Protein AF-A0A7Y1VBD0-F1 (afdb_monomer)

Foldseek 3Di:
DVVFFPDDDPCPVQLVPPHDPVSVVVVVVRSVPGTDDPDDPCCCVPVNDDPPDDDALAKKKKKFAPDDDQQWKWKPDDPQGHIDIGHDDPPDGIDMDGNDFFEPPDWIKMWHAHPVRDTAAGRIDMDMVPLDDDPDDDPDPPVPPPPDDPPPPPPPPPDPPPPPPDDDDDDDPPCPDPPPQPPLRVVVVVDDARKFFDDPVNLVVDPAPQRVVVVVQWNWDDDPLFIFTFHPPQPDPPADRGAFEAEQNHTDPTRSCRSPDRSQFWGMKGWFCPLPPPPSRRRNTYIYTYGHPVSVVCVVPNPSIDIGDRSDHDYDDDDDDQDDDPACPDPCCVVPGDFDDDPPFDADPVRDTDDDTDDRVDQKDKDWDWDADPVGDTDTDIDMDGDD

pLDDT: mean 81.53, std 14.69, range [35.84, 96.62]

Secondary structure (DSSP, 8-state):
-GGGBSS--TTGGGGGSS--HHHHHHHHHHHHHHB--SS-HHHHHHSPPP--S----SEEEEEEEEE-SSSEEEEPP-SSS--EEEE--TT--EEEEEEE--BTT-EEEEEEE-TTS-EE--EEEEEEES-SPPP---TT------S----------S------------------------HHHHHHHH-SSEEEE--HHHHHH-SSHHHHHHHTTEEEEEETTEEEEEESS-SSTTS--PPEEEETTEEPS-SGGGTT--GGGEEEEEEETT-TTSGGGGGG-EEEEEE-THHHHHHHH--SSEEEE-SS-BPP-PPP-----S-TTSHHHHHH-------S----TTS---------S-SEEEEEEEEE-TTS-EEEEEEEEE--

Radius of gyration: 35.07 Å; Cα contacts (8 Å, |Δi|>4): 527; chains: 1; bounding box: 109×59×84 Å

Sequence (388 aa):
LQPYLNSPVENASYYFQNINRKKKYELDLLLLTQGWSSYDWYDVFNNPPKLLYPFETGISINATVNRRTSGQYLIYPTRFSKSNLIALTDDEKTFERTDFYFLSDERIRIGEIQSNGKVLKPSLYLQFNPSKIPDFKMPGEDILDIKGERILEYSGNNAMIPSWNNIEELDEVVVTADRKATKLERLRKTNTGNVDVFDDKKRKSYSDLASYLSTKGFQVYPNAGTLVILNKNAVSANSARTPLVYLDGVLLSSFSLLFNFQMNIVDYIVVNRSGVGEGVRGAGGVIKIYTDPSVNLIKKYGKVYQEYEVPLTYSKTKKFYTPKYSSFQSDFYKEYGVIHWVPDLRTDSMGNFLFSIPDTDQDEVKLFIEGISAKGQYLSESKNITLK

Solvent-accessible surface area (backbone atoms only — not comparable to full-atom values): 24278 Å² total; per-residue (Å²): 112,71,94,50,34,79,60,92,67,96,62,66,64,66,59,74,50,87,77,45,74,66,42,53,53,53,46,51,52,46,48,73,74,41,28,67,63,102,63,56,68,66,41,56,75,76,56,56,82,77,84,84,73,79,88,80,80,45,34,26,38,44,36,36,55,78,54,83,89,62,46,27,35,39,37,54,59,57,99,72,36,75,64,44,81,45,78,49,59,93,87,55,51,64,52,77,48,68,60,40,70,45,41,79,89,52,62,54,37,35,23,27,38,38,97,86,71,50,59,35,58,51,46,67,49,79,45,56,42,67,43,62,84,78,85,85,75,73,91,75,77,74,66,77,70,76,84,61,87,77,74,78,82,75,82,80,78,70,82,72,74,77,90,67,87,78,83,74,88,79,68,86,80,73,81,74,64,80,70,72,69,48,75,64,57,55,51,46,76,78,41,80,46,54,67,46,74,47,50,77,68,57,32,68,72,33,93,33,55,51,61,47,42,36,78,72,56,34,49,50,50,82,51,98,75,22,41,47,56,32,35,75,77,49,88,44,100,85,50,60,31,47,45,43,43,26,53,72,83,42,76,55,94,62,41,44,74,55,55,80,39,67,40,75,29,43,40,36,39,37,44,19,72,73,12,75,91,56,61,84,71,10,48,13,4,37,37,40,41,33,69,39,67,60,58,50,52,41,71,75,67,45,73,37,43,36,76,44,85,62,81,47,59,44,83,68,90,73,81,76,75,67,77,90,71,96,50,70,85,38,70,65,33,71,76,70,54,69,73,76,75,80,82,90,80,66,60,50,101,85,67,50,74,86,87,87,71,78,89,63,91,59,59,64,48,79,46,77,47,73,51,69,45,98,87,71,47,80,45,78,49,78,47,81,45,75,58,130

Mean predicted aligned error: 18.08 Å

Structure (mmCIF, N/CA/C/O backbone):
data_AF-A0A7Y1VBD0-F1
#
_entry.id   AF-A0A7Y1VBD0-F1
#
loop_
_atom_site.group_PDB
_atom_site.id
_atom_site.type_symbol
_atom_site.label_atom_id
_atom_site.label_alt_id
_atom_site.label_comp_id
_atom_site.label_asym_id
_atom_site.label_entity_id
_atom_site.label_seq_id
_atom_site.pdbx_PDB_ins_code
_atom_site.Cartn_x
_atom_site.Cartn_y
_atom_site.Cartn_z
_atom_site.occupancy
_atom_site.B_iso_or_equiv
_atom_site.auth_seq_id
_atom_site.auth_comp_id
_atom_site.auth_asym_id
_atom_site.auth_atom_id
_atom_site.pdbx_PDB_model_num
ATOM 1 N N . LEU A 1 1 ? 51.637 8.206 -16.802 1.00 77.25 1 LEU A N 1
ATOM 2 C CA . LEU A 1 1 ? 52.085 8.232 -15.391 1.00 77.25 1 LEU A CA 1
ATOM 3 C C . LEU A 1 1 ? 52.126 9.660 -14.847 1.00 77.25 1 LEU A C 1
ATOM 5 O O . LEU A 1 1 ? 51.454 9.923 -13.869 1.00 77.25 1 LEU A O 1
ATOM 9 N N . GLN A 1 2 ? 52.815 10.587 -15.518 1.00 75.94 2 GLN A N 1
ATOM 10 C CA . GLN A 1 2 ? 53.009 11.975 -15.068 1.00 75.94 2 GLN A CA 1
ATOM 11 C C . GLN A 1 2 ? 51.742 12.779 -14.688 1.00 75.94 2 GLN A C 1
ATOM 13 O O . GLN A 1 2 ? 51.807 13.484 -13.691 1.00 75.94 2 GLN A O 1
ATOM 18 N N . PRO A 1 3 ? 50.580 12.645 -15.362 1.00 79.25 3 PRO A N 1
ATOM 19 C CA . PRO A 1 3 ? 49.353 13.334 -14.934 1.00 79.25 3 PRO A CA 1
ATOM 20 C C . PRO A 1 3 ? 48.817 12.876 -13.569 1.00 79.25 3 PRO A C 1
ATOM 22 O O . PRO A 1 3 ? 48.001 13.560 -12.968 1.00 79.25 3 PRO A O 1
ATOM 25 N N . TYR A 1 4 ? 49.254 11.707 -13.097 1.00 77.50 4 TYR A N 1
ATOM 26 C CA . TYR A 1 4 ? 48.783 11.077 -11.866 1.00 77.50 4 TYR A CA 1
ATOM 27 C C . TYR A 1 4 ? 49.779 11.208 -10.716 1.00 77.50 4 TYR A C 1
ATOM 29 O O . TYR A 1 4 ? 49.484 10.707 -9.640 1.00 77.50 4 TYR A O 1
ATOM 37 N N . LEU A 1 5 ? 50.927 11.867 -10.916 1.00 83.69 5 LEU A N 1
ATOM 38 C CA . LEU A 1 5 ? 51.968 12.031 -9.901 1.00 83.69 5 LEU A CA 1
ATOM 39 C C . LEU A 1 5 ? 52.216 13.504 -9.570 1.00 83.69 5 LEU A C 1
ATOM 41 O O . LEU A 1 5 ? 52.218 14.353 -10.461 1.00 83.69 5 LEU A O 1
ATOM 45 N N . ASN A 1 6 ? 52.467 13.791 -8.296 1.00 81.06 6 ASN A N 1
ATOM 46 C CA . ASN A 1 6 ? 52.775 15.128 -7.786 1.00 81.06 6 ASN A CA 1
ATOM 47 C C . ASN A 1 6 ? 54.251 15.530 -7.977 1.00 81.06 6 ASN A C 1
ATOM 49 O O . ASN A 1 6 ? 54.595 16.696 -7.804 1.00 81.06 6 ASN A O 1
ATOM 53 N N . SER A 1 7 ? 55.108 14.572 -8.345 1.00 80.38 7 SER A N 1
ATOM 54 C CA . SER A 1 7 ? 56.556 14.733 -8.493 1.00 80.38 7 SER A CA 1
ATOM 55 C C . SER A 1 7 ? 57.068 13.987 -9.735 1.00 80.38 7 SER A C 1
ATOM 57 O O . SER A 1 7 ? 56.463 12.995 -10.158 1.00 80.38 7 SER A O 1
ATOM 59 N N . PRO A 1 8 ? 58.171 14.442 -10.357 1.00 83.06 8 PRO A N 1
ATOM 60 C CA . PRO A 1 8 ? 58.777 13.749 -11.490 1.00 83.06 8 PRO A CA 1
ATOM 61 C C . PRO A 1 8 ? 59.369 12.395 -11.068 1.00 83.06 8 PRO A C 1
ATOM 63 O O . PRO A 1 8 ? 59.937 12.264 -9.988 1.00 83.06 8 PRO A O 1
ATOM 66 N N . VAL A 1 9 ? 59.276 11.394 -11.950 1.00 84.62 9 VAL A N 1
ATOM 67 C CA . VAL A 1 9 ? 59.814 10.042 -11.722 1.00 84.62 9 VAL A CA 1
ATOM 68 C C . VAL A 1 9 ? 60.943 9.761 -12.695 1.00 84.62 9 VAL A C 1
ATOM 70 O O . VAL A 1 9 ? 60.752 9.836 -13.907 1.00 84.62 9 VAL A O 1
ATOM 73 N N . GLU A 1 10 ? 62.099 9.381 -12.155 1.00 81.50 10 GLU A N 1
ATOM 74 C CA . GLU A 1 10 ? 63.343 9.213 -12.912 1.00 81.50 10 GLU A CA 1
ATOM 75 C C . GLU A 1 10 ? 63.260 8.125 -13.993 1.00 81.50 10 GLU A C 1
ATOM 77 O O . GLU A 1 10 ? 63.753 8.316 -15.101 1.00 81.50 10 GLU A O 1
ATOM 82 N N . ASN A 1 11 ? 62.606 6.991 -13.711 1.00 86.50 11 ASN A N 1
ATOM 83 C CA . ASN A 1 11 ? 62.487 5.883 -14.662 1.00 86.50 11 ASN A CA 1
ATOM 84 C C . ASN A 1 11 ? 61.045 5.384 -14.811 1.00 86.50 11 ASN A C 1
ATOM 86 O O . ASN A 1 11 ? 60.713 4.252 -14.464 1.00 86.50 11 ASN A O 1
ATOM 90 N N . ALA A 1 12 ? 60.167 6.222 -15.364 1.00 85.50 12 ALA A N 1
ATOM 91 C CA . ALA A 1 12 ? 58.768 5.848 -15.585 1.00 85.50 12 ALA A CA 1
ATOM 92 C C . ALA A 1 12 ? 58.610 4.603 -16.485 1.00 85.50 12 ALA A C 1
ATOM 94 O O . ALA A 1 12 ? 57.666 3.834 -16.310 1.00 85.50 12 ALA A O 1
ATOM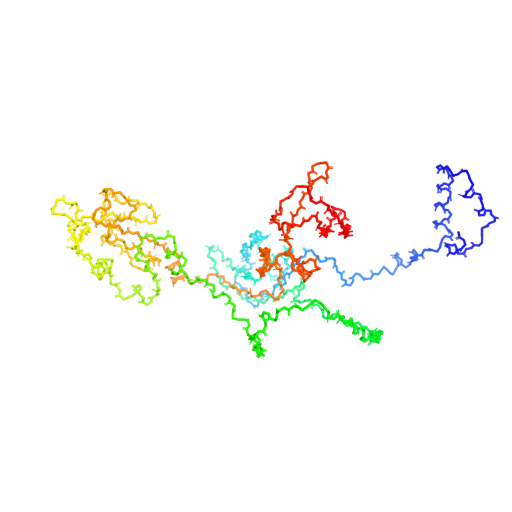 95 N N . SER A 1 13 ? 59.543 4.371 -17.417 1.00 88.88 13 SER A N 1
ATOM 96 C CA . SER A 1 13 ? 59.499 3.234 -18.348 1.00 88.88 13 SER A CA 1
ATOM 97 C C . SER A 1 13 ? 59.646 1.869 -17.663 1.00 88.88 13 SER A C 1
ATOM 99 O O . SER A 1 13 ? 59.066 0.884 -18.126 1.00 88.88 13 SER A O 1
ATOM 101 N N . TYR A 1 14 ? 60.335 1.817 -16.517 1.00 90.25 14 TYR A N 1
ATOM 102 C CA . TYR A 1 14 ? 60.516 0.609 -15.710 1.00 90.25 14 TYR A CA 1
ATOM 103 C C . TYR A 1 14 ? 59.188 -0.095 -15.393 1.00 90.25 14 TYR A C 1
ATOM 105 O O . TYR A 1 14 ? 59.102 -1.323 -15.507 1.00 90.25 14 TYR A O 1
ATOM 113 N N . TYR A 1 15 ? 58.151 0.678 -15.053 1.00 89.06 15 TYR A N 1
ATOM 114 C CA . TYR A 1 15 ? 56.848 0.167 -14.619 1.00 89.06 15 TYR A CA 1
ATOM 115 C C . TYR A 1 15 ? 56.007 -0.431 -15.757 1.00 89.06 15 TYR A C 1
ATOM 117 O O . TYR A 1 15 ? 55.095 -1.212 -15.493 1.00 89.06 15 TYR A O 1
ATOM 125 N N . PHE A 1 16 ? 56.324 -0.114 -17.018 1.00 90.62 16 PHE A N 1
ATOM 126 C CA . PHE A 1 16 ? 55.533 -0.529 -18.186 1.00 90.62 16 PHE A CA 1
ATOM 127 C C . PHE A 1 16 ? 56.214 -1.593 -19.058 1.00 90.62 16 PHE A C 1
ATOM 129 O O . PHE A 1 16 ? 55.600 -2.114 -19.985 1.00 90.62 16 PHE A O 1
ATOM 136 N N . GLN A 1 17 ? 57.459 -1.965 -18.758 1.00 89.62 17 GLN A N 1
ATOM 137 C CA . GLN A 1 17 ? 58.174 -3.033 -19.463 1.00 89.62 17 GLN A CA 1
ATOM 138 C C . GLN A 1 17 ? 58.040 -4.369 -18.723 1.00 89.62 17 GLN A C 1
ATOM 140 O O . GLN A 1 17 ? 58.220 -4.406 -17.508 1.00 89.62 17 GLN A O 1
ATOM 145 N N . ASN A 1 18 ? 57.814 -5.481 -19.433 1.00 89.50 18 ASN A N 1
ATOM 146 C CA . ASN A 1 18 ? 57.799 -6.844 -18.864 1.00 89.50 18 ASN A CA 1
ATOM 147 C C . ASN A 1 18 ? 56.966 -6.950 -17.568 1.00 89.50 18 ASN A C 1
ATOM 149 O O . ASN A 1 18 ? 57.486 -7.285 -16.499 1.00 89.50 18 ASN A O 1
ATOM 153 N N . ILE A 1 19 ? 55.682 -6.586 -17.659 1.00 90.50 19 ILE A N 1
ATOM 154 C CA . ILE A 1 19 ? 54.777 -6.435 -16.512 1.00 90.50 19 ILE A CA 1
ATOM 155 C C . ILE A 1 19 ? 54.645 -7.764 -15.756 1.00 90.50 19 ILE A C 1
ATOM 157 O O . ILE A 1 19 ? 54.148 -8.755 -16.286 1.00 90.50 19 ILE A O 1
ATOM 161 N N . ASN A 1 20 ? 55.037 -7.764 -14.483 1.00 92.69 20 ASN A N 1
ATOM 162 C CA . ASN A 1 20 ? 54.894 -8.895 -13.570 1.00 92.69 20 ASN A CA 1
ATOM 163 C C . ASN A 1 20 ? 54.253 -8.440 -12.247 1.00 92.69 20 ASN A C 1
ATOM 165 O O . ASN A 1 20 ? 54.028 -7.249 -12.023 1.00 92.69 20 ASN A O 1
ATOM 169 N N . ARG A 1 21 ? 53.944 -9.388 -11.353 1.00 93.06 21 ARG A N 1
ATOM 170 C CA . ARG A 1 21 ? 53.294 -9.086 -10.064 1.00 93.06 21 ARG A CA 1
ATOM 171 C C . ARG A 1 21 ? 54.095 -8.091 -9.215 1.00 93.06 21 ARG A C 1
ATOM 173 O O . ARG A 1 21 ? 53.495 -7.229 -8.585 1.00 93.06 21 ARG A O 1
ATOM 180 N N . LYS A 1 22 ? 55.428 -8.188 -9.232 1.00 92.50 22 LYS A N 1
ATOM 181 C CA . LYS A 1 22 ? 56.323 -7.288 -8.493 1.00 92.50 22 LYS A CA 1
ATOM 182 C C . LYS A 1 22 ? 56.239 -5.853 -9.026 1.00 92.50 22 LYS A C 1
ATOM 184 O O . LYS A 1 22 ? 56.044 -4.939 -8.240 1.00 92.50 22 LYS A O 1
ATOM 189 N N . LYS A 1 23 ? 56.275 -5.662 -10.347 1.00 91.69 23 LYS A N 1
ATOM 190 C CA . LYS A 1 23 ? 56.165 -4.335 -10.974 1.00 91.69 23 LYS A CA 1
ATOM 191 C C . LYS A 1 23 ? 54.803 -3.681 -10.768 1.00 91.69 23 LYS A C 1
ATOM 193 O O . LYS A 1 23 ? 54.743 -2.471 -10.598 1.00 91.69 23 LYS A O 1
ATOM 198 N N . LYS A 1 24 ? 53.721 -4.468 -10.756 1.00 91.06 24 LYS A N 1
ATOM 199 C CA . LYS A 1 24 ? 52.386 -3.964 -10.388 1.00 91.06 24 LYS A CA 1
ATOM 200 C C . LYS A 1 24 ? 52.377 -3.444 -8.950 1.00 91.06 24 LYS A C 1
ATOM 202 O O . LYS A 1 24 ? 51.974 -2.317 -8.726 1.00 91.06 24 LYS A O 1
ATOM 207 N N . TYR A 1 25 ? 52.918 -4.226 -8.016 1.00 92.69 25 TYR A N 1
ATOM 208 C CA . TYR A 1 25 ? 53.042 -3.815 -6.618 1.00 92.69 25 TYR A CA 1
ATOM 209 C C . TYR A 1 25 ? 53.898 -2.548 -6.441 1.00 92.69 25 TYR A C 1
ATOM 211 O O . TYR A 1 25 ? 53.524 -1.643 -5.706 1.00 92.69 25 TYR A O 1
ATOM 219 N N . GLU A 1 26 ? 55.030 -2.446 -7.140 1.00 92.56 26 GLU A N 1
ATOM 220 C CA . GLU A 1 26 ? 55.893 -1.256 -7.101 1.00 92.56 26 GLU A CA 1
ATOM 221 C C . GLU A 1 26 ? 55.221 -0.023 -7.725 1.00 92.56 26 GLU A C 1
ATOM 223 O O . GLU A 1 26 ? 55.392 1.085 -7.221 1.00 92.56 26 GLU A O 1
ATOM 228 N N . LEU A 1 27 ? 54.431 -0.202 -8.791 1.00 90.50 27 LEU A N 1
ATOM 229 C CA . LEU A 1 27 ? 53.623 0.868 -9.377 1.00 90.50 27 LEU A CA 1
ATOM 230 C C . LEU A 1 27 ? 52.527 1.338 -8.409 1.00 90.50 27 LEU A C 1
ATOM 232 O O . LEU A 1 27 ? 52.327 2.541 -8.269 1.00 90.50 27 LEU A O 1
ATOM 236 N N . ASP A 1 28 ? 51.859 0.413 -7.717 1.00 89.25 28 ASP A N 1
ATOM 237 C CA . ASP A 1 28 ? 50.857 0.749 -6.700 1.00 89.25 28 ASP A CA 1
ATOM 238 C C . ASP A 1 28 ? 51.496 1.553 -5.556 1.00 89.25 28 ASP A C 1
ATOM 240 O O . ASP A 1 28 ? 50.965 2.587 -5.155 1.00 89.25 28 ASP A O 1
ATOM 244 N N . LEU A 1 29 ? 52.678 1.143 -5.077 1.00 88.94 29 LEU A N 1
ATOM 245 C CA . LEU A 1 29 ? 53.430 1.890 -4.061 1.00 88.94 29 LEU A CA 1
ATOM 246 C C . LEU A 1 29 ? 53.822 3.296 -4.531 1.00 88.94 29 LEU A C 1
ATOM 248 O O . LEU A 1 29 ? 53.729 4.251 -3.756 1.00 88.94 29 LEU A O 1
ATOM 252 N N . LEU A 1 30 ? 54.243 3.445 -5.789 1.00 88.69 30 LEU A N 1
ATOM 253 C CA . LEU A 1 30 ? 54.548 4.750 -6.371 1.00 88.69 30 LEU A CA 1
ATOM 254 C C . LEU A 1 30 ? 53.308 5.654 -6.391 1.00 88.69 30 LEU A C 1
ATOM 256 O O . LEU A 1 30 ? 53.385 6.808 -5.980 1.00 88.69 30 LEU A O 1
ATOM 260 N N . LEU A 1 31 ? 52.162 5.132 -6.835 1.00 86.75 31 LEU A N 1
ATOM 261 C CA . LEU A 1 31 ? 50.909 5.889 -6.878 1.00 86.75 31 LEU A CA 1
ATOM 262 C C . LEU A 1 31 ? 50.383 6.226 -5.474 1.00 86.75 31 LEU A C 1
ATOM 264 O O . LEU A 1 31 ? 49.804 7.288 -5.288 1.00 86.75 31 LEU A O 1
ATOM 268 N N . LEU A 1 32 ? 50.620 5.380 -4.471 1.00 83.62 32 LEU A N 1
ATOM 269 C CA . LEU A 1 32 ? 50.235 5.663 -3.083 1.00 83.62 32 LEU A CA 1
ATOM 270 C C . LEU A 1 32 ? 51.104 6.736 -2.417 1.00 83.62 32 LEU A C 1
ATOM 272 O O . LEU A 1 32 ? 50.622 7.456 -1.548 1.00 83.62 32 LEU A O 1
ATOM 276 N N . THR A 1 33 ? 52.382 6.824 -2.789 1.00 83.81 33 THR A N 1
ATOM 277 C CA . THR A 1 33 ? 53.353 7.712 -2.124 1.00 83.81 33 THR A CA 1
ATOM 278 C C . THR A 1 33 ? 53.559 9.035 -2.853 1.00 83.81 33 THR A C 1
ATOM 280 O O . THR A 1 33 ? 53.780 10.058 -2.211 1.00 83.81 33 THR A O 1
ATOM 283 N N . GLN A 1 34 ? 53.487 9.027 -4.185 1.00 83.44 34 GLN A N 1
ATOM 284 C CA . GLN A 1 34 ? 53.735 10.189 -5.045 1.00 83.44 34 GLN A CA 1
ATOM 285 C C . GLN A 1 34 ? 52.542 10.518 -5.948 1.00 83.44 34 GLN A C 1
ATOM 287 O O . GLN A 1 34 ? 52.630 11.422 -6.777 1.00 83.44 34 GLN A O 1
ATOM 292 N N . GLY A 1 35 ? 51.436 9.779 -5.848 1.00 81.62 35 GLY A N 1
ATOM 293 C CA . GLY A 1 35 ? 50.251 10.042 -6.652 1.00 81.62 35 GLY A CA 1
ATOM 294 C C . GLY A 1 35 ? 49.471 11.268 -6.193 1.00 81.62 35 GLY A C 1
ATOM 295 O O . GLY A 1 35 ? 49.465 11.625 -5.016 1.00 81.62 35 GLY A O 1
ATOM 296 N N . TRP A 1 36 ? 48.764 11.894 -7.131 1.00 74.62 36 TRP A N 1
ATOM 297 C CA . TRP A 1 36 ? 47.679 12.808 -6.795 1.00 74.62 36 T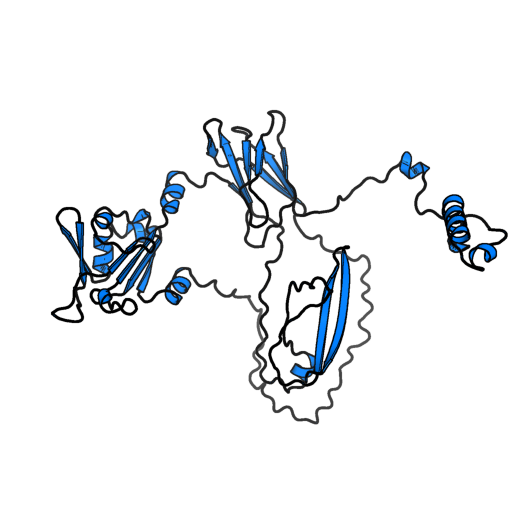RP A CA 1
ATOM 298 C C . TRP A 1 36 ? 46.551 12.000 -6.154 1.00 74.62 36 TRP A C 1
ATOM 300 O O . TRP A 1 36 ? 45.844 11.254 -6.830 1.00 74.62 36 TRP A O 1
ATOM 310 N N . SER A 1 37 ? 46.390 12.144 -4.844 1.00 70.81 37 SER A N 1
ATOM 311 C CA . SER A 1 37 ? 45.194 11.685 -4.148 1.00 70.81 37 SER A CA 1
ATOM 312 C C . SER A 1 37 ? 44.148 12.791 -4.208 1.00 70.81 37 SER A C 1
ATOM 314 O O . SER A 1 37 ? 44.449 13.951 -3.936 1.00 70.81 37 SER A O 1
ATOM 316 N N . SER A 1 38 ? 42.901 12.438 -4.513 1.00 70.94 38 SER A N 1
ATOM 317 C CA . SER A 1 38 ? 41.764 13.353 -4.341 1.00 70.94 38 SER A CA 1
ATOM 318 C C . SER A 1 38 ? 41.482 13.677 -2.864 1.00 70.94 38 SER A C 1
ATOM 320 O O . SER A 1 38 ? 40.617 14.502 -2.584 1.00 70.94 38 SER A O 1
ATOM 322 N N . TYR A 1 39 ? 42.188 13.025 -1.933 1.00 69.38 39 TYR A N 1
ATOM 323 C CA . TYR A 1 39 ? 42.015 13.132 -0.487 1.00 69.38 39 TYR A CA 1
ATOM 324 C C . TYR A 1 39 ? 43.343 13.459 0.200 1.00 69.38 39 TYR A C 1
ATOM 326 O O . TYR A 1 39 ? 44.329 12.739 0.012 1.00 69.38 39 TYR A O 1
ATOM 334 N N . ASP A 1 40 ? 43.351 14.495 1.033 1.00 76.25 40 ASP A N 1
ATOM 335 C CA . ASP A 1 40 ? 44.443 14.771 1.965 1.00 76.25 40 ASP A CA 1
ATOM 336 C C . ASP A 1 40 ? 44.203 13.989 3.265 1.00 76.25 40 ASP A C 1
ATOM 338 O O . ASP A 1 40 ? 43.151 14.116 3.892 1.00 76.25 40 ASP A O 1
ATOM 342 N N . TRP A 1 41 ? 45.168 13.166 3.681 1.00 75.62 41 TRP A N 1
ATOM 343 C CA . TRP A 1 41 ? 45.074 12.396 4.924 1.00 75.62 41 TRP A CA 1
ATOM 344 C C . TRP A 1 41 ? 44.915 13.288 6.156 1.00 75.62 41 TRP A C 1
ATOM 346 O O . TRP A 1 41 ? 44.196 12.915 7.082 1.00 75.62 41 TRP A O 1
ATOM 356 N N . TYR A 1 42 ? 45.546 14.464 6.172 1.00 81.12 42 TYR A N 1
ATOM 357 C CA . TYR A 1 42 ? 45.369 15.429 7.249 1.00 81.12 42 TYR A CA 1
ATOM 358 C C . TYR A 1 42 ? 43.909 15.876 7.338 1.00 81.12 42 TYR A C 1
ATOM 360 O O . TYR A 1 42 ? 43.347 15.877 8.431 1.00 81.12 42 TYR A O 1
ATOM 368 N N . ASP A 1 43 ? 43.269 16.176 6.206 1.00 81.81 43 ASP A N 1
ATOM 369 C CA . ASP A 1 43 ? 41.851 16.542 6.181 1.00 81.81 43 ASP A CA 1
ATOM 370 C C . ASP A 1 43 ? 40.945 15.352 6.500 1.00 81.81 43 ASP A C 1
ATOM 372 O O . ASP A 1 43 ? 39.968 15.511 7.218 1.00 81.81 43 ASP A O 1
ATOM 376 N N . VAL A 1 44 ? 41.280 14.134 6.071 1.00 80.56 44 VAL A N 1
ATOM 377 C CA . VAL A 1 44 ? 40.507 12.932 6.432 1.00 80.56 44 VAL A CA 1
ATOM 378 C C . VAL A 1 44 ? 40.472 12.717 7.950 1.00 80.56 44 VAL A C 1
ATOM 380 O O . VAL A 1 44 ? 39.421 12.365 8.486 1.00 80.56 44 VAL A O 1
ATOM 383 N N . PHE A 1 45 ? 41.591 12.932 8.651 1.00 84.81 45 PHE A N 1
ATOM 384 C CA . PHE A 1 45 ? 41.663 12.723 10.101 1.00 84.81 45 PHE A CA 1
ATOM 385 C C . PHE A 1 45 ? 41.219 13.938 10.924 1.00 84.81 45 PHE A C 1
ATOM 387 O O . PHE A 1 45 ? 40.625 13.754 11.985 1.00 84.81 45 PHE A O 1
ATOM 394 N N . ASN A 1 46 ? 41.483 15.160 10.453 1.00 88.00 46 ASN A N 1
ATOM 395 C CA . ASN A 1 46 ? 41.243 16.382 11.230 1.00 88.00 46 ASN A CA 1
ATOM 396 C C . ASN A 1 46 ? 40.005 17.167 10.775 1.00 88.00 46 ASN A C 1
ATOM 398 O O . ASN A 1 46 ? 39.398 17.853 11.592 1.00 88.00 46 ASN A O 1
ATOM 402 N N . ASN A 1 47 ? 39.597 17.037 9.510 1.00 85.81 47 ASN A N 1
ATOM 403 C CA . ASN A 1 47 ? 38.447 17.718 8.905 1.00 85.81 47 ASN A CA 1
ATOM 404 C C . ASN A 1 47 ? 37.563 16.749 8.088 1.00 85.81 47 ASN A C 1
ATOM 406 O O . ASN A 1 47 ? 37.279 17.024 6.916 1.00 85.81 47 ASN A O 1
ATOM 410 N N . PRO A 1 48 ? 37.125 15.606 8.656 1.00 81.62 48 PRO A N 1
ATOM 411 C CA . PRO A 1 48 ? 36.379 14.619 7.890 1.00 81.62 48 PRO A CA 1
ATOM 412 C C . PRO A 1 48 ? 35.122 15.254 7.271 1.00 81.62 48 PRO A C 1
ATOM 414 O O . PRO A 1 48 ? 34.414 16.016 7.947 1.00 81.62 48 PRO A O 1
ATOM 417 N N . PRO A 1 49 ? 34.817 14.956 5.993 1.00 78.81 49 PRO A N 1
ATOM 418 C CA . PRO A 1 49 ? 33.666 15.532 5.321 1.00 78.81 49 PRO A CA 1
ATOM 419 C C . PRO A 1 49 ? 32.388 15.157 6.072 1.00 78.81 49 PRO A C 1
ATOM 421 O O . PRO A 1 49 ? 32.160 14.001 6.433 1.00 78.81 49 PRO A O 1
ATOM 424 N N . LYS A 1 50 ? 31.531 16.151 6.311 1.00 83.44 50 LYS A N 1
ATOM 425 C CA . LYS A 1 50 ? 30.248 15.931 6.978 1.00 83.44 50 LYS A CA 1
ATOM 426 C C . LYS A 1 50 ? 29.313 15.191 6.026 1.00 83.44 50 LYS A C 1
ATOM 428 O O . LYS A 1 50 ? 29.039 15.675 4.930 1.00 83.44 50 LYS A O 1
ATOM 433 N N . LEU A 1 51 ? 28.801 14.039 6.456 1.00 82.81 51 LEU A N 1
ATOM 434 C CA . LEU A 1 51 ? 27.771 13.308 5.723 1.00 82.81 51 LEU A CA 1
ATOM 435 C C . LEU A 1 51 ? 26.465 14.113 5.763 1.00 82.81 51 LEU A C 1
ATOM 437 O O . LEU A 1 51 ? 25.756 14.101 6.765 1.00 82.81 51 LEU A O 1
ATOM 441 N N . LEU A 1 52 ? 26.175 14.844 4.686 1.00 83.00 52 LEU A N 1
ATOM 442 C CA . LEU A 1 52 ? 24.959 15.657 4.575 1.00 83.00 52 LEU A CA 1
ATOM 443 C C . LEU A 1 52 ? 23.734 14.822 4.185 1.00 83.00 52 LEU A C 1
ATOM 445 O O . LEU A 1 52 ? 22.629 15.114 4.633 1.00 83.00 52 LEU A O 1
ATOM 449 N N . TYR A 1 53 ? 23.941 13.785 3.371 1.00 81.12 53 TYR A N 1
ATOM 450 C CA . TYR A 1 53 ? 22.877 12.950 2.820 1.00 81.12 53 TYR A CA 1
ATOM 451 C C . TYR A 1 53 ? 23.233 11.474 3.017 1.00 81.12 53 TYR A C 1
ATOM 453 O O . TYR A 1 53 ? 24.141 10.976 2.345 1.00 81.12 53 TYR A O 1
ATOM 461 N N . PRO A 1 54 ? 22.585 10.775 3.963 1.00 79.31 54 PRO A N 1
ATOM 462 C CA . PRO A 1 54 ? 22.772 9.341 4.115 1.00 79.31 54 PRO A CA 1
ATOM 463 C C . PRO A 1 54 ? 22.163 8.592 2.925 1.00 79.31 54 PRO A C 1
ATOM 465 O O . PRO A 1 54 ? 21.287 9.101 2.228 1.00 79.31 54 PRO A O 1
ATOM 468 N N . PHE A 1 55 ? 22.623 7.362 2.705 1.00 81.31 55 PHE A N 1
ATOM 469 C CA . PHE A 1 55 ? 22.043 6.492 1.688 1.00 81.31 55 PHE A CA 1
ATOM 470 C C . PHE A 1 55 ? 20.586 6.154 2.037 1.00 81.31 55 PHE A C 1
ATOM 472 O O . PHE A 1 55 ? 20.300 5.686 3.140 1.00 81.31 55 PHE A O 1
ATOM 479 N N . GLU A 1 56 ? 19.673 6.382 1.095 1.00 82.25 56 GLU A N 1
ATOM 480 C CA . GLU A 1 56 ? 18.245 6.115 1.264 1.00 82.25 56 GLU A CA 1
ATOM 481 C C . GLU A 1 56 ? 17.944 4.637 0.978 1.00 82.25 56 GLU A C 1
ATOM 483 O O . GLU A 1 56 ? 18.054 4.167 -0.153 1.00 82.25 56 GLU A O 1
ATOM 488 N N . THR A 1 57 ? 17.537 3.887 2.003 1.00 82.12 57 THR A N 1
ATOM 489 C CA . THR A 1 57 ? 17.120 2.477 1.875 1.00 82.12 57 THR A CA 1
ATOM 490 C C . THR A 1 57 ? 15.604 2.308 1.745 1.00 82.12 57 THR A C 1
ATOM 492 O O . THR A 1 57 ? 15.109 1.190 1.680 1.00 82.12 57 THR A O 1
ATOM 495 N N . GLY A 1 58 ? 14.845 3.404 1.692 1.00 89.56 58 GLY A N 1
ATOM 496 C CA . GLY A 1 58 ? 13.387 3.414 1.606 1.00 89.56 58 GLY A CA 1
ATOM 497 C C . GLY A 1 58 ? 12.814 4.712 2.165 1.00 89.56 58 GLY A C 1
ATOM 498 O O . GLY A 1 58 ? 13.540 5.679 2.381 1.00 89.56 58 GLY A O 1
ATOM 499 N N . ILE A 1 59 ? 11.510 4.726 2.438 1.00 93.06 59 ILE A N 1
ATOM 500 C CA . ILE A 1 59 ? 10.865 5.862 3.102 1.00 93.06 59 ILE A CA 1
ATOM 501 C C . ILE A 1 59 ? 11.008 5.682 4.614 1.00 93.06 59 ILE A C 1
ATOM 503 O O . ILE A 1 59 ? 10.571 4.667 5.162 1.00 93.06 59 ILE A O 1
ATOM 507 N N . SER A 1 60 ? 11.596 6.664 5.294 1.00 93.88 60 SER A N 1
ATOM 508 C CA . SER A 1 60 ? 11.607 6.761 6.750 1.00 93.88 60 SER A CA 1
ATOM 509 C C . SER A 1 60 ? 10.440 7.596 7.266 1.00 93.88 60 SER A C 1
ATOM 511 O O . SER A 1 60 ? 9.859 8.430 6.565 1.00 93.88 60 SER A O 1
ATOM 513 N N . ILE A 1 61 ? 10.061 7.315 8.507 1.00 94.81 61 ILE A N 1
ATOM 514 C CA . ILE A 1 61 ? 8.948 7.939 9.203 1.00 94.81 61 ILE A CA 1
ATOM 515 C C . ILE A 1 61 ? 9.451 8.432 10.542 1.00 94.81 61 ILE A C 1
ATOM 517 O O . ILE A 1 61 ? 9.819 7.630 11.400 1.00 94.81 61 ILE A O 1
ATOM 521 N N . ASN A 1 62 ? 9.371 9.742 10.726 1.00 95.56 62 ASN A N 1
ATOM 522 C CA . ASN A 1 62 ? 9.616 10.416 11.987 1.00 95.56 62 ASN A CA 1
ATOM 523 C C . ASN A 1 62 ? 8.279 10.808 12.601 1.00 95.56 62 ASN A C 1
ATOM 525 O O . ASN A 1 62 ? 7.559 11.654 12.069 1.00 95.56 62 ASN A O 1
ATOM 529 N N . ALA A 1 63 ? 7.925 10.164 13.708 1.00 96.38 63 ALA A N 1
ATOM 530 C CA . ALA A 1 63 ? 6.689 10.429 14.423 1.00 96.38 63 ALA A CA 1
ATOM 531 C C . ALA A 1 63 ? 6.965 11.247 15.684 1.00 96.38 63 ALA A C 1
ATOM 533 O O . ALA A 1 63 ? 7.774 10.848 16.519 1.00 96.38 63 ALA A O 1
ATOM 534 N N . THR A 1 64 ? 6.235 12.346 15.850 1.00 96.62 64 THR A N 1
ATOM 535 C CA . THR A 1 64 ? 6.243 13.188 17.048 1.00 96.62 64 THR A CA 1
ATOM 536 C C . THR A 1 64 ? 4.972 12.958 17.852 1.00 96.62 64 THR A C 1
ATOM 538 O O . THR A 1 64 ? 3.858 13.058 17.330 1.00 96.62 64 THR A O 1
ATOM 541 N N . VAL A 1 65 ? 5.133 12.660 19.138 1.00 95.44 65 VAL A N 1
ATOM 542 C CA . VAL A 1 65 ? 4.041 12.441 20.084 1.00 95.44 65 VAL A CA 1
ATOM 543 C C . VAL A 1 65 ? 3.515 13.786 20.575 1.00 95.44 65 VAL A C 1
ATOM 545 O O . VAL A 1 65 ? 4.148 14.449 21.392 1.00 95.44 65 VAL A O 1
ATOM 548 N N . ASN A 1 66 ? 2.321 14.172 20.122 1.00 91.69 66 ASN A N 1
ATOM 549 C CA . ASN A 1 66 ? 1.665 15.400 20.585 1.00 91.69 66 A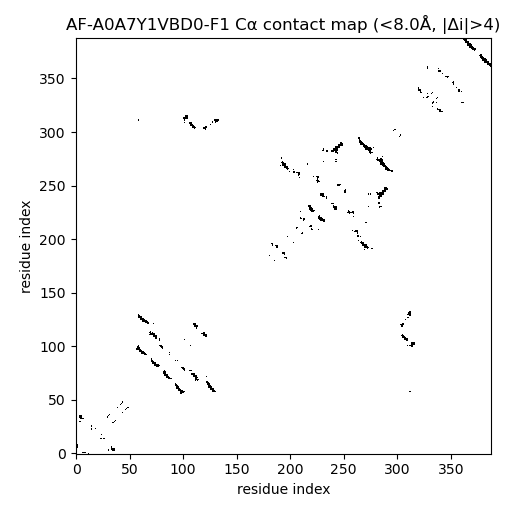SN A CA 1
ATOM 550 C C . ASN A 1 66 ? 1.018 15.204 21.962 1.00 91.69 66 ASN A C 1
ATOM 552 O O . ASN A 1 66 ? 1.037 16.099 22.802 1.00 91.69 66 ASN A O 1
ATOM 556 N N . ARG A 1 67 ? 0.431 14.024 22.198 1.00 89.38 67 ARG A N 1
ATOM 557 C CA . ARG A 1 67 ? -0.151 13.642 23.489 1.00 89.38 67 ARG A CA 1
ATOM 558 C C . ARG A 1 67 ? 0.092 12.160 23.736 1.00 89.38 67 ARG A C 1
ATOM 560 O O . ARG A 1 67 ? -0.306 11.339 22.913 1.00 89.38 67 ARG A O 1
ATOM 567 N N . ARG A 1 68 ? 0.721 11.850 24.871 1.00 87.12 68 ARG A N 1
ATOM 568 C CA . ARG A 1 68 ? 1.044 10.489 25.312 1.00 87.12 68 ARG A CA 1
ATOM 569 C C . ARG A 1 68 ? -0.050 9.955 26.235 1.00 87.12 68 ARG A C 1
ATOM 571 O O . ARG A 1 68 ? -0.483 10.669 27.137 1.00 87.12 68 ARG A O 1
ATOM 578 N N . THR A 1 69 ? -0.447 8.702 26.033 1.00 84.75 69 THR A N 1
ATOM 579 C CA . THR A 1 69 ? -1.337 7.968 26.944 1.00 84.75 69 THR A CA 1
ATOM 580 C C . THR A 1 69 ? -0.592 6.842 27.658 1.00 84.75 69 THR A C 1
ATOM 582 O O . THR A 1 69 ? -0.679 6.731 28.875 1.00 84.75 69 THR A O 1
ATOM 585 N N . SER A 1 70 ? 0.143 6.014 26.915 1.00 88.00 70 SER A N 1
ATOM 586 C CA . SER A 1 70 ? 0.937 4.891 27.431 1.00 88.00 70 SER A CA 1
ATOM 587 C C . SER A 1 70 ? 2.383 4.894 26.944 1.00 88.00 70 SER A C 1
ATOM 589 O O . SER A 1 70 ? 3.229 4.280 27.583 1.00 88.00 70 SER A O 1
ATOM 591 N N . GLY A 1 71 ? 2.669 5.542 25.807 1.00 87.88 71 GLY A N 1
ATOM 592 C CA . GLY A 1 71 ? 4.000 5.515 25.193 1.00 87.88 71 GLY A CA 1
ATOM 593 C C . GLY A 1 71 ? 4.322 4.225 24.430 1.00 87.88 71 GLY A C 1
ATOM 594 O O . GLY A 1 71 ? 5.435 4.093 23.928 1.00 87.88 71 GLY A O 1
ATOM 595 N N . GLN A 1 72 ? 3.369 3.293 24.303 1.00 92.94 72 GLN A N 1
ATOM 596 C CA . GLN A 1 72 ? 3.520 2.079 23.496 1.00 92.94 72 GLN A CA 1
ATOM 597 C C . GLN A 1 72 ? 2.725 2.195 22.198 1.00 92.94 72 GLN A C 1
ATOM 599 O O . GLN A 1 72 ? 1.501 2.283 22.224 1.00 92.94 72 GLN A O 1
ATOM 604 N N . TYR A 1 73 ? 3.397 2.145 21.055 1.00 93.94 73 TYR A N 1
ATOM 605 C CA . TYR A 1 73 ? 2.801 2.287 19.733 1.00 93.94 73 TYR A CA 1
ATOM 606 C C . TYR A 1 73 ? 2.944 1.006 18.918 1.00 93.94 73 TYR A C 1
ATOM 608 O O . TYR A 1 73 ? 4.004 0.385 18.880 1.00 93.94 73 TYR A O 1
ATOM 616 N N . LEU A 1 74 ? 1.872 0.632 18.226 1.00 93.38 74 LEU A N 1
ATOM 617 C CA . LEU A 1 74 ? 1.844 -0.453 17.257 1.00 93.38 74 LEU A CA 1
ATOM 618 C C . LEU A 1 74 ? 1.699 0.129 15.857 1.00 93.38 74 LEU A C 1
ATOM 620 O O . LEU A 1 74 ? 0.644 0.658 15.501 1.00 93.38 74 LEU A O 1
ATOM 624 N N . ILE A 1 75 ? 2.742 -0.024 15.053 1.00 93.12 75 ILE A N 1
ATOM 625 C CA . ILE A 1 75 ? 2.685 0.183 13.613 1.00 93.12 75 ILE A CA 1
ATOM 626 C C . ILE A 1 75 ? 2.154 -1.104 12.989 1.00 93.12 75 ILE A C 1
ATOM 628 O O . ILE A 1 75 ? 2.749 -2.177 13.125 1.00 93.12 75 ILE A O 1
ATOM 632 N N . TYR A 1 76 ? 1.015 -1.000 12.314 1.00 91.38 76 TYR A N 1
ATOM 633 C CA . TYR A 1 76 ? 0.413 -2.125 11.608 1.00 91.38 76 TYR A CA 1
ATOM 634 C C . TYR A 1 76 ? 1.224 -2.471 10.352 1.00 91.38 76 TYR A C 1
ATOM 636 O O . TYR A 1 76 ? 1.866 -1.590 9.776 1.00 91.38 76 TYR A O 1
ATOM 644 N N . PRO A 1 77 ? 1.191 -3.738 9.906 1.00 91.56 77 PRO A N 1
ATOM 645 C CA . PRO A 1 77 ? 1.951 -4.156 8.738 1.00 91.56 77 PRO A CA 1
ATOM 646 C C . PRO A 1 77 ? 1.483 -3.426 7.473 1.00 91.56 77 PRO A C 1
ATOM 648 O O . PRO A 1 77 ? 0.291 -3.151 7.296 1.00 91.56 77 PRO A O 1
ATOM 651 N N . THR A 1 78 ? 2.435 -3.169 6.582 1.00 90.94 78 THR A N 1
ATOM 652 C CA . THR A 1 78 ? 2.185 -2.780 5.189 1.00 90.94 78 THR A CA 1
ATOM 653 C C . THR A 1 78 ? 2.402 -4.001 4.296 1.00 90.94 78 THR A C 1
ATOM 655 O O . THR A 1 78 ? 2.683 -5.096 4.789 1.00 90.94 78 THR A O 1
ATOM 658 N N . ARG A 1 79 ? 2.288 -3.862 2.974 1.00 88.75 79 ARG A N 1
ATOM 659 C CA . ARG A 1 79 ? 2.563 -4.985 2.070 1.00 88.75 79 ARG A CA 1
ATOM 660 C C . ARG A 1 79 ? 4.001 -5.495 2.138 1.00 88.75 79 ARG A C 1
ATOM 662 O O . ARG A 1 79 ? 4.205 -6.695 1.973 1.00 88.75 79 ARG A O 1
ATOM 669 N N . PHE A 1 80 ? 4.967 -4.611 2.381 1.00 88.88 80 PHE A N 1
ATOM 670 C CA . PHE A 1 80 ? 6.394 -4.952 2.379 1.00 88.88 80 PHE A CA 1
ATOM 671 C C . PHE A 1 80 ? 7.085 -4.745 3.731 1.00 88.88 80 PHE A C 1
ATOM 673 O O . PHE A 1 80 ? 8.277 -5.007 3.848 1.00 88.88 80 PHE A O 1
ATOM 680 N N . SER A 1 81 ? 6.354 -4.335 4.771 1.00 87.31 81 SER A N 1
ATOM 681 C CA . SER A 1 81 ? 6.889 -4.218 6.130 1.00 87.31 81 SER A CA 1
ATOM 682 C C . SER A 1 81 ? 6.009 -4.929 7.157 1.00 87.31 81 SER A C 1
ATOM 684 O O . SER A 1 81 ? 4.778 -4.861 7.128 1.00 87.31 81 SER A O 1
ATOM 686 N N . LYS A 1 82 ? 6.657 -5.638 8.086 1.00 86.62 82 LYS A N 1
ATOM 687 C CA . LYS A 1 82 ? 5.984 -6.334 9.190 1.00 86.62 82 LYS A CA 1
ATOM 688 C C . LYS A 1 82 ? 5.531 -5.339 10.262 1.00 86.62 82 LYS A C 1
ATOM 690 O O . LYS A 1 82 ? 6.029 -4.217 10.337 1.00 86.62 82 LYS A O 1
ATOM 695 N N . SER A 1 83 ? 4.612 -5.779 11.122 1.00 87.00 83 SER A N 1
ATOM 696 C CA . SER A 1 83 ? 4.191 -5.000 12.288 1.00 87.00 83 SER A CA 1
ATOM 697 C C . SER A 1 83 ? 5.380 -4.646 13.176 1.00 87.00 83 SER A C 1
ATOM 699 O O . SER A 1 83 ? 6.254 -5.485 13.399 1.00 87.00 83 SER A O 1
ATOM 701 N N . ASN A 1 84 ? 5.372 -3.438 13.726 1.00 86.31 84 ASN A N 1
ATOM 702 C CA . ASN A 1 84 ? 6.431 -2.939 14.593 1.00 86.31 84 ASN A CA 1
ATOM 703 C C . ASN A 1 84 ? 5.830 -2.425 15.901 1.00 86.31 84 ASN A C 1
ATOM 705 O O . ASN A 1 84 ? 4.875 -1.651 15.871 1.00 86.31 84 ASN A O 1
ATOM 709 N N . LEU A 1 85 ? 6.389 -2.846 17.033 1.00 90.94 85 LEU A N 1
ATOM 710 C CA . LEU A 1 85 ? 6.016 -2.332 18.347 1.00 90.94 85 LEU A CA 1
ATOM 711 C C . LEU A 1 85 ? 7.115 -1.395 18.842 1.00 90.94 85 LEU A C 1
ATOM 713 O O . LEU A 1 85 ? 8.302 -1.702 18.737 1.00 90.94 85 LEU A O 1
ATOM 717 N N . ILE A 1 86 ? 6.711 -0.238 19.349 1.00 92.38 86 ILE A N 1
ATOM 718 C CA . ILE A 1 86 ? 7.602 0.828 19.795 1.00 92.38 86 ILE A CA 1
ATOM 719 C C . ILE A 1 86 ? 7.190 1.192 21.208 1.00 92.38 86 ILE A C 1
ATOM 721 O O . ILE A 1 86 ? 6.046 1.568 21.427 1.00 92.38 86 ILE A O 1
ATOM 725 N N . ALA A 1 87 ? 8.106 1.085 22.158 1.00 91.88 87 ALA A N 1
ATOM 726 C CA . ALA A 1 87 ? 7.909 1.588 23.507 1.00 91.88 87 ALA A CA 1
ATOM 727 C C . ALA A 1 87 ? 8.860 2.764 23.701 1.00 91.88 87 ALA A C 1
ATOM 729 O O . ALA A 1 87 ? 10.062 2.610 23.507 1.00 91.88 87 ALA A O 1
ATOM 730 N N . LEU A 1 88 ? 8.307 3.923 24.037 1.00 92.00 88 LEU A N 1
ATOM 731 C CA . LEU A 1 88 ? 9.075 5.115 24.353 1.00 92.00 88 LEU A CA 1
ATOM 732 C C . LEU A 1 88 ? 9.219 5.263 25.865 1.00 92.00 88 LEU A C 1
ATOM 734 O O . LEU A 1 88 ? 8.230 5.174 26.597 1.00 92.00 88 LEU A O 1
ATOM 738 N N . THR A 1 89 ? 10.418 5.601 26.318 1.00 88.81 89 THR A N 1
ATOM 739 C CA . THR A 1 89 ? 10.666 6.103 27.677 1.00 88.81 89 THR A CA 1
ATOM 740 C C . THR A 1 89 ? 9.979 7.453 27.893 1.00 88.81 89 THR A C 1
ATOM 742 O O . THR A 1 89 ? 9.556 8.091 26.927 1.00 88.81 89 THR A O 1
ATOM 745 N N . ASP A 1 90 ? 9.800 7.890 29.141 1.00 83.06 90 ASP A N 1
ATOM 746 C CA . ASP A 1 90 ? 9.027 9.105 29.453 1.00 83.06 90 ASP A CA 1
ATOM 747 C C . ASP A 1 90 ? 9.634 10.392 28.871 1.00 83.06 90 ASP A C 1
ATOM 749 O O . ASP A 1 90 ? 8.893 11.314 28.517 1.00 83.06 90 ASP A O 1
ATOM 753 N N . ASP A 1 91 ? 10.953 10.415 28.677 1.00 88.25 91 ASP A N 1
ATOM 754 C CA . ASP A 1 91 ? 11.682 11.557 28.119 1.00 88.25 91 ASP A CA 1
ATOM 755 C C . ASP A 1 91 ? 11.620 11.617 26.582 1.00 88.25 91 ASP A C 1
ATOM 757 O O . ASP A 1 91 ? 11.765 12.684 25.978 1.00 88.25 91 ASP A O 1
ATOM 761 N N . GLU A 1 92 ? 11.357 10.488 25.920 1.00 92.06 92 GLU A N 1
ATOM 762 C CA . GLU A 1 92 ? 11.299 10.411 24.461 1.00 92.06 92 GLU A CA 1
ATOM 763 C C . GLU A 1 92 ? 9.969 10.957 23.926 1.00 92.06 92 GLU A C 1
ATOM 765 O O . GLU A 1 92 ? 8.878 10.507 24.276 1.00 92.06 92 GLU A O 1
ATOM 770 N N . LYS A 1 93 ? 10.026 11.922 23.008 1.00 92.81 93 LYS A N 1
ATOM 771 C CA . LYS A 1 93 ? 8.824 12.477 22.351 1.00 92.81 93 LYS A CA 1
ATOM 772 C C . LYS A 1 93 ? 8.715 12.113 20.882 1.00 92.81 93 LYS A C 1
ATOM 774 O O . LYS A 1 93 ? 7.700 12.417 20.257 1.00 92.81 93 LYS A O 1
ATOM 779 N N . THR A 1 94 ? 9.736 11.473 20.332 1.00 95.12 94 THR A N 1
ATOM 780 C CA . THR A 1 94 ? 9.823 11.135 18.918 1.00 95.12 94 THR A CA 1
ATOM 781 C C . THR A 1 94 ? 10.311 9.705 18.738 1.00 95.12 94 THR A C 1
ATOM 783 O O . THR A 1 94 ? 11.031 9.177 19.581 1.00 95.12 94 THR A O 1
ATOM 786 N N . PHE A 1 95 ? 9.923 9.074 17.634 1.00 94.81 95 PHE A N 1
ATOM 787 C CA . PHE A 1 95 ? 10.552 7.843 17.160 1.00 94.81 95 PHE A CA 1
ATOM 788 C C . PHE A 1 95 ? 10.721 7.873 15.648 1.00 94.81 95 PHE A C 1
ATOM 790 O O . PHE A 1 95 ? 9.872 8.408 14.933 1.00 94.81 95 PHE A O 1
ATOM 797 N N . GLU A 1 96 ? 11.788 7.231 15.182 1.00 93.94 96 GLU A N 1
ATOM 798 C CA . GLU A 1 96 ? 12.052 7.005 13.766 1.00 93.94 96 GLU A CA 1
ATOM 799 C C . GLU A 1 96 ? 11.884 5.527 13.411 1.00 93.94 96 GLU A C 1
ATOM 801 O O . GLU A 1 96 ? 12.273 4.633 14.174 1.00 93.94 96 GLU A O 1
ATOM 806 N N . ARG A 1 97 ? 11.321 5.254 12.235 1.00 92.62 97 ARG A N 1
ATOM 807 C CA . ARG A 1 97 ? 11.373 3.935 11.600 1.00 92.62 97 ARG A CA 1
ATOM 808 C C . ARG A 1 97 ? 11.691 4.070 10.117 1.00 92.62 97 ARG A C 1
ATOM 810 O O . ARG A 1 97 ? 11.106 4.908 9.440 1.00 92.62 97 ARG A O 1
ATOM 817 N N . THR A 1 98 ? 12.588 3.223 9.630 1.00 91.50 98 THR A N 1
ATOM 818 C CA . THR A 1 98 ? 13.098 3.207 8.253 1.00 91.50 98 THR A CA 1
ATOM 819 C C . THR A 1 98 ? 12.524 2.035 7.454 1.00 91.50 98 THR A C 1
ATOM 821 O O . THR A 1 98 ? 11.752 1.229 7.979 1.00 91.50 98 THR A O 1
ATOM 824 N N . ASP A 1 99 ? 12.919 1.943 6.180 1.00 90.12 99 ASP A N 1
ATOM 825 C CA . ASP A 1 99 ? 12.707 0.774 5.314 1.00 90.12 99 ASP A CA 1
ATOM 826 C C . ASP A 1 99 ? 11.236 0.473 4.985 1.00 90.12 99 ASP A C 1
ATOM 828 O O . ASP A 1 99 ? 10.816 -0.685 4.882 1.00 90.12 99 ASP A O 1
ATOM 832 N N . PHE A 1 100 ? 10.428 1.521 4.793 1.00 93.31 100 PHE A N 1
ATOM 833 C CA . PHE A 1 100 ? 9.082 1.367 4.249 1.00 93.31 100 PHE A CA 1
ATOM 834 C C . PHE A 1 100 ? 9.056 1.509 2.725 1.00 93.31 100 PHE A C 1
ATOM 836 O O . PHE A 1 100 ? 9.588 2.462 2.155 1.00 93.31 100 PHE A O 1
ATOM 843 N N . TYR A 1 101 ? 8.336 0.590 2.078 1.00 93.75 101 TYR A N 1
ATOM 844 C CA . TYR A 1 101 ? 8.172 0.521 0.623 1.00 93.75 101 TYR A CA 1
ATOM 845 C C . TYR A 1 101 ? 6.693 0.619 0.239 1.00 93.75 101 TYR A C 1
ATOM 847 O O . TYR A 1 101 ? 6.095 -0.329 -0.265 1.00 93.75 101 TYR A O 1
ATOM 855 N N . PHE A 1 102 ? 6.068 1.755 0.543 1.00 93.69 102 PHE A N 1
ATOM 856 C CA . PHE A 1 102 ? 4.635 1.952 0.317 1.00 93.69 102 PHE A CA 1
ATOM 857 C C . PHE A 1 102 ? 4.277 1.932 -1.168 1.00 93.69 102 PHE A C 1
ATOM 859 O O . PHE A 1 102 ? 4.896 2.639 -1.957 1.00 93.69 102 PHE A O 1
ATOM 866 N N . LEU A 1 103 ? 3.235 1.199 -1.551 1.00 91.94 103 LEU A N 1
ATOM 867 C CA . LEU A 1 103 ? 2.632 1.318 -2.880 1.00 91.94 103 LEU A CA 1
ATOM 868 C C . LEU A 1 103 ? 1.599 2.455 -2.930 1.00 91.94 103 LEU A C 1
ATOM 870 O O . LEU A 1 103 ? 1.010 2.812 -1.918 1.00 91.94 103 LEU A O 1
ATOM 874 N N . SER A 1 104 ? 1.325 2.968 -4.133 1.00 85.00 104 SER A N 1
ATOM 875 C CA . SER A 1 104 ? 0.415 4.108 -4.413 1.00 85.00 104 SER A CA 1
ATOM 876 C C . SER A 1 104 ? -0.965 4.171 -3.732 1.00 85.00 104 SER A C 1
ATOM 878 O O . SER A 1 104 ? -1.566 5.239 -3.715 1.00 85.00 104 SER A O 1
ATOM 880 N N . ASP A 1 105 ? -1.513 3.080 -3.194 1.00 85.44 105 ASP A N 1
ATOM 881 C CA . ASP A 1 105 ? -2.796 3.084 -2.468 1.00 85.44 105 ASP A CA 1
ATOM 882 C C . ASP A 1 105 ? -2.673 2.693 -0.992 1.00 85.44 105 ASP A C 1
ATOM 884 O O . ASP A 1 105 ? -3.680 2.414 -0.334 1.00 85.44 105 ASP A O 1
ATOM 888 N N . GLU A 1 106 ? -1.451 2.637 -0.471 1.00 90.69 106 GLU A N 1
ATOM 889 C CA . GLU A 1 106 ? -1.194 2.280 0.912 1.00 90.69 106 GLU A CA 1
ATOM 890 C C . GLU A 1 106 ? -1.223 3.499 1.832 1.00 90.69 106 GLU A C 1
ATOM 892 O O . GLU A 1 106 ? -0.897 4.626 1.470 1.00 90.69 106 GLU A O 1
ATOM 897 N N . ARG A 1 107 ? -1.635 3.239 3.070 1.00 93.19 107 ARG A N 1
ATOM 898 C CA . ARG A 1 107 ? -1.608 4.188 4.178 1.00 93.19 107 ARG A CA 1
ATOM 899 C C . ARG A 1 107 ? -0.927 3.511 5.347 1.00 93.19 107 ARG A C 1
ATOM 901 O O . ARG A 1 107 ? -1.144 2.317 5.571 1.00 93.19 107 ARG A O 1
ATOM 908 N N . ILE A 1 108 ? -0.172 4.271 6.127 1.00 93.69 108 ILE A N 1
ATOM 909 C CA . ILE A 1 108 ? 0.338 3.760 7.396 1.00 93.69 108 ILE A CA 1
ATOM 910 C C . ILE A 1 108 ? -0.754 3.850 8.458 1.00 93.69 108 ILE A C 1
ATOM 912 O O . ILE A 1 108 ? -1.509 4.823 8.521 1.00 93.69 108 ILE A O 1
ATOM 916 N N . ARG A 1 109 ? -0.850 2.812 9.291 1.00 94.69 109 ARG A N 1
ATOM 917 C CA . ARG A 1 109 ? -1.767 2.774 10.430 1.00 94.69 109 ARG A CA 1
ATOM 918 C C . ARG A 1 109 ? -0.973 2.600 11.710 1.00 94.69 109 ARG A C 1
ATOM 920 O O . ARG A 1 109 ? -0.125 1.710 11.780 1.00 94.69 109 ARG A O 1
ATOM 927 N N . ILE A 1 110 ? -1.272 3.418 12.714 1.00 94.88 110 ILE A N 1
ATOM 928 C CA . ILE A 1 110 ? -0.612 3.366 14.021 1.00 94.88 110 ILE A CA 1
ATOM 929 C C . ILE A 1 110 ? -1.665 3.383 15.129 1.00 94.88 110 ILE A C 1
ATOM 931 O O . ILE A 1 110 ? -2.596 4.187 15.091 1.00 94.88 110 ILE A O 1
ATOM 935 N N . GLY A 1 111 ? -1.532 2.482 16.100 1.00 92.88 111 GLY A N 1
ATOM 936 C CA . GLY A 1 111 ? -2.311 2.447 17.341 1.00 92.88 111 GLY A CA 1
ATOM 937 C C . GLY A 1 111 ? -1.430 2.737 18.557 1.00 92.88 111 GLY A C 1
ATOM 938 O O . GLY A 1 111 ? -0.235 2.467 18.507 1.00 92.88 111 GLY A O 1
ATOM 939 N N . GLU A 1 112 ? -1.998 3.248 19.649 1.00 93.88 112 GLU A N 1
ATOM 940 C CA . GLU A 1 112 ? -1.341 3.303 20.966 1.00 93.88 112 GLU A CA 1
ATOM 941 C C . GLU A 1 112 ? -1.947 2.226 21.879 1.00 93.88 112 GLU A C 1
ATOM 943 O O . GLU A 1 112 ? -3.168 2.138 22.012 1.00 93.88 112 GLU A O 1
ATOM 948 N N . ILE A 1 113 ? -1.108 1.376 22.472 1.00 90.31 113 ILE A N 1
ATOM 949 C CA . ILE A 1 113 ? -1.505 0.257 23.334 1.00 90.31 113 ILE A CA 1
ATOM 950 C C . ILE A 1 113 ? -1.488 0.724 24.787 1.00 90.31 113 ILE A C 1
ATOM 952 O O . ILE A 1 113 ? -0.439 1.063 25.321 1.00 90.31 113 ILE A O 1
ATOM 956 N N . GLN A 1 114 ? -2.634 0.714 25.456 1.00 87.06 114 GLN A N 1
ATOM 957 C CA . GLN A 1 114 ? -2.735 1.002 26.885 1.00 87.06 114 GLN A CA 1
ATOM 958 C C . GLN A 1 114 ? -2.218 -0.155 27.746 1.00 87.06 114 GLN A C 1
ATOM 960 O O . GLN A 1 114 ? -2.218 -1.309 27.326 1.00 87.06 114 GLN A O 1
ATOM 965 N N . SER A 1 115 ? -1.913 0.128 29.015 1.00 84.31 115 SER A N 1
ATOM 966 C CA . SER A 1 115 ? -1.466 -0.872 29.999 1.00 84.31 115 SER A CA 1
ATOM 967 C C . SER A 1 115 ? -2.460 -2.024 30.224 1.00 84.31 115 SER A C 1
ATOM 969 O O . SER A 1 115 ? -2.075 -3.088 30.688 1.00 84.31 115 SER A O 1
ATOM 971 N N . ASN A 1 116 ? -3.741 -1.834 29.886 1.00 82.38 116 ASN A N 1
ATOM 972 C CA . ASN A 1 116 ? -4.784 -2.867 29.942 1.00 82.38 116 ASN A CA 1
ATOM 973 C C . ASN A 1 116 ? -4.889 -3.710 28.648 1.00 82.38 116 ASN A C 1
ATOM 975 O O . ASN A 1 116 ? -5.835 -4.484 28.500 1.00 82.38 116 ASN A O 1
ATOM 979 N N . GLY A 1 117 ? -3.982 -3.510 27.686 1.00 78.00 117 GLY A N 1
ATOM 980 C CA . GLY A 1 117 ? -3.954 -4.188 26.389 1.00 78.00 117 GLY A CA 1
ATOM 981 C C . GLY A 1 117 ? -4.915 -3.628 25.332 1.00 78.00 117 GLY A C 1
ATOM 982 O O . GLY A 1 117 ? -4.912 -4.105 24.197 1.00 78.00 117 GLY A O 1
ATOM 983 N N . LYS A 1 118 ? -5.741 -2.622 25.650 1.00 84.56 118 LYS A N 1
ATOM 984 C CA . LYS A 1 118 ? -6.615 -1.974 24.660 1.00 84.56 118 LYS A CA 1
ATOM 985 C C . LYS A 1 118 ? -5.811 -1.048 23.760 1.00 84.56 118 LYS A C 1
ATOM 987 O O . LYS A 1 118 ? -4.926 -0.336 24.222 1.00 84.56 118 LYS A O 1
ATOM 992 N N . VAL A 1 119 ? -6.184 -1.006 22.486 1.00 86.38 119 VAL A N 1
ATOM 993 C CA . VAL A 1 119 ? -5.596 -0.085 21.510 1.00 86.38 119 VAL A CA 1
ATOM 994 C C . VAL A 1 119 ? -6.506 1.130 21.351 1.00 86.38 119 VAL A C 1
ATOM 996 O O . VAL A 1 119 ? -7.731 0.992 21.317 1.00 86.38 119 VAL A O 1
ATOM 999 N N . LEU A 1 120 ? -5.917 2.317 21.253 1.00 89.25 120 LEU A N 1
ATOM 1000 C CA . LEU A 1 120 ? -6.607 3.571 20.969 1.00 89.25 120 LEU A CA 1
ATOM 1001 C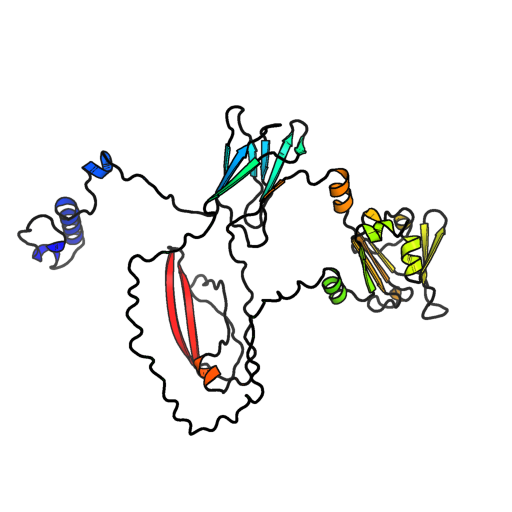 C . LEU A 1 120 ? -5.896 4.367 19.880 1.00 89.25 120 LEU A C 1
ATOM 1003 O O . LEU A 1 120 ? -4.734 4.126 19.551 1.00 89.25 120 LEU A O 1
ATOM 1007 N N . LYS A 1 121 ? -6.617 5.343 19.322 1.00 91.19 121 LYS A N 1
ATOM 1008 C CA . LYS A 1 121 ? -6.063 6.244 18.314 1.00 91.19 121 LYS A CA 1
ATOM 1009 C C . LYS A 1 121 ? -4.969 7.115 18.938 1.00 91.19 121 LYS A C 1
ATOM 1011 O O . LYS A 1 121 ? -5.284 7.885 19.849 1.00 91.19 121 LYS A O 1
ATOM 1016 N N . PRO A 1 122 ? -3.726 7.029 18.449 1.00 92.94 122 PRO A N 1
ATOM 1017 C CA . PRO A 1 122 ? -2.633 7.805 18.994 1.00 92.94 122 PRO A CA 1
ATOM 1018 C C . PRO A 1 122 ? -2.731 9.260 18.518 1.00 92.94 122 PRO A C 1
ATOM 1020 O O . PRO A 1 122 ? -3.308 9.554 17.469 1.00 92.94 122 PRO A O 1
ATOM 1023 N N . SER A 1 123 ? -2.129 10.176 19.271 1.00 93.25 123 SER A N 1
ATOM 1024 C CA . SER A 1 123 ? -2.018 11.586 18.891 1.00 93.25 123 SER A CA 1
ATOM 1025 C C . SER A 1 123 ? -0.608 11.876 18.376 1.00 93.25 123 SER A C 1
ATOM 1027 O O . SER A 1 123 ? 0.204 12.459 19.097 1.00 93.25 123 SER A O 1
ATOM 1029 N N . LEU A 1 124 ? -0.318 11.448 17.141 1.00 95.12 124 LEU A N 1
ATOM 1030 C CA . LEU A 1 124 ? 0.996 11.615 16.500 1.00 95.12 124 LEU A CA 1
ATOM 1031 C C . LEU A 1 124 ? 0.932 12.542 15.289 1.00 95.12 124 LEU A C 1
ATOM 1033 O O . LEU A 1 124 ? -0.041 12.512 14.531 1.00 95.12 124 LEU A O 1
ATOM 1037 N N . TYR A 1 125 ? 2.020 13.275 15.079 1.00 95.75 125 TYR A N 1
ATOM 1038 C CA . TYR A 1 125 ? 2.343 13.962 13.834 1.00 95.75 125 TYR A CA 1
ATOM 1039 C C . TYR A 1 125 ? 3.463 13.202 13.113 1.00 95.75 125 TYR A C 1
ATOM 1041 O O . TYR A 1 125 ? 4.494 12.938 13.724 1.00 95.75 125 TYR A O 1
ATOM 1049 N N . LEU A 1 126 ? 3.259 12.822 11.847 1.00 96.12 126 LEU A N 1
ATOM 1050 C CA . LEU A 1 126 ? 4.244 12.069 11.062 1.00 96.12 126 LEU A CA 1
ATOM 1051 C C . LEU A 1 126 ? 4.891 12.956 10.002 1.00 96.12 126 LEU A C 1
ATOM 1053 O O . LEU A 1 126 ? 4.204 13.664 9.269 1.00 96.12 126 LEU A O 1
ATOM 1057 N N . GLN A 1 127 ? 6.207 12.835 9.884 1.00 96.00 127 GLN A N 1
ATOM 1058 C CA . GLN A 1 127 ? 7.004 13.334 8.774 1.00 96.00 127 GLN A CA 1
ATOM 1059 C C . GLN A 1 127 ? 7.602 12.147 8.019 1.00 96.00 127 GLN A C 1
ATOM 1061 O O . GLN A 1 127 ? 8.022 11.168 8.634 1.00 96.00 127 GLN A O 1
ATOM 1066 N N . PHE A 1 128 ? 7.643 12.248 6.694 1.00 94.75 128 PHE A N 1
ATOM 1067 C CA . PHE A 1 128 ? 8.195 11.219 5.817 1.00 94.75 128 PHE A CA 1
ATOM 1068 C C . PHE A 1 128 ? 9.462 11.735 5.146 1.00 94.75 128 PHE A C 1
ATOM 1070 O O . PHE A 1 128 ? 9.499 12.896 4.726 1.00 94.75 128 PHE A O 1
ATOM 1077 N N . ASN A 1 129 ? 10.471 10.878 5.016 1.00 91.88 129 ASN A N 1
ATOM 1078 C CA . ASN A 1 129 ? 11.700 11.207 4.309 1.00 91.88 129 ASN A CA 1
ATOM 1079 C C . ASN A 1 129 ? 12.174 10.029 3.433 1.00 91.88 129 ASN A C 1
ATOM 1081 O O . ASN A 1 129 ? 12.407 8.955 3.977 1.00 91.88 129 ASN A O 1
ATOM 1085 N N . PRO A 1 130 ? 12.327 10.196 2.109 1.00 91.44 130 PRO A N 1
ATOM 1086 C CA . PRO A 1 130 ? 11.899 11.355 1.326 1.00 91.44 130 PRO A CA 1
ATOM 1087 C C . PRO A 1 130 ? 10.367 11.494 1.286 1.00 91.44 130 PRO A C 1
ATOM 1089 O O . PRO A 1 130 ? 9.626 10.512 1.298 1.00 91.44 130 PRO A O 1
ATOM 1092 N N . SER A 1 131 ? 9.876 12.737 1.231 1.00 91.31 131 SER A N 1
ATOM 1093 C CA . SER A 1 131 ? 8.439 13.039 1.078 1.00 91.31 131 SER A CA 1
ATOM 1094 C C . SER A 1 131 ? 8.037 13.396 -0.351 1.00 91.31 131 SER A C 1
ATOM 1096 O O . SER A 1 131 ? 6.855 13.356 -0.681 1.00 91.31 131 SER A O 1
ATOM 1098 N N . LYS A 1 132 ? 9.005 13.742 -1.201 1.00 91.12 132 LYS A N 1
ATOM 1099 C CA . LYS A 1 132 ? 8.821 14.032 -2.622 1.00 91.12 132 LYS A CA 1
ATOM 1100 C C . LYS A 1 132 ? 10.128 13.803 -3.369 1.00 91.12 132 LYS A C 1
ATOM 1102 O O . LYS A 1 132 ? 11.198 13.899 -2.772 1.00 91.12 132 LYS A O 1
ATOM 1107 N N . ILE A 1 133 ? 10.031 13.565 -4.671 1.00 87.31 133 ILE A N 1
ATOM 1108 C CA . ILE A 1 133 ? 11.191 13.619 -5.562 1.00 87.31 133 ILE A CA 1
ATOM 1109 C C . ILE A 1 133 ? 11.508 15.107 -5.782 1.00 87.31 133 ILE A C 1
ATOM 1111 O O . ILE A 1 133 ? 10.591 15.860 -6.120 1.00 87.31 133 ILE A O 1
ATOM 1115 N N . PRO A 1 134 ? 12.740 15.575 -5.516 1.00 83.44 134 PRO A N 1
ATOM 1116 C CA . PRO A 1 134 ? 13.103 16.963 -5.763 1.00 83.44 134 PRO A CA 1
ATOM 1117 C C . PRO A 1 134 ? 13.065 17.264 -7.262 1.00 83.44 134 PRO A C 1
ATOM 1119 O O . PRO A 1 134 ? 13.491 16.446 -8.076 1.00 83.44 134 PRO A O 1
ATOM 1122 N N . ASP A 1 135 ? 12.593 18.457 -7.619 1.00 82.12 135 ASP A N 1
ATOM 1123 C CA . ASP A 1 135 ? 12.649 18.921 -9.001 1.00 82.12 135 ASP A CA 1
ATOM 1124 C C . ASP A 1 135 ? 14.116 19.080 -9.404 1.00 82.12 135 ASP A C 1
ATOM 1126 O O . ASP A 1 135 ? 14.860 19.866 -8.804 1.00 82.12 135 ASP A O 1
ATOM 1130 N N . PHE A 1 136 ? 14.543 18.329 -10.416 1.00 78.94 136 PHE A N 1
ATOM 1131 C CA . PHE A 1 136 ? 15.875 18.486 -10.972 1.00 78.94 136 PHE A CA 1
ATOM 1132 C C . PHE A 1 136 ? 15.912 19.777 -11.791 1.00 78.94 136 PHE A C 1
ATOM 1134 O O . PHE A 1 136 ? 15.391 19.841 -12.900 1.00 78.94 136 PHE A O 1
ATOM 1141 N N . LYS A 1 137 ? 16.502 20.831 -11.223 1.00 74.88 137 LYS A N 1
ATOM 1142 C CA . LYS A 1 137 ? 16.792 22.070 -11.948 1.00 74.88 137 LYS A CA 1
ATOM 1143 C C . LYS A 1 137 ? 18.204 21.977 -12.493 1.00 74.88 137 LYS A C 1
ATOM 1145 O O . LYS A 1 137 ? 19.156 22.062 -11.721 1.00 74.88 137 LYS A O 1
ATOM 1150 N N . MET A 1 138 ? 18.335 21.802 -13.801 1.00 68.56 138 MET A N 1
ATOM 1151 C CA . MET A 1 138 ? 19.630 21.822 -14.469 1.00 68.56 138 MET A CA 1
ATOM 1152 C C . MET A 1 138 ? 20.097 23.288 -14.573 1.00 68.56 138 MET A C 1
ATOM 1154 O O . MET A 1 138 ? 19.416 24.099 -15.204 1.00 68.56 138 MET A O 1
ATOM 1158 N N . PRO A 1 139 ? 21.198 23.694 -13.912 1.00 60.19 139 PRO A N 1
ATOM 1159 C CA . PRO A 1 139 ? 21.699 25.053 -14.046 1.00 60.19 139 PRO A CA 1
ATOM 1160 C C . PRO A 1 139 ? 22.357 25.199 -15.425 1.00 60.19 139 PRO A C 1
ATOM 1162 O O . PRO A 1 139 ? 23.452 24.684 -15.635 1.00 60.19 139 PRO A O 1
ATOM 1165 N N . GLY A 1 140 ? 21.684 25.887 -16.354 1.00 62.69 140 GLY A N 1
ATOM 1166 C CA . GLY A 1 140 ? 22.235 26.239 -17.671 1.00 62.69 140 GLY A CA 1
ATOM 1167 C C . GLY A 1 140 ? 21.685 25.451 -18.862 1.00 62.69 140 GLY A C 1
ATOM 1168 O O . GLY A 1 140 ? 22.459 25.042 -19.721 1.00 62.69 140 GLY A O 1
ATOM 1169 N N . GLU A 1 141 ? 20.368 25.258 -18.949 1.00 55.56 141 GLU A N 1
ATOM 1170 C CA . GLU A 1 141 ? 19.723 24.851 -20.203 1.00 55.56 141 GLU A CA 1
ATOM 1171 C C . GLU A 1 141 ? 19.672 26.027 -21.200 1.00 55.56 141 GLU A C 1
ATOM 1173 O O . GLU A 1 141 ? 18.620 26.587 -21.483 1.00 55.56 141 GLU A O 1
ATOM 1178 N N . ASP A 1 142 ? 20.824 26.358 -21.785 1.00 55.22 142 ASP A N 1
ATOM 1179 C CA . ASP A 1 142 ? 20.855 26.477 -23.242 1.00 55.22 142 ASP A CA 1
ATOM 1180 C C . ASP A 1 142 ? 20.820 25.029 -23.742 1.00 55.22 142 ASP A C 1
ATOM 1182 O O . ASP A 1 142 ? 21.857 24.403 -23.985 1.00 55.22 142 ASP A O 1
ATOM 1186 N N . ILE A 1 143 ? 19.623 24.431 -23.798 1.00 55.84 143 ILE A N 1
ATOM 1187 C CA . ILE A 1 143 ? 19.438 23.219 -24.597 1.00 55.84 143 ILE A CA 1
ATOM 1188 C C . ILE A 1 143 ? 19.965 23.622 -25.970 1.00 55.84 143 ILE A C 1
ATOM 1190 O O . ILE A 1 143 ? 19.459 24.585 -26.541 1.00 55.84 143 ILE A O 1
ATOM 1194 N N . LEU A 1 144 ? 21.028 22.968 -26.453 1.00 56.06 144 LEU A N 1
ATOM 1195 C CA . LEU A 1 144 ? 21.501 23.160 -27.821 1.00 56.06 144 LEU A CA 1
ATOM 1196 C C . LEU A 1 144 ? 20.263 23.141 -28.712 1.00 56.06 144 LEU A C 1
ATOM 1198 O O . LEU A 1 144 ? 19.597 22.103 -28.755 1.00 56.06 144 LEU A O 1
ATOM 1202 N N . ASP A 1 145 ? 19.948 24.281 -29.341 1.00 53.16 145 ASP A N 1
ATOM 1203 C CA . ASP A 1 145 ? 18.801 24.405 -30.235 1.00 53.16 145 ASP A CA 1
ATOM 1204 C C . ASP A 1 145 ? 18.751 23.147 -31.091 1.00 53.16 145 ASP A C 1
ATOM 1206 O O . ASP A 1 145 ? 19.770 22.744 -31.674 1.00 53.16 145 ASP A O 1
ATOM 1210 N N . ILE A 1 146 ? 17.587 22.492 -31.114 1.00 53.69 146 ILE A N 1
ATOM 1211 C CA . ILE A 1 146 ? 17.347 21.359 -32.002 1.00 53.69 146 ILE A CA 1
ATOM 1212 C C . ILE A 1 146 ? 17.795 21.839 -33.380 1.00 53.69 146 ILE A C 1
ATOM 1214 O O . ILE A 1 146 ? 17.205 22.767 -33.932 1.00 53.69 146 ILE A O 1
ATOM 1218 N N . LYS A 1 147 ? 18.900 21.287 -33.898 1.00 51.97 147 LYS A N 1
ATOM 1219 C CA . LYS A 1 147 ? 19.463 21.695 -35.188 1.00 51.97 147 LYS A CA 1
ATOM 1220 C C . LYS A 1 147 ? 18.462 21.346 -36.284 1.00 51.97 147 LYS A C 1
ATOM 1222 O O . LYS A 1 147 ? 18.555 20.270 -36.863 1.00 51.97 147 LYS A O 1
ATOM 1227 N N . GLY A 1 148 ? 17.558 22.283 -36.556 1.00 55.28 148 GLY A N 1
ATOM 1228 C CA . GLY A 1 148 ? 16.530 22.226 -37.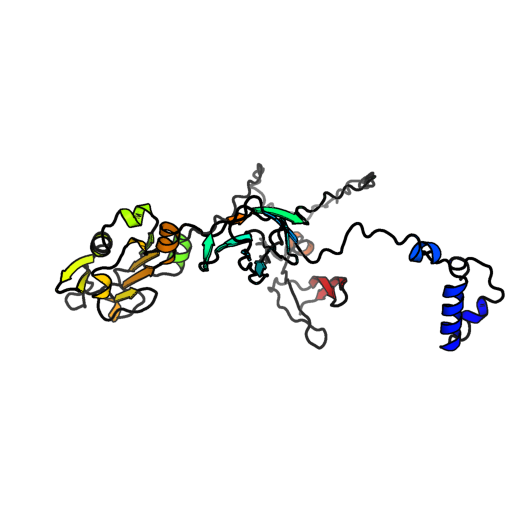582 1.00 55.28 148 GLY A CA 1
ATOM 1229 C C . GLY A 1 148 ? 15.486 21.140 -37.340 1.00 55.28 148 GLY A C 1
ATOM 1230 O O . GLY A 1 148 ? 15.800 19.980 -37.080 1.00 55.28 148 GLY A O 1
ATOM 1231 N N . GLU A 1 149 ? 14.220 21.489 -37.535 1.00 51.59 149 GLU A N 1
ATOM 1232 C CA . GLU A 1 149 ? 13.236 20.502 -37.959 1.00 51.59 149 GLU A CA 1
ATOM 1233 C C . GLU A 1 149 ? 13.765 19.839 -39.237 1.00 51.59 149 GLU A C 1
ATOM 1235 O O . GLU A 1 149 ? 13.716 20.401 -40.332 1.00 51.59 149 GLU A O 1
ATOM 1240 N N . ARG A 1 150 ? 14.309 18.625 -39.123 1.00 45.31 150 ARG A N 1
ATOM 1241 C CA . ARG A 1 150 ? 14.360 17.729 -40.272 1.00 45.31 150 ARG A CA 1
ATOM 1242 C C . ARG A 1 150 ? 12.929 17.281 -40.513 1.00 45.31 150 ARG A C 1
ATOM 1244 O O . ARG A 1 150 ? 12.498 16.257 -39.992 1.00 45.31 150 ARG A O 1
ATOM 1251 N N . ILE A 1 151 ? 12.202 18.069 -41.299 1.00 48.53 151 ILE A N 1
ATOM 1252 C CA . ILE A 1 151 ? 11.025 17.580 -42.002 1.00 48.53 151 ILE A CA 1
ATOM 1253 C C . ILE A 1 151 ? 11.537 16.419 -42.857 1.00 48.53 151 ILE A C 1
ATOM 1255 O O . ILE A 1 151 ? 12.289 16.614 -43.812 1.00 48.53 151 ILE A O 1
ATOM 1259 N N . LEU A 1 152 ? 11.220 15.192 -42.451 1.00 42.72 152 LEU A N 1
ATOM 1260 C CA . LEU A 1 152 ? 11.370 14.040 -43.323 1.00 42.72 152 LEU A CA 1
ATOM 1261 C C . LEU A 1 152 ? 10.368 14.259 -44.458 1.00 42.72 152 LEU A C 1
ATOM 1263 O O . LEU A 1 152 ? 9.167 14.093 -44.261 1.00 42.72 152 LEU A O 1
ATOM 1267 N N . GLU A 1 153 ? 10.849 14.698 -45.623 1.00 42.34 153 GLU A N 1
ATOM 1268 C CA . GLU A 1 153 ? 10.048 14.711 -46.844 1.00 42.34 153 GLU A CA 1
ATOM 1269 C C . GLU A 1 153 ? 9.688 13.265 -47.186 1.00 42.34 153 GLU A C 1
ATOM 1271 O O . GLU A 1 153 ? 10.437 12.529 -47.829 1.00 42.34 153 GLU A O 1
ATOM 1276 N N . TYR A 1 154 ? 8.527 12.837 -46.702 1.00 43.28 154 TYR A N 1
ATOM 1277 C CA . TYR A 1 154 ? 7.920 11.588 -47.110 1.00 43.28 154 TYR A CA 1
ATOM 1278 C C . TYR A 1 154 ? 7.456 11.765 -48.561 1.00 43.28 154 TYR A C 1
ATOM 1280 O O . TYR A 1 154 ? 6.431 12.391 -48.832 1.00 43.28 154 TYR A O 1
ATOM 1288 N N . SER A 1 155 ? 8.247 11.262 -49.514 1.00 44.38 155 SER A N 1
ATOM 1289 C CA . SER A 1 155 ? 7.883 11.218 -50.932 1.00 44.38 155 SER A CA 1
ATOM 1290 C C . SER A 1 155 ? 6.754 10.201 -51.118 1.00 44.38 155 SER A C 1
ATOM 1292 O O . SER A 1 155 ? 6.968 9.009 -51.343 1.00 44.38 155 SER A O 1
ATOM 1294 N N . GLY A 1 156 ? 5.523 10.673 -50.929 1.00 46.09 156 GLY A N 1
ATOM 1295 C CA . GLY A 1 156 ? 4.308 9.889 -51.076 1.00 46.09 156 GLY A CA 1
ATOM 1296 C C . GLY A 1 156 ? 4.062 9.520 -52.533 1.00 46.09 156 GLY A C 1
ATOM 1297 O O . GLY A 1 156 ? 3.444 10.284 -53.262 1.00 46.09 156 GLY A O 1
ATOM 1298 N N . ASN A 1 157 ? 4.503 8.328 -52.935 1.00 43.28 157 ASN A N 1
ATOM 1299 C CA . ASN A 1 157 ? 4.001 7.659 -54.141 1.00 43.28 157 ASN A CA 1
ATOM 1300 C C . ASN A 1 157 ? 3.457 6.246 -53.894 1.00 43.28 157 ASN A C 1
ATOM 1302 O O . ASN A 1 157 ? 2.997 5.601 -54.830 1.00 43.28 157 ASN A O 1
ATOM 1306 N N . ASN A 1 158 ? 3.389 5.802 -52.638 1.00 41.59 158 ASN A N 1
ATOM 1307 C CA . ASN A 1 158 ? 2.458 4.748 -52.254 1.00 41.59 158 ASN A CA 1
ATOM 1308 C C . ASN A 1 158 ? 1.280 5.415 -51.560 1.00 41.59 158 ASN A C 1
ATOM 1310 O O . ASN A 1 158 ? 1.370 5.826 -50.406 1.00 41.59 158 ASN A O 1
ATOM 1314 N N . ALA A 1 159 ? 0.188 5.566 -52.308 1.00 39.25 159 ALA A N 1
ATOM 1315 C CA . ALA A 1 159 ? -1.090 6.012 -51.791 1.00 39.25 159 ALA A CA 1
ATOM 1316 C C . ALA A 1 159 ? -1.518 5.088 -50.643 1.00 39.25 159 ALA A C 1
ATOM 1318 O O . ALA A 1 159 ? -2.104 4.024 -50.848 1.00 39.25 159 ALA A O 1
ATOM 1319 N N . MET A 1 160 ? -1.225 5.517 -49.418 1.00 37.25 160 MET A N 1
ATOM 1320 C CA . MET A 1 160 ? -1.978 5.127 -48.245 1.00 37.25 160 MET A CA 1
ATOM 1321 C C . MET A 1 160 ? -3.413 5.560 -48.543 1.00 37.25 160 MET A C 1
ATOM 1323 O O . MET A 1 160 ? -3.726 6.750 -48.549 1.00 37.25 160 MET A O 1
ATOM 1327 N N . ILE A 1 161 ? -4.279 4.603 -48.877 1.00 43.34 161 ILE A N 1
ATOM 1328 C CA . ILE A 1 161 ? -5.720 4.837 -48.865 1.00 43.34 161 ILE A CA 1
ATOM 1329 C C . ILE A 1 161 ? -6.017 5.401 -47.469 1.00 43.34 161 ILE A C 1
ATOM 1331 O O . ILE A 1 161 ? -5.701 4.733 -46.477 1.00 43.34 161 ILE A O 1
ATOM 1335 N N . PRO A 1 162 ? -6.546 6.629 -47.355 1.00 41.09 162 PRO A N 1
ATOM 1336 C CA . PRO A 1 162 ? -6.720 7.259 -46.065 1.00 41.09 162 PRO A CA 1
ATOM 1337 C C . PRO A 1 162 ? -7.810 6.493 -45.320 1.00 41.09 162 PRO A C 1
ATOM 1339 O O . PRO A 1 162 ? -9.000 6.677 -45.543 1.00 41.09 162 PRO A O 1
ATOM 1342 N N . SER A 1 163 ? -7.407 5.642 -44.379 1.00 45.53 163 SER A N 1
ATOM 1343 C CA . SER A 1 163 ? -8.306 5.092 -43.356 1.00 45.53 163 SER A CA 1
ATOM 1344 C C . SER A 1 163 ? -8.733 6.160 -42.323 1.00 45.53 163 SER A C 1
ATOM 1346 O O . SER A 1 163 ? -9.263 5.821 -41.268 1.00 45.53 163 SER A O 1
ATOM 1348 N N . TRP A 1 164 ? -8.476 7.443 -42.593 1.00 48.91 164 TRP A N 1
ATOM 1349 C CA . TRP A 1 164 ? -8.494 8.550 -41.634 1.00 48.91 164 TRP A CA 1
ATOM 1350 C C . TRP A 1 164 ? -9.538 9.608 -42.023 1.00 48.91 164 TRP A C 1
ATOM 1352 O O . TRP A 1 164 ? -9.260 10.800 -42.006 1.00 48.91 164 TRP A O 1
ATOM 1362 N N . ASN A 1 165 ? -10.750 9.183 -42.392 1.00 42.31 165 ASN A N 1
ATOM 1363 C CA . ASN A 1 165 ? -11.840 10.112 -42.727 1.00 42.31 165 ASN A CA 1
ATOM 1364 C C . ASN A 1 165 ? -12.608 10.661 -41.511 1.00 42.31 165 ASN A C 1
ATOM 1366 O O . ASN A 1 165 ? -13.525 11.449 -41.699 1.00 42.31 165 ASN A O 1
ATOM 1370 N N . ASN A 1 166 ? -12.225 10.303 -40.283 1.00 44.12 166 ASN A N 1
ATOM 1371 C CA . ASN A 1 166 ? -12.827 10.836 -39.060 1.00 44.12 166 ASN A CA 1
ATOM 1372 C C . ASN A 1 166 ? -11.716 11.317 -38.118 1.00 44.12 166 ASN A C 1
ATOM 1374 O O . ASN A 1 166 ? -11.297 10.578 -37.229 1.00 44.12 166 ASN A O 1
ATOM 1378 N N . ILE A 1 167 ? -11.207 12.529 -38.341 1.00 47.47 167 ILE A N 1
ATOM 1379 C CA . ILE A 1 167 ? -10.359 13.214 -37.361 1.00 47.47 167 ILE A CA 1
ATOM 1380 C C . ILE A 1 167 ? -11.276 14.110 -36.531 1.00 47.47 167 ILE A C 1
ATOM 1382 O O . ILE A 1 167 ? -11.883 15.040 -37.056 1.00 47.47 167 ILE A O 1
ATOM 1386 N N . GLU A 1 168 ? -11.385 13.791 -35.247 1.00 43.91 168 GLU A N 1
ATOM 1387 C CA . GLU A 1 168 ? -11.983 14.638 -34.220 1.00 43.91 168 GLU A CA 1
ATOM 1388 C C . GLU A 1 168 ? -10.810 15.215 -33.413 1.00 43.91 168 GLU A C 1
ATOM 1390 O O . GLU A 1 168 ? -9.970 14.463 -32.913 1.00 43.91 168 GLU A O 1
ATOM 1395 N N . GLU A 1 169 ? -10.686 16.542 -33.371 1.00 45.34 169 GLU A N 1
ATOM 1396 C CA . GLU A 1 169 ? -9.690 17.228 -32.545 1.00 45.34 169 GLU A CA 1
ATOM 1397 C C . GLU A 1 169 ? -10.028 16.959 -31.071 1.00 45.34 169 GLU A C 1
ATOM 1399 O O . GLU A 1 169 ? -11.124 17.276 -30.608 1.00 45.34 169 GLU A O 1
ATOM 1404 N N . LEU A 1 170 ? -9.126 16.282 -30.356 1.00 43.62 170 LEU A N 1
ATOM 1405 C CA . LEU A 1 170 ? -9.363 15.873 -28.974 1.00 43.62 170 LEU A CA 1
ATOM 1406 C C . LEU A 1 170 ? -9.065 17.038 -28.026 1.00 43.62 170 LEU A C 1
ATOM 1408 O O . LEU A 1 170 ? -7.900 17.347 -27.770 1.00 43.62 170 LEU A O 1
ATOM 1412 N N . ASP A 1 171 ? -10.124 17.623 -27.463 1.00 40.44 171 ASP A N 1
ATOM 1413 C CA . ASP A 1 171 ? -10.041 18.437 -26.247 1.00 40.44 171 ASP A CA 1
ATOM 1414 C C . ASP A 1 171 ? -9.411 17.635 -25.093 1.00 40.44 171 ASP A C 1
ATOM 1416 O O . ASP A 1 171 ? -9.444 16.400 -25.086 1.00 40.44 171 ASP A O 1
ATOM 1420 N N . GLU A 1 172 ? -8.841 18.358 -24.118 1.00 37.25 172 GLU A N 1
ATOM 1421 C CA . GLU A 1 172 ? -8.148 17.839 -22.931 1.00 37.25 172 GLU A CA 1
ATOM 1422 C C . GLU A 1 172 ? -8.688 16.472 -22.481 1.00 37.25 172 GLU A C 1
ATOM 1424 O O . GLU A 1 172 ? -9.815 16.335 -21.994 1.00 37.25 172 GLU A O 1
ATOM 1429 N N . VAL A 1 173 ? -7.854 15.437 -22.633 1.00 38.00 173 VAL A N 1
ATOM 1430 C CA . VAL A 1 173 ? -8.187 14.083 -22.195 1.00 38.00 173 VAL A CA 1
ATOM 1431 C C . VAL A 1 173 ? -8.163 14.062 -20.671 1.00 38.00 173 VAL A C 1
ATOM 1433 O O . VAL A 1 173 ? -7.162 13.728 -20.034 1.00 38.00 173 VAL A O 1
ATOM 1436 N N . VAL A 1 174 ? -9.305 14.379 -20.067 1.00 42.50 174 VAL A N 1
ATOM 1437 C CA . VAL A 1 174 ? -9.589 14.004 -18.688 1.00 42.50 174 VAL A CA 1
ATOM 1438 C C . VAL A 1 174 ? -9.519 12.485 -18.646 1.00 42.50 174 VAL A C 1
ATOM 1440 O O . VAL A 1 174 ? -10.387 11.789 -19.176 1.00 42.50 174 VAL A O 1
ATOM 1443 N N . VAL A 1 175 ? -8.463 11.963 -18.022 1.00 35.84 175 VAL A N 1
ATOM 1444 C CA . VAL A 1 175 ? -8.316 10.539 -17.726 1.00 35.84 175 VAL A CA 1
ATOM 1445 C C . VAL A 1 175 ? -9.495 10.135 -16.845 1.00 35.84 175 VAL A C 1
ATOM 1447 O O . VAL A 1 175 ? -9.451 10.215 -15.616 1.00 35.84 175 VAL A O 1
ATOM 1450 N N . THR A 1 176 ? -10.583 9.694 -17.470 1.00 44.59 176 THR A N 1
ATOM 1451 C CA . THR A 1 176 ? -11.652 8.991 -16.780 1.00 44.59 176 THR A CA 1
ATOM 1452 C C . THR A 1 176 ? -11.090 7.618 -16.473 1.00 44.59 176 THR A C 1
ATOM 1454 O O . THR A 1 176 ? -11.128 6.695 -17.279 1.00 44.59 176 THR A O 1
ATOM 1457 N N . ALA A 1 177 ? -10.442 7.532 -15.309 1.00 38.16 177 ALA A N 1
ATOM 1458 C CA . ALA A 1 177 ? -9.931 6.293 -14.759 1.00 38.16 177 ALA A CA 1
ATOM 1459 C C . ALA A 1 177 ? -10.959 5.188 -15.002 1.00 38.16 177 ALA A C 1
ATOM 1461 O O . ALA A 1 177 ? -12.121 5.375 -14.629 1.00 38.16 177 ALA A O 1
ATOM 1462 N N . ASP A 1 178 ? -10.527 4.071 -15.603 1.00 46.31 178 ASP A N 1
ATOM 1463 C CA . ASP A 1 178 ? -11.305 2.835 -15.685 1.00 46.31 178 ASP A CA 1
ATOM 1464 C C . ASP A 1 178 ? -12.011 2.664 -14.349 1.00 46.31 178 ASP A C 1
ATOM 1466 O O . ASP A 1 178 ? -11.367 2.411 -13.318 1.00 46.31 178 ASP A O 1
ATOM 1470 N N . ARG A 1 179 ? -13.322 2.934 -14.333 1.00 46.47 179 ARG A N 1
ATOM 1471 C CA . ARG A 1 179 ? -14.081 2.997 -13.092 1.00 46.47 179 ARG A CA 1
ATOM 1472 C C . ARG A 1 179 ? -13.903 1.632 -12.468 1.00 46.47 179 ARG A C 1
ATOM 1474 O O . ARG A 1 179 ? -14.420 0.654 -13.004 1.00 46.47 179 ARG A O 1
ATOM 1481 N N . LYS A 1 180 ? -13.116 1.550 -11.382 1.00 47.22 180 LYS A N 1
ATOM 1482 C CA . LYS A 1 180 ? -12.846 0.291 -10.677 1.00 47.22 180 LYS A CA 1
ATOM 1483 C C . LYS A 1 180 ? -14.192 -0.394 -10.535 1.00 47.22 180 LYS A C 1
ATOM 1485 O O . LYS A 1 180 ? -15.044 0.142 -9.824 1.00 47.22 180 LYS A O 1
ATOM 1490 N N . ALA A 1 181 ? -14.360 -1.519 -11.242 1.00 57.31 181 ALA A N 1
ATOM 1491 C CA . ALA A 1 181 ? -15.649 -2.190 -11.330 1.00 57.31 181 ALA A CA 1
ATOM 1492 C C . ALA A 1 181 ? -16.226 -2.272 -9.926 1.00 57.31 181 ALA A C 1
ATOM 1494 O O . ALA A 1 181 ? -15.521 -2.729 -9.007 1.00 57.31 18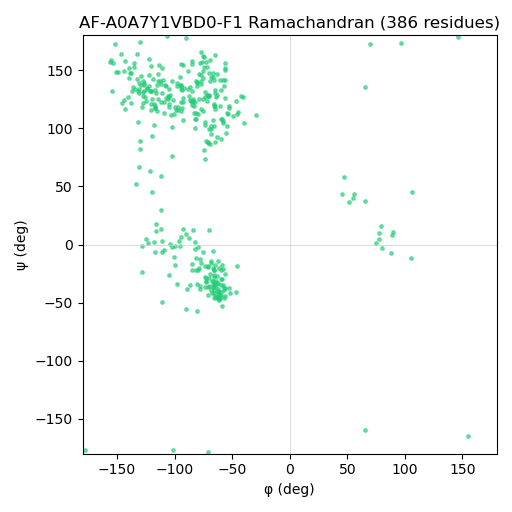1 ALA A O 1
ATOM 1495 N N . THR A 1 182 ? -17.430 -1.728 -9.748 1.00 74.44 182 THR A N 1
ATOM 1496 C CA . THR A 1 182 ? -18.015 -1.594 -8.415 1.00 74.44 182 THR A CA 1
ATOM 1497 C C . THR A 1 182 ? -18.065 -2.978 -7.765 1.00 74.44 182 THR A C 1
ATOM 1499 O O . THR A 1 182 ? -18.123 -4.000 -8.454 1.00 74.44 182 THR A O 1
ATOM 1502 N N . LYS A 1 183 ? -18.004 -3.059 -6.428 1.00 78.44 183 LYS A N 1
ATOM 1503 C CA . LYS A 1 183 ? -18.035 -4.351 -5.711 1.00 78.44 183 LYS A CA 1
ATOM 1504 C C . LYS A 1 183 ? -19.152 -5.267 -6.242 1.00 78.44 183 LYS A C 1
ATOM 1506 O O . LYS A 1 183 ? -18.922 -6.449 -6.474 1.00 78.44 183 LYS A O 1
ATOM 1511 N N . LEU A 1 184 ? -20.319 -4.686 -6.525 1.00 80.94 184 LEU A N 1
ATOM 1512 C CA . LEU A 1 184 ? -21.468 -5.356 -7.129 1.00 80.94 184 LEU A CA 1
ATOM 1513 C C . LEU A 1 184 ? -21.181 -5.934 -8.527 1.00 80.94 184 LEU A C 1
ATOM 1515 O O . LEU A 1 184 ? -21.529 -7.082 -8.785 1.00 80.94 184 LEU A O 1
ATOM 1519 N N . GLU A 1 185 ? -20.543 -5.180 -9.424 1.00 81.19 185 GLU A N 1
ATOM 1520 C CA . GLU A 1 185 ? -20.192 -5.655 -10.772 1.00 81.19 185 GLU A CA 1
ATOM 1521 C C . GLU A 1 185 ? -19.234 -6.845 -10.733 1.00 81.19 185 GLU A C 1
ATOM 1523 O O . GLU A 1 185 ? -19.425 -7.813 -11.467 1.00 81.19 185 GLU A O 1
ATOM 1528 N N . ARG A 1 186 ? -18.229 -6.810 -9.849 1.00 82.44 186 ARG A N 1
ATOM 1529 C CA . ARG A 1 186 ? -17.286 -7.929 -9.687 1.00 82.44 186 ARG A CA 1
ATOM 1530 C C . ARG A 1 186 ? -17.998 -9.187 -9.211 1.00 82.44 186 ARG A C 1
ATOM 1532 O O . ARG A 1 186 ? -17.789 -10.254 -9.776 1.00 82.44 186 ARG A O 1
ATOM 1539 N N . LEU A 1 187 ? -18.867 -9.045 -8.210 1.00 85.62 187 LEU A N 1
ATOM 1540 C CA . LEU A 1 187 ? -19.623 -10.164 -7.654 1.00 85.62 187 LEU A CA 1
ATOM 1541 C C . LEU A 1 187 ? -20.634 -10.737 -8.655 1.00 85.62 187 LEU A C 1
ATOM 1543 O O . LEU A 1 187 ? -20.834 -11.946 -8.680 1.00 85.62 187 LEU A O 1
ATOM 1547 N N . ARG A 1 188 ? -21.242 -9.903 -9.509 1.00 85.19 188 ARG A N 1
ATOM 1548 C CA . ARG A 1 188 ? -22.150 -10.366 -10.573 1.00 85.19 188 ARG A CA 1
ATOM 1549 C C . ARG A 1 188 ? -21.444 -11.187 -11.650 1.00 85.19 188 ARG A C 1
ATOM 1551 O O . ARG A 1 188 ? -22.063 -12.085 -12.201 1.00 85.19 188 ARG A O 1
ATOM 1558 N N . LYS A 1 189 ? -20.166 -10.914 -11.941 1.00 83.12 189 LYS A N 1
ATOM 1559 C CA . LYS A 1 189 ? -19.391 -11.698 -12.921 1.00 83.12 189 LYS A CA 1
ATOM 1560 C C . LYS A 1 189 ? -19.067 -13.112 -12.435 1.00 83.12 189 LYS A C 1
ATOM 1562 O O . LYS A 1 189 ? -18.905 -14.003 -13.258 1.00 83.12 189 LYS A O 1
ATOM 1567 N N . THR A 1 190 ? -18.947 -13.314 -11.124 1.00 80.81 190 THR A N 1
ATOM 1568 C CA . THR A 1 190 ? -18.519 -14.593 -10.535 1.00 80.81 190 THR A CA 1
ATOM 1569 C C . THR A 1 190 ? -19.665 -15.442 -9.991 1.00 80.81 190 THR A C 1
ATOM 1571 O O . THR A 1 190 ? -19.442 -16.599 -9.649 1.00 80.81 190 THR A O 1
ATOM 1574 N N . ASN A 1 191 ? -20.880 -14.896 -9.892 1.00 82.75 191 ASN A N 1
ATOM 1575 C CA . ASN A 1 191 ? -22.017 -15.576 -9.278 1.00 82.75 191 ASN A CA 1
ATOM 1576 C C . ASN A 1 191 ? -23.195 -15.726 -10.243 1.00 82.75 191 ASN A C 1
ATOM 1578 O O . ASN A 1 191 ? -23.667 -14.756 -10.830 1.00 82.75 191 ASN A O 1
ATOM 1582 N N . THR A 1 192 ? -23.749 -16.936 -10.307 1.00 80.19 192 THR A N 1
ATOM 1583 C CA . THR A 1 192 ? -24.998 -17.223 -11.021 1.00 80.19 192 THR A CA 1
ATOM 1584 C C . THR A 1 192 ? -26.188 -16.861 -10.135 1.00 80.19 192 THR A C 1
ATOM 1586 O O . THR A 1 192 ? -26.541 -17.610 -9.224 1.00 80.19 192 THR A O 1
ATOM 1589 N N . GLY A 1 193 ? -26.801 -15.700 -10.370 1.00 83.88 193 GLY A N 1
ATOM 1590 C CA . GLY A 1 193 ? -27.971 -15.226 -9.626 1.00 83.88 193 GLY A CA 1
ATOM 1591 C C . GLY A 1 193 ? -28.002 -13.710 -9.446 1.00 83.88 193 GLY A C 1
ATOM 1592 O O . GLY A 1 193 ? -27.099 -12.989 -9.867 1.00 83.88 193 GLY A O 1
ATOM 1593 N N . ASN A 1 194 ? -29.052 -13.208 -8.797 1.00 88.81 194 ASN A N 1
ATOM 1594 C CA . ASN A 1 194 ? -29.141 -11.799 -8.439 1.00 88.81 194 ASN A CA 1
ATOM 1595 C C . ASN A 1 194 ? -28.301 -11.538 -7.183 1.00 88.81 194 ASN A C 1
ATOM 1597 O O . ASN A 1 194 ? -28.626 -12.032 -6.102 1.00 88.81 194 ASN A O 1
ATOM 1601 N N . VAL A 1 195 ? -27.217 -10.781 -7.343 1.00 91.62 195 VAL A N 1
ATOM 1602 C CA . VAL A 1 195 ? -26.347 -10.356 -6.245 1.00 91.62 195 VAL A CA 1
ATOM 1603 C C . VAL A 1 195 ? -26.883 -9.068 -5.647 1.00 91.62 195 VAL A C 1
ATOM 1605 O O . VAL A 1 195 ? -27.071 -8.080 -6.362 1.00 91.62 195 VAL A O 1
ATOM 1608 N N . ASP A 1 196 ? -27.058 -9.067 -4.331 1.00 91.50 196 ASP A N 1
ATOM 1609 C CA . ASP A 1 196 ? -27.444 -7.893 -3.575 1.00 91.50 196 ASP A CA 1
ATOM 1610 C C . ASP A 1 196 ? -26.396 -7.541 -2.511 1.00 91.50 196 ASP A C 1
ATOM 1612 O O . ASP A 1 196 ? -26.150 -8.325 -1.597 1.00 91.50 196 ASP A O 1
ATOM 1616 N N . VAL A 1 197 ? -25.763 -6.372 -2.643 1.00 90.75 197 VAL A N 1
ATOM 1617 C CA . VAL A 1 197 ? -24.722 -5.882 -1.722 1.00 90.75 197 VAL A CA 1
ATOM 1618 C C . VAL A 1 197 ? -25.364 -4.990 -0.664 1.00 90.75 197 VAL A C 1
ATOM 1620 O O . VAL A 1 197 ? -26.171 -4.115 -0.983 1.00 90.75 197 VAL A O 1
ATOM 1623 N N . PHE A 1 198 ? -25.004 -5.212 0.597 1.00 89.19 198 PHE A N 1
ATOM 1624 C CA . PHE A 1 198 ? -25.609 -4.548 1.742 1.00 89.19 198 PHE A CA 1
ATOM 1625 C C . PHE A 1 198 ? -24.735 -3.406 2.253 1.00 89.19 198 PHE A C 1
ATOM 1627 O O . PHE A 1 198 ? -23.669 -3.613 2.831 1.00 89.19 198 PHE A O 1
ATOM 1634 N N . ASP A 1 199 ? -25.234 -2.185 2.082 1.00 85.75 199 ASP A N 1
ATOM 1635 C CA . ASP A 1 199 ? -24.744 -1.013 2.797 1.00 85.75 199 ASP A CA 1
ATOM 1636 C C . ASP A 1 199 ? -25.507 -0.809 4.120 1.00 85.75 199 ASP A C 1
ATOM 1638 O O . ASP A 1 199 ? -26.442 -1.537 4.471 1.00 85.75 199 ASP A O 1
ATOM 1642 N N . ASP A 1 200 ? -25.117 0.211 4.878 1.00 81.81 200 ASP A N 1
ATOM 1643 C CA . ASP A 1 200 ? -25.702 0.491 6.188 1.00 81.81 200 ASP A CA 1
ATOM 1644 C C . ASP A 1 200 ? -27.181 0.875 6.141 1.00 81.81 200 ASP A C 1
ATOM 1646 O O . ASP A 1 200 ? -27.932 0.537 7.059 1.00 81.81 200 ASP A O 1
ATOM 1650 N N . LYS A 1 201 ? -27.616 1.558 5.079 1.00 85.19 201 LYS A N 1
ATOM 1651 C CA . LYS A 1 201 ? -29.016 1.952 4.904 1.00 85.19 201 LYS A CA 1
ATOM 1652 C C . LYS A 1 201 ? -29.871 0.725 4.607 1.00 85.19 201 LYS A C 1
ATOM 1654 O O . LYS A 1 201 ? -30.940 0.546 5.190 1.00 85.19 201 LYS A O 1
ATOM 1659 N N . LYS A 1 202 ? -29.373 -0.156 3.745 1.00 87.31 202 LYS A N 1
ATOM 1660 C CA . LYS A 1 202 ? -30.045 -1.380 3.336 1.00 87.31 202 LYS A CA 1
ATOM 1661 C C . LYS A 1 202 ? -30.150 -2.386 4.472 1.00 87.31 202 LYS A C 1
ATOM 1663 O O . LYS A 1 202 ? -31.230 -2.929 4.673 1.00 87.31 202 LYS A O 1
ATOM 1668 N N . ARG A 1 203 ? -29.093 -2.567 5.273 1.00 86.19 203 ARG A N 1
ATOM 1669 C CA . ARG A 1 203 ? -29.143 -3.414 6.483 1.00 86.19 203 ARG A CA 1
ATOM 1670 C C . ARG A 1 203 ? -30.217 -2.963 7.472 1.00 86.19 203 ARG A C 1
ATOM 1672 O O . ARG A 1 203 ? -30.832 -3.806 8.102 1.00 86.19 203 ARG A O 1
ATOM 1679 N N . LYS A 1 204 ? -30.458 -1.652 7.591 1.00 84.56 204 LYS A N 1
ATOM 1680 C CA . LYS A 1 204 ? -31.510 -1.089 8.459 1.00 84.56 204 LYS A CA 1
ATOM 1681 C C . LYS A 1 204 ? -32.913 -1.170 7.859 1.00 84.56 204 LYS A C 1
ATOM 1683 O O . LYS A 1 204 ? -33.886 -1.065 8.593 1.00 84.56 204 LYS A O 1
ATOM 1688 N N . SER A 1 205 ? -33.015 -1.320 6.540 1.00 86.44 205 SER A N 1
ATOM 1689 C CA . SER A 1 205 ? -34.297 -1.363 5.829 1.00 86.44 205 SER A CA 1
ATOM 1690 C C . SER A 1 205 ? -35.010 -2.712 5.981 1.00 86.44 205 SER A C 1
ATOM 1692 O O . SER A 1 205 ? -36.203 -2.797 5.709 1.00 86.44 205 SER A O 1
ATOM 1694 N N . TYR A 1 206 ? -34.297 -3.756 6.414 1.00 85.50 206 TYR A N 1
ATOM 1695 C CA . TYR A 1 206 ? -34.853 -5.081 6.676 1.00 85.50 206 TYR A CA 1
ATOM 1696 C C . TYR A 1 206 ? -34.679 -5.424 8.155 1.00 85.50 206 TYR A C 1
ATOM 1698 O O . TYR A 1 206 ? -33.555 -5.454 8.653 1.00 85.50 206 TYR A O 1
ATOM 1706 N N . SER A 1 207 ? -35.789 -5.682 8.848 1.00 83.19 207 SER A N 1
ATOM 1707 C CA . SER A 1 207 ? -35.802 -6.059 10.267 1.00 83.19 207 SER A CA 1
ATOM 1708 C C . SER A 1 207 ? -35.136 -7.412 10.522 1.00 83.19 207 SER A C 1
ATOM 1710 O O . SER A 1 207 ? -34.453 -7.579 11.528 1.00 83.19 207 SER A O 1
ATOM 1712 N N . ASP A 1 208 ? -35.302 -8.362 9.601 1.00 88.56 208 ASP A N 1
ATOM 1713 C CA . ASP A 1 208 ? -34.743 -9.711 9.672 1.00 88.56 208 ASP A CA 1
ATOM 1714 C C . ASP A 1 208 ? -34.504 -10.311 8.270 1.00 88.56 208 ASP A C 1
ATOM 1716 O O . ASP A 1 208 ? -34.881 -9.750 7.230 1.00 88.56 208 ASP A O 1
ATOM 1720 N N . LEU A 1 209 ? -33.846 -11.474 8.238 1.00 90.50 209 LEU A N 1
ATOM 1721 C CA . LEU A 1 209 ? -33.571 -12.210 7.003 1.00 90.50 209 LEU A CA 1
ATOM 1722 C C . LEU A 1 209 ? -34.856 -12.700 6.319 1.00 90.50 209 LEU A C 1
ATOM 1724 O O . LEU A 1 209 ? -34.916 -12.745 5.090 1.00 90.50 209 LEU A O 1
ATOM 1728 N N . ALA A 1 210 ? -35.889 -13.039 7.093 1.00 91.31 210 ALA A N 1
ATOM 1729 C CA . ALA A 1 210 ? -37.160 -13.536 6.574 1.00 91.31 210 ALA A CA 1
ATOM 1730 C C . ALA A 1 210 ? -37.880 -12.484 5.721 1.00 91.31 210 ALA A C 1
ATOM 1732 O O . ALA A 1 210 ? -38.322 -12.768 4.604 1.00 91.31 210 ALA A O 1
ATOM 1733 N N . SER A 1 211 ? -37.925 -11.249 6.216 1.00 90.69 211 SER A N 1
ATOM 1734 C CA . SER A 1 211 ? -38.490 -10.082 5.544 1.00 90.69 211 SER A CA 1
ATOM 1735 C C . SER A 1 211 ? -37.725 -9.786 4.261 1.00 90.69 211 SER A C 1
ATOM 1737 O O . SER A 1 211 ? -38.333 -9.627 3.201 1.00 90.69 211 SER A O 1
ATOM 1739 N N . TYR A 1 212 ? -36.387 -9.805 4.318 1.00 93.62 212 TYR A N 1
ATOM 1740 C CA . TYR A 1 212 ? -35.555 -9.630 3.128 1.00 93.62 212 TYR A CA 1
ATOM 1741 C C . TYR A 1 212 ? -35.837 -10.701 2.065 1.00 93.62 212 TYR A C 1
ATOM 1743 O O . TYR A 1 212 ? -36.147 -10.366 0.921 1.00 93.62 212 TYR A O 1
ATOM 1751 N N . LEU A 1 213 ? -35.778 -11.987 2.422 1.00 92.62 213 LEU A N 1
ATOM 1752 C CA . LEU A 1 213 ? -35.998 -13.088 1.478 1.00 92.62 213 LEU A CA 1
ATOM 1753 C C . LEU A 1 213 ? -37.422 -13.095 0.906 1.00 92.62 213 LEU A C 1
ATOM 1755 O O . LEU A 1 213 ? -37.613 -13.440 -0.263 1.00 92.62 213 LEU A O 1
ATOM 1759 N N . SER A 1 214 ? -38.404 -12.634 1.683 1.00 90.81 214 SER A N 1
ATOM 1760 C CA . SER A 1 214 ? -39.780 -12.464 1.214 1.00 90.81 214 SER A CA 1
ATOM 1761 C C . SER A 1 214 ? -39.880 -11.446 0.073 1.00 90.81 214 SER A C 1
ATOM 1763 O O . SER A 1 214 ? -40.564 -11.708 -0.919 1.00 90.81 214 SER A O 1
ATOM 1765 N N . THR A 1 215 ? -39.114 -10.343 0.121 1.00 90.56 215 THR A N 1
ATOM 1766 C CA . THR A 1 215 ? -39.027 -9.385 -1.007 1.00 90.56 215 THR A CA 1
ATOM 1767 C C . THR A 1 215 ? -38.385 -9.982 -2.258 1.00 90.56 215 THR A C 1
ATOM 1769 O O . THR A 1 215 ? -38.610 -9.508 -3.370 1.00 90.56 215 THR A O 1
ATOM 1772 N N . LYS A 1 216 ? -37.594 -11.048 -2.097 1.00 90.75 216 LYS A N 1
ATOM 1773 C CA . LYS A 1 216 ? -36.942 -11.766 -3.197 1.00 90.75 216 LYS A CA 1
ATOM 1774 C C . LYS A 1 216 ? -37.797 -12.905 -3.751 1.00 90.75 216 LYS A C 1
ATOM 1776 O O . LYS A 1 216 ? -37.318 -13.656 -4.594 1.00 90.75 216 LYS A O 1
ATOM 1781 N N . GLY A 1 217 ? -39.061 -13.007 -3.337 1.00 87.12 217 GLY A N 1
ATOM 1782 C CA . GLY A 1 217 ? -40.034 -13.944 -3.898 1.00 87.12 217 GLY A CA 1
ATOM 1783 C C . GLY A 1 217 ? -40.071 -15.315 -3.223 1.00 87.12 217 GLY A C 1
ATOM 1784 O O . GLY A 1 217 ? -40.729 -16.215 -3.745 1.00 87.12 217 GLY A O 1
ATOM 1785 N N . PHE A 1 218 ? -39.409 -15.481 -2.077 1.00 90.75 218 PHE A N 1
ATOM 1786 C CA . PHE A 1 218 ? -39.604 -16.652 -1.222 1.00 90.75 218 PHE A CA 1
ATOM 1787 C C . PHE A 1 218 ? -40.800 -16.442 -0.287 1.00 90.75 218 PHE A C 1
ATOM 1789 O O . PHE A 1 218 ? -41.211 -15.321 0.004 1.00 90.75 218 PHE A O 1
ATOM 1796 N N . GLN A 1 219 ? -41.397 -17.531 0.169 1.00 90.81 219 GLN A N 1
ATOM 1797 C CA . GLN A 1 219 ? -42.286 -17.551 1.318 1.00 90.81 219 GLN A CA 1
ATOM 1798 C C . GLN A 1 219 ? -41.453 -17.984 2.514 1.00 90.81 219 GLN A C 1
ATOM 1800 O O . GLN A 1 219 ? -40.927 -19.097 2.520 1.00 90.81 219 GLN A O 1
ATOM 1805 N N . VAL A 1 220 ? -41.308 -17.092 3.490 1.00 92.25 220 VAL A N 1
ATOM 1806 C CA . VAL A 1 220 ? -40.472 -17.339 4.659 1.00 92.25 220 VAL A CA 1
ATOM 1807 C C . VAL A 1 220 ? -41.278 -17.127 5.924 1.00 92.25 220 VAL A C 1
ATOM 1809 O O . VAL A 1 220 ? -41.910 -16.085 6.077 1.00 92.25 220 VAL A O 1
ATOM 1812 N N . TYR A 1 221 ? -41.279 -18.116 6.810 1.00 90.56 221 TYR A N 1
ATOM 1813 C CA . TYR A 1 221 ? -41.964 -18.022 8.094 1.00 90.56 221 TYR A CA 1
ATOM 1814 C C . TYR A 1 221 ? -41.251 -18.854 9.168 1.00 90.56 221 TYR A C 1
ATOM 1816 O O . TYR A 1 221 ? -40.641 -19.882 8.861 1.00 90.56 221 TYR A O 1
ATOM 1824 N N . PRO A 1 222 ? -41.300 -18.413 10.433 1.00 88.19 222 PRO A N 1
ATOM 1825 C CA . PRO A 1 222 ? -40.780 -19.182 11.554 1.00 88.19 222 PRO A CA 1
ATOM 1826 C C . PRO A 1 222 ? -41.636 -20.430 11.816 1.00 88.19 222 PRO A C 1
ATOM 1828 O O . PRO A 1 222 ? -42.862 -20.369 11.768 1.00 88.19 222 PRO A O 1
ATOM 1831 N N . ASN A 1 223 ? -40.999 -21.553 12.146 1.00 87.81 223 ASN A N 1
ATOM 1832 C CA . ASN A 1 223 ? -41.671 -22.751 12.652 1.00 87.81 223 ASN A CA 1
ATOM 1833 C C . ASN A 1 223 ? -40.769 -23.461 13.671 1.00 87.81 223 ASN A C 1
ATOM 1835 O O . ASN A 1 223 ? -39.649 -23.822 13.331 1.00 87.81 223 ASN A O 1
ATOM 1839 N N . ALA A 1 224 ? -41.237 -23.657 14.907 1.00 84.25 224 ALA A N 1
ATOM 1840 C CA . ALA A 1 224 ? -40.538 -24.424 15.951 1.00 84.25 224 ALA A CA 1
ATOM 1841 C C . ALA A 1 224 ? -39.024 -24.112 16.113 1.00 84.25 224 ALA A C 1
ATOM 1843 O O . ALA A 1 224 ? -38.203 -25.018 16.236 1.00 84.25 224 ALA A O 1
ATOM 1844 N N . GLY A 1 225 ? -38.633 -22.830 16.084 1.00 80.69 225 GLY A N 1
ATOM 1845 C CA . GLY A 1 225 ? -37.229 -22.410 16.247 1.00 80.69 225 GLY A CA 1
ATOM 1846 C C . GLY A 1 225 ? -36.340 -22.605 15.011 1.00 80.69 225 GLY A C 1
ATOM 1847 O O . GLY A 1 225 ? -35.122 -22.449 15.092 1.00 80.69 225 GLY A O 1
ATOM 1848 N N . THR A 1 226 ? -36.927 -22.930 13.857 1.00 87.75 226 THR A N 1
ATOM 1849 C CA . THR A 1 226 ? -36.259 -22.920 12.552 1.00 87.75 226 THR A CA 1
ATOM 1850 C C . THR A 1 226 ? -36.975 -21.992 11.577 1.00 87.75 226 THR A C 1
ATOM 1852 O O . THR A 1 226 ? -38.138 -21.628 11.769 1.00 87.75 226 THR A O 1
ATOM 1855 N N . LEU A 1 227 ? -36.266 -21.568 10.533 1.00 88.81 227 LEU A N 1
ATOM 1856 C CA . LEU A 1 227 ? -36.834 -20.753 9.470 1.00 88.81 227 LEU A CA 1
ATOM 1857 C C . LEU A 1 227 ? -37.281 -21.660 8.323 1.00 88.81 227 LEU A C 1
ATOM 1859 O O . LEU A 1 227 ? -36.471 -22.394 7.773 1.00 88.81 227 LEU A O 1
ATOM 1863 N N . VAL A 1 228 ? -38.551 -21.619 7.931 1.00 90.00 228 VAL A N 1
ATOM 1864 C CA . VAL A 1 228 ? -39.029 -22.343 6.746 1.00 90.00 228 VAL A CA 1
ATOM 1865 C C . VAL A 1 228 ? -38.954 -21.403 5.553 1.00 90.00 228 VAL A C 1
ATOM 1867 O O . VAL A 1 228 ? -39.547 -20.330 5.587 1.00 90.00 228 VAL A O 1
ATOM 1870 N N . ILE A 1 229 ? -38.225 -21.798 4.506 1.00 91.44 229 ILE A N 1
ATOM 1871 C CA . ILE A 1 229 ? -38.053 -21.021 3.272 1.00 91.44 229 ILE A CA 1
ATOM 1872 C C . ILE A 1 229 ? -38.579 -21.861 2.110 1.00 91.44 229 ILE A C 1
ATOM 1874 O O . ILE A 1 229 ? -38.073 -22.951 1.860 1.00 91.44 229 ILE A O 1
ATOM 1878 N N . LEU A 1 230 ? -39.572 -21.348 1.388 1.00 89.56 230 LEU A N 1
ATOM 1879 C CA . LEU A 1 230 ? -40.171 -22.015 0.233 1.00 89.56 230 LEU A CA 1
ATOM 1880 C C . LEU A 1 230 ? -40.161 -21.092 -0.982 1.00 89.56 230 LEU A C 1
ATOM 1882 O O . LEU A 1 230 ? -40.474 -19.907 -0.891 1.00 89.56 230 LEU A O 1
ATOM 1886 N N . ASN A 1 231 ? -39.826 -21.627 -2.147 1.00 87.25 231 ASN A N 1
ATOM 1887 C CA . ASN A 1 231 ? -39.904 -20.904 -3.406 1.00 87.25 231 ASN A CA 1
ATOM 1888 C C . ASN A 1 231 ? -41.330 -20.972 -3.966 1.00 87.25 231 ASN A C 1
ATOM 1890 O O . ASN A 1 231 ? -41.882 -22.056 -4.165 1.00 87.25 231 ASN A O 1
ATOM 1894 N N . LYS A 1 232 ? -41.929 -19.800 -4.213 1.00 75.25 232 LYS A N 1
ATOM 1895 C CA . LYS A 1 232 ? -43.317 -19.676 -4.687 1.00 75.25 232 LYS A CA 1
ATOM 1896 C C . LYS A 1 232 ? -43.501 -20.180 -6.124 1.00 75.25 232 LYS A C 1
ATOM 1898 O O . LYS A 1 232 ? -44.588 -20.627 -6.466 1.00 75.25 232 LYS A O 1
ATOM 1903 N N . ASN A 1 233 ? -42.435 -20.170 -6.929 1.00 68.50 233 ASN A N 1
ATOM 1904 C CA . ASN A 1 233 ? -42.454 -20.552 -8.343 1.00 68.50 233 ASN A CA 1
ATOM 1905 C C . ASN A 1 233 ? -41.678 -21.860 -8.562 1.00 68.50 233 ASN A C 1
ATOM 1907 O O . ASN A 1 233 ? -40.673 -21.881 -9.273 1.00 68.50 233 ASN A O 1
ATOM 1911 N N . ALA A 1 234 ? -42.099 -22.942 -7.902 1.00 56.47 234 ALA A N 1
ATOM 1912 C CA . ALA A 1 234 ? -41.471 -24.250 -8.075 1.00 56.47 234 ALA A CA 1
ATOM 1913 C C . ALA A 1 234 ? -41.644 -24.745 -9.521 1.00 56.47 234 ALA A C 1
ATOM 1915 O O . ALA A 1 234 ? -42.756 -24.770 -10.042 1.00 56.47 234 ALA A O 1
ATOM 1916 N N . VAL A 1 235 ? -40.542 -25.150 -10.157 1.00 58.84 235 VAL A N 1
ATOM 1917 C CA . VAL A 1 235 ? -40.496 -25.539 -11.582 1.00 58.84 235 VAL A CA 1
ATOM 1918 C C . VAL A 1 235 ? -41.267 -26.847 -11.860 1.00 58.84 235 VAL A C 1
ATOM 1920 O O . VAL A 1 235 ? -41.588 -27.143 -13.006 1.00 58.84 235 VAL A O 1
ATOM 1923 N N . SER A 1 236 ? -41.628 -27.622 -10.828 1.00 55.81 236 SER A N 1
ATOM 1924 C CA . SER A 1 236 ? -42.449 -28.836 -10.949 1.00 55.81 236 SER A CA 1
ATOM 1925 C C . SER A 1 236 ? -43.280 -29.100 -9.687 1.00 55.81 236 SER A C 1
ATOM 1927 O O . SER A 1 236 ? -42.861 -28.789 -8.569 1.00 55.81 236 SER A O 1
ATOM 1929 N N . ALA A 1 237 ? -44.461 -29.704 -9.871 1.00 52.41 237 ALA A N 1
ATOM 1930 C CA . ALA A 1 237 ? -45.408 -30.062 -8.812 1.00 52.41 237 ALA A CA 1
ATOM 1931 C C . ALA A 1 237 ? -44.833 -31.039 -7.762 1.00 52.41 237 ALA A C 1
ATOM 1933 O O . ALA A 1 237 ? -45.307 -31.035 -6.629 1.00 52.41 237 ALA A O 1
ATOM 1934 N N . ASN A 1 238 ? -43.779 -31.794 -8.112 1.00 54.81 238 ASN A N 1
ATOM 1935 C CA . ASN A 1 238 ? -43.107 -32.777 -7.246 1.00 54.81 238 ASN A CA 1
ATOM 1936 C C . ASN A 1 238 ? -41.681 -32.368 -6.822 1.00 54.81 238 ASN A C 1
ATOM 1938 O O . ASN A 1 238 ? -40.987 -33.144 -6.166 1.00 54.81 238 ASN A O 1
ATOM 1942 N N . SER A 1 239 ? -41.203 -31.177 -7.198 1.00 58.88 239 SER A N 1
ATOM 1943 C CA . SER A 1 239 ? -39.863 -30.718 -6.814 1.00 58.88 239 SER A CA 1
ATOM 1944 C C . SER A 1 239 ? -39.850 -30.136 -5.403 1.00 58.88 239 SER A C 1
ATOM 1946 O O . SER A 1 239 ? -40.757 -29.401 -5.009 1.00 58.88 239 SER A O 1
ATOM 1948 N N . ALA A 1 240 ? -38.783 -30.428 -4.652 1.00 65.00 240 ALA A N 1
ATOM 1949 C CA . ALA A 1 240 ? -38.534 -29.823 -3.350 1.00 65.00 240 ALA A CA 1
ATOM 1950 C C . ALA A 1 240 ? -38.550 -28.292 -3.484 1.00 65.00 240 ALA A C 1
ATOM 1952 O O . ALA A 1 240 ? -37.697 -27.702 -4.144 1.00 65.00 240 ALA A O 1
ATOM 1953 N N . ARG A 1 241 ? -39.549 -27.646 -2.871 1.00 79.31 241 ARG A N 1
ATOM 1954 C CA . ARG A 1 241 ? -39.728 -26.184 -2.912 1.00 79.31 241 ARG A CA 1
ATOM 1955 C C . ARG A 1 241 ? -38.745 -25.439 -2.008 1.00 79.31 241 ARG A C 1
ATOM 1957 O O . ARG A 1 241 ? -38.719 -24.212 -2.016 1.00 79.31 241 ARG A O 1
ATOM 1964 N N . THR A 1 242 ? -37.968 -26.173 -1.224 1.00 88.56 242 THR A N 1
ATOM 1965 C CA . THR A 1 242 ? -36.983 -25.644 -0.286 1.00 88.56 242 THR A CA 1
ATOM 1966 C C . THR A 1 242 ? -35.683 -25.325 -1.029 1.00 88.56 242 THR A C 1
ATOM 1968 O O . THR A 1 242 ? -35.126 -26.225 -1.661 1.00 88.56 242 THR A O 1
ATOM 1971 N N . PRO A 1 243 ? -35.184 -24.079 -0.987 1.00 90.81 243 PRO A N 1
ATOM 1972 C CA . PRO A 1 243 ? -33.926 -23.728 -1.630 1.00 90.81 243 PRO A CA 1
ATOM 1973 C C . PRO A 1 243 ? -32.722 -24.292 -0.872 1.00 90.81 243 PRO A C 1
ATOM 1975 O O . PRO A 1 243 ? -32.780 -24.507 0.336 1.00 90.81 243 PRO A O 1
ATOM 1978 N N . LEU A 1 244 ? -31.594 -24.448 -1.564 1.00 91.62 244 LEU A N 1
ATOM 1979 C CA . LEU A 1 244 ? -30.296 -24.646 -0.921 1.00 91.62 244 LEU A CA 1
ATOM 1980 C C . LEU A 1 244 ? -29.824 -23.323 -0.319 1.00 91.62 244 LEU A C 1
ATOM 1982 O O . LEU A 1 244 ? -29.833 -22.299 -1.005 1.00 91.62 244 LEU A O 1
ATOM 1986 N N . VAL A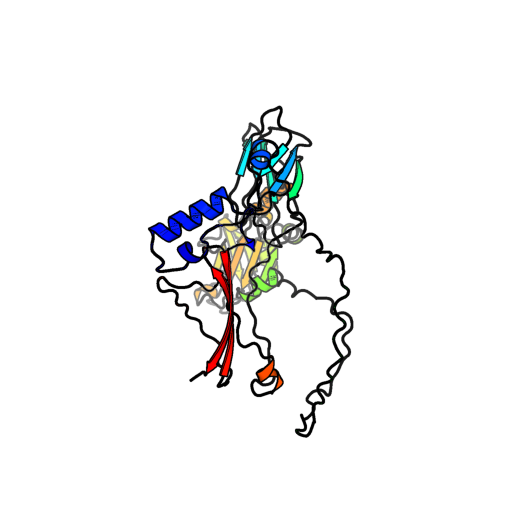 1 245 ? -29.388 -23.335 0.941 1.00 93.12 245 VAL A N 1
ATOM 1987 C CA . VAL A 1 245 ? -28.864 -22.136 1.605 1.00 93.12 245 VAL A CA 1
ATOM 1988 C C . VAL A 1 245 ? -27.420 -22.354 2.024 1.00 93.12 245 VAL A C 1
ATOM 1990 O O . VAL A 1 245 ? -27.118 -23.305 2.739 1.00 93.12 245 VAL A O 1
ATOM 1993 N N . TYR A 1 246 ? -26.544 -21.452 1.593 1.00 92.75 246 TYR A N 1
ATOM 1994 C CA . TYR A 1 246 ? -25.147 -21.400 1.997 1.00 92.75 246 TYR A CA 1
ATOM 1995 C C . TYR A 1 246 ? -24.927 -20.195 2.907 1.00 92.75 246 TYR A C 1
ATOM 1997 O O . TYR A 1 246 ? -25.399 -19.100 2.594 1.00 92.75 246 TYR A O 1
ATOM 2005 N N . LEU A 1 247 ? -24.173 -20.381 3.985 1.00 90.88 247 LEU A N 1
ATOM 2006 C CA . LEU A 1 247 ? -23.670 -19.308 4.837 1.00 90.88 247 LEU A CA 1
ATOM 2007 C C . LEU A 1 247 ? -22.143 -19.328 4.779 1.00 90.88 247 LEU A C 1
ATOM 2009 O O . LEU A 1 247 ? -21.532 -20.340 5.112 1.00 90.88 247 LEU A O 1
ATOM 2013 N N . ASP A 1 248 ? -21.541 -18.248 4.282 1.00 88.88 248 ASP A N 1
ATOM 2014 C CA . ASP A 1 248 ? -20.089 -18.095 4.113 1.00 88.88 248 ASP A CA 1
ATOM 2015 C C . ASP A 1 248 ? -19.432 -19.266 3.352 1.00 88.88 248 ASP A C 1
ATOM 2017 O O . ASP A 1 248 ? -18.317 -19.694 3.633 1.00 88.88 248 ASP A O 1
ATOM 2021 N N . GLY A 1 249 ? -20.155 -19.795 2.357 1.00 86.94 249 GLY A N 1
ATOM 2022 C CA . GLY A 1 249 ? -19.726 -20.922 1.521 1.00 86.94 249 GLY A CA 1
ATOM 2023 C C . GLY A 1 249 ? -20.075 -22.310 2.069 1.00 86.94 249 GLY A C 1
ATOM 2024 O O . GLY A 1 249 ? -19.936 -23.290 1.340 1.00 86.94 249 GLY A O 1
ATOM 2025 N N . VAL A 1 250 ? -20.590 -22.415 3.297 1.00 89.75 250 VAL A N 1
ATOM 2026 C CA . VAL A 1 250 ? -20.992 -23.689 3.913 1.00 89.75 250 VAL A CA 1
ATOM 2027 C C . VAL A 1 250 ? -22.469 -23.968 3.648 1.00 89.75 250 VAL A C 1
ATOM 2029 O O . VAL A 1 250 ? -23.322 -23.142 3.967 1.00 89.75 250 VAL A O 1
ATOM 2032 N N . LEU A 1 251 ? -22.786 -25.139 3.087 1.00 90.12 251 LEU A N 1
ATOM 2033 C CA . LEU A 1 251 ? -24.169 -25.579 2.878 1.00 90.12 251 LEU A CA 1
ATOM 2034 C C . LEU A 1 251 ? -24.841 -25.904 4.220 1.00 90.12 251 LEU A C 1
ATOM 2036 O O . LEU A 1 251 ? -24.335 -26.714 4.996 1.00 90.12 251 LEU A O 1
ATOM 2040 N N . LEU A 1 252 ? -26.008 -25.313 4.467 1.00 89.56 252 LEU A N 1
ATOM 2041 C CA . LEU A 1 252 ? -26.779 -25.545 5.682 1.00 89.56 252 LEU A CA 1
ATOM 2042 C C . LEU A 1 252 ? -27.651 -26.799 5.554 1.00 89.56 252 LEU A C 1
ATOM 2044 O O . LEU A 1 252 ? -28.483 -26.901 4.654 1.00 89.56 252 LEU A O 1
ATOM 2048 N N . SER A 1 253 ? -27.502 -27.731 6.498 1.00 85.88 253 SER A N 1
ATOM 2049 C CA . SER A 1 253 ? -28.375 -28.907 6.640 1.00 85.88 253 SER A CA 1
ATOM 2050 C C . SER A 1 253 ? -29.704 -28.588 7.338 1.00 85.88 253 SER A C 1
ATOM 2052 O O . SER A 1 253 ? -30.679 -29.314 7.168 1.00 85.88 253 SER A O 1
ATOM 2054 N N . SER A 1 254 ? -29.751 -27.495 8.106 1.00 87.69 254 SER A N 1
ATOM 2055 C CA . SER A 1 254 ? -30.935 -26.962 8.784 1.00 87.69 254 SER A CA 1
ATOM 2056 C C . SER A 1 254 ? -30.909 -25.433 8.776 1.00 87.69 254 SER A C 1
ATOM 2058 O O . SER A 1 254 ? -29.847 -24.813 8.840 1.00 87.69 254 SER A O 1
ATOM 2060 N N . PHE A 1 255 ? -32.088 -24.814 8.755 1.00 91.19 255 PHE A N 1
ATOM 2061 C CA . PHE A 1 255 ? -32.261 -23.361 8.794 1.00 91.19 255 PHE A CA 1
ATOM 2062 C C . PHE A 1 255 ? -32.458 -22.808 10.213 1.00 91.19 255 PHE A C 1
ATOM 2064 O O . PHE A 1 255 ? -32.795 -21.636 10.373 1.00 91.19 255 PHE A O 1
ATOM 2071 N N . SER A 1 256 ? -32.193 -23.603 11.257 1.00 87.56 256 SER A N 1
ATOM 2072 C CA . SER A 1 256 ? -32.241 -23.144 12.655 1.00 87.56 256 SER A CA 1
ATOM 2073 C C . SER A 1 256 ? -31.319 -21.946 12.905 1.00 87.56 256 SER A C 1
ATOM 2075 O O . SER A 1 256 ? -31.698 -21.005 13.594 1.00 87.56 256 SER A O 1
ATOM 2077 N N . LEU A 1 257 ? -30.141 -21.921 12.269 1.00 85.19 257 LEU A N 1
ATOM 2078 C CA . LEU A 1 257 ? -29.197 -20.797 12.351 1.00 85.19 257 LEU A CA 1
ATOM 2079 C C . LEU A 1 257 ? -29.734 -19.506 11.713 1.00 85.19 257 LEU A C 1
ATOM 2081 O O . LEU A 1 257 ? -29.278 -18.416 12.047 1.00 85.19 257 LEU A O 1
ATOM 2085 N N . LEU A 1 258 ? -30.705 -19.621 10.802 1.00 88.88 258 LEU A N 1
ATOM 2086 C CA . LEU A 1 258 ? -31.293 -18.486 10.094 1.00 88.88 258 LEU A CA 1
ATOM 2087 C C . LEU A 1 258 ? -32.425 -17.818 10.883 1.00 88.88 258 LEU A C 1
ATOM 2089 O O . LEU A 1 258 ? -32.791 -16.687 10.573 1.00 88.88 258 LEU A O 1
ATOM 2093 N N . PHE A 1 259 ? -32.965 -18.498 11.900 1.00 84.06 259 PHE A N 1
ATOM 2094 C CA . PHE A 1 259 ? -34.123 -18.041 12.669 1.00 84.06 259 PHE A CA 1
ATOM 2095 C C . PHE A 1 259 ? -33.870 -16.706 13.392 1.00 84.06 259 PHE A C 1
ATOM 2097 O O . PHE A 1 259 ? -34.693 -15.805 13.305 1.00 84.06 259 PHE A O 1
ATOM 2104 N N . ASN A 1 260 ? -32.704 -16.549 14.030 1.00 81.88 260 ASN A N 1
ATOM 2105 C CA . ASN A 1 260 ? -32.283 -15.314 14.715 1.00 81.88 260 ASN A CA 1
ATOM 2106 C C . ASN A 1 260 ? -31.102 -14.632 14.007 1.00 81.88 260 ASN A C 1
ATOM 2108 O O . ASN A 1 260 ? -30.243 -14.011 14.639 1.00 81.88 260 ASN A O 1
ATOM 2112 N N . PHE A 1 261 ? -31.012 -14.795 12.690 1.00 88.50 261 PHE A N 1
ATOM 2113 C CA . PHE A 1 261 ? -29.875 -14.294 11.936 1.00 88.50 261 PHE A CA 1
ATOM 2114 C C . PHE A 1 261 ? -29.869 -12.765 11.865 1.00 88.50 261 PHE A C 1
ATOM 2116 O O . PHE A 1 261 ? -30.851 -12.129 11.477 1.00 88.50 261 PHE A O 1
ATOM 2123 N N . GLN A 1 262 ? -28.737 -12.164 12.226 1.00 86.62 262 GLN A N 1
ATOM 2124 C CA . GLN A 1 262 ? -28.610 -10.715 12.301 1.00 86.62 262 GLN A CA 1
ATOM 2125 C C . GLN A 1 262 ? -28.258 -10.120 10.934 1.00 86.62 262 GLN A C 1
ATOM 2127 O O . GLN A 1 262 ? -27.189 -10.363 10.380 1.00 86.62 262 GLN A O 1
ATOM 2132 N N . MET A 1 263 ? -29.122 -9.246 10.416 1.00 87.81 263 MET A N 1
ATOM 2133 C CA . MET A 1 263 ? -28.886 -8.556 9.138 1.00 87.81 263 MET A CA 1
ATOM 2134 C C . MET A 1 263 ? -27.736 -7.534 9.193 1.00 87.81 263 MET A C 1
ATOM 2136 O O . MET A 1 263 ? -27.224 -7.110 8.158 1.00 87.81 263 MET A O 1
ATOM 2140 N N . ASN A 1 264 ? -27.299 -7.131 10.390 1.00 86.00 264 ASN A N 1
ATOM 2141 C CA . ASN A 1 264 ? -26.274 -6.101 10.587 1.00 86.00 264 ASN A CA 1
ATOM 2142 C C . ASN A 1 264 ? -24.847 -6.537 10.188 1.00 86.00 264 ASN A C 1
ATOM 2144 O O . ASN A 1 264 ? -24.018 -5.665 9.932 1.00 86.00 264 ASN A O 1
ATOM 2148 N N . ILE A 1 265 ? -24.583 -7.845 10.094 1.00 87.56 265 ILE A N 1
ATOM 2149 C CA . ILE A 1 265 ? -23.302 -8.421 9.649 1.00 87.56 265 ILE A CA 1
ATOM 2150 C C . ILE A 1 265 ? -23.318 -8.873 8.189 1.00 87.56 265 ILE A C 1
ATOM 2152 O O . ILE A 1 265 ? -22.312 -9.367 7.702 1.00 87.56 265 ILE A O 1
ATOM 2156 N N . VAL A 1 266 ? -24.433 -8.748 7.470 1.00 91.25 266 VAL A N 1
ATOM 2157 C CA . VAL A 1 266 ? -24.513 -9.219 6.079 1.00 91.25 266 VAL A CA 1
ATOM 2158 C C . VAL A 1 266 ? -23.684 -8.317 5.176 1.00 91.25 266 VAL A C 1
ATOM 2160 O O . VAL A 1 266 ? -23.880 -7.102 5.168 1.00 91.25 266 VAL A O 1
ATOM 2163 N N . ASP A 1 267 ? -22.785 -8.897 4.388 1.00 91.31 267 ASP A N 1
ATOM 2164 C CA . ASP A 1 267 ? -22.026 -8.179 3.366 1.00 91.31 267 ASP A CA 1
ATOM 2165 C C . ASP A 1 267 ? -22.760 -8.191 2.020 1.00 91.31 267 ASP A C 1
ATOM 2167 O O . ASP A 1 267 ? -23.079 -7.145 1.451 1.00 91.31 267 ASP A O 1
ATOM 2171 N N . TYR A 1 268 ? -23.100 -9.379 1.524 1.00 93.25 268 TYR A N 1
ATOM 2172 C CA . TYR A 1 268 ? -23.923 -9.532 0.330 1.00 93.25 268 TYR A CA 1
ATOM 2173 C C . TYR A 1 268 ? -24.685 -10.857 0.341 1.00 93.25 268 TYR A C 1
ATOM 2175 O O . TYR A 1 268 ? -24.293 -11.819 1.000 1.00 93.25 268 TYR A O 1
ATOM 2183 N N . ILE A 1 269 ? -25.792 -10.904 -0.399 1.00 94.44 269 ILE A N 1
ATOM 2184 C CA . ILE A 1 269 ? -26.590 -12.117 -0.589 1.00 94.44 269 ILE A CA 1
ATOM 2185 C C . ILE A 1 269 ? -26.766 -12.366 -2.082 1.00 94.44 269 ILE A C 1
ATOM 2187 O O . ILE A 1 269 ? -27.154 -11.471 -2.831 1.00 94.44 269 ILE A O 1
ATOM 2191 N N . VAL A 1 270 ? -26.520 -13.599 -2.509 1.00 94.25 270 VAL A N 1
ATOM 2192 C CA . VAL A 1 270 ? -26.792 -14.069 -3.867 1.00 94.25 270 VAL A CA 1
ATOM 2193 C C . VAL A 1 270 ? -28.072 -14.887 -3.848 1.00 94.25 270 VAL A C 1
ATOM 2195 O O . VAL A 1 270 ? -28.178 -15.864 -3.109 1.00 94.25 270 VAL A O 1
ATOM 2198 N N . VAL A 1 271 ? -29.043 -14.500 -4.671 1.00 93.38 271 VAL A N 1
ATOM 2199 C CA . VAL A 1 271 ? -30.311 -15.217 -4.824 1.00 93.38 271 VAL A CA 1
ATOM 2200 C C . VAL A 1 271 ? -30.451 -15.728 -6.249 1.00 93.38 271 VAL A C 1
ATOM 2202 O O . VAL A 1 271 ? -30.585 -14.952 -7.196 1.00 93.38 271 VAL A O 1
ATOM 2205 N N . ASN A 1 272 ? -30.510 -17.045 -6.397 1.00 90.81 272 ASN A N 1
ATOM 2206 C CA . ASN A 1 272 ? -30.812 -17.719 -7.649 1.00 90.81 272 ASN A CA 1
ATOM 2207 C C . ASN A 1 272 ? -32.075 -18.571 -7.489 1.00 90.81 272 ASN A C 1
ATOM 2209 O O . ASN A 1 272 ? -32.018 -19.729 -7.092 1.00 90.81 272 ASN A O 1
ATOM 2213 N N . ARG A 1 273 ? -33.235 -18.009 -7.835 1.00 87.19 273 ARG A N 1
ATOM 2214 C CA . ARG A 1 273 ? -34.525 -18.717 -7.729 1.00 87.19 273 ARG A CA 1
ATOM 2215 C C . ARG A 1 273 ? -34.667 -19.911 -8.676 1.00 87.19 273 ARG A C 1
ATOM 2217 O O . ARG A 1 273 ? -35.533 -20.741 -8.439 1.00 87.19 273 ARG A O 1
ATOM 2224 N N . SER A 1 274 ? -33.867 -19.969 -9.741 1.00 82.94 274 SER A N 1
ATOM 2225 C CA . SER A 1 274 ? -33.932 -21.037 -10.746 1.00 82.94 274 SER A CA 1
ATOM 2226 C C . SER A 1 274 ? -33.135 -22.281 -10.357 1.00 82.94 274 SER A C 1
ATOM 2228 O O . SER A 1 274 ? -33.385 -23.353 -10.893 1.00 82.94 274 SER A O 1
ATOM 2230 N N . GLY A 1 275 ? -32.152 -22.136 -9.461 1.00 80.12 275 GLY A N 1
ATOM 2231 C CA . GLY A 1 275 ? -31.265 -23.238 -9.086 1.00 80.12 275 GLY A CA 1
ATOM 2232 C C . GLY A 1 275 ? -30.203 -23.614 -10.117 1.00 80.12 275 GLY A C 1
ATOM 2233 O O . GLY A 1 275 ? -29.435 -24.544 -9.879 1.00 80.12 275 GLY A O 1
ATOM 2234 N N . VAL A 1 276 ? -30.144 -22.909 -11.253 1.00 79.75 276 VAL A N 1
ATOM 2235 C CA . VAL A 1 276 ? -29.181 -23.180 -12.328 1.00 79.75 276 VAL A CA 1
ATOM 2236 C C . VAL A 1 276 ? -27.753 -23.136 -11.777 1.00 79.75 276 VAL A C 1
ATOM 2238 O O . VAL A 1 276 ? -27.355 -22.140 -11.171 1.00 79.75 276 VAL A O 1
ATOM 2241 N N . GLY A 1 277 ? -26.998 -24.214 -12.005 1.00 77.00 277 GLY A N 1
ATOM 2242 C CA . GLY A 1 277 ? -25.610 -24.375 -11.559 1.00 77.00 277 GLY A CA 1
ATOM 2243 C C . GLY A 1 277 ? -25.401 -25.322 -10.370 1.00 77.00 277 GLY A C 1
ATOM 2244 O O . GLY A 1 277 ? -24.265 -25.707 -10.136 1.00 77.00 277 GLY A O 1
ATOM 2245 N N . GLU A 1 278 ? -26.457 -25.750 -9.664 1.00 80.56 278 GLU A N 1
ATOM 2246 C CA . GLU A 1 278 ? -26.347 -26.619 -8.466 1.00 80.56 278 GLU A CA 1
ATOM 2247 C C . GLU A 1 278 ? -27.006 -28.013 -8.653 1.00 80.56 278 GLU A C 1
ATOM 2249 O O . GLU A 1 278 ? -27.303 -28.731 -7.694 1.00 80.56 278 GLU A O 1
ATOM 2254 N N . GLY A 1 279 ? -27.261 -28.417 -9.905 1.00 74.12 279 GLY A N 1
ATOM 2255 C CA . GLY A 1 279 ? -27.839 -29.723 -10.258 1.00 74.12 279 GLY A CA 1
ATOM 2256 C C . GLY A 1 279 ? -29.283 -29.938 -9.772 1.00 74.12 279 GLY A C 1
ATOM 2257 O O . GLY A 1 279 ? -30.008 -28.993 -9.470 1.00 74.12 279 GLY A O 1
ATOM 2258 N N . VAL A 1 280 ? -29.715 -31.205 -9.680 1.00 68.75 280 VAL A N 1
ATOM 2259 C CA . VAL A 1 280 ? -31.100 -31.600 -9.313 1.00 68.75 280 VAL A CA 1
ATOM 2260 C C . VAL A 1 280 ? -31.512 -31.082 -7.927 1.00 68.75 280 VAL A C 1
ATOM 2262 O O . VAL A 1 280 ? -32.678 -30.774 -7.686 1.00 68.75 280 VAL A O 1
ATOM 2265 N N . ARG A 1 281 ? -30.544 -30.933 -7.014 1.00 71.19 281 ARG A N 1
ATOM 2266 C CA . ARG A 1 281 ? -30.761 -30.426 -5.651 1.00 71.19 281 ARG A CA 1
ATOM 2267 C C . ARG A 1 281 ? -31.074 -28.928 -5.609 1.00 71.19 281 ARG A C 1
ATOM 2269 O O . ARG A 1 281 ? -31.642 -28.464 -4.628 1.00 71.19 281 ARG A O 1
ATOM 2276 N N . GLY A 1 282 ? -30.750 -28.188 -6.669 1.00 75.06 282 GLY A N 1
ATOM 2277 C CA . GLY A 1 282 ? -31.035 -26.762 -6.793 1.00 75.06 282 GLY A CA 1
ATOM 2278 C C . GLY A 1 282 ? -32.474 -26.433 -7.193 1.00 75.06 282 GLY A C 1
ATOM 2279 O O . GLY A 1 282 ? -32.801 -25.256 -7.257 1.00 75.06 282 GLY A O 1
ATOM 2280 N N . ALA A 1 283 ? -33.351 -27.413 -7.450 1.00 76.31 283 ALA A N 1
ATOM 2281 C CA . ALA A 1 283 ? -34.694 -27.181 -8.005 1.00 76.31 283 ALA A CA 1
ATOM 2282 C C . ALA A 1 283 ? -35.584 -26.217 -7.184 1.00 76.31 283 ALA A C 1
ATOM 2284 O O . ALA A 1 283 ? -36.469 -25.568 -7.741 1.00 76.31 283 ALA A O 1
ATOM 2285 N N . GLY A 1 284 ? -35.337 -26.091 -5.875 1.00 80.94 284 GLY A N 1
ATOM 2286 C CA . GLY A 1 284 ? -36.006 -25.125 -4.994 1.00 80.94 284 GLY A CA 1
ATOM 2287 C C . GLY A 1 284 ? -35.417 -23.708 -5.032 1.00 80.94 284 GLY A C 1
ATOM 2288 O O . GLY A 1 284 ? -35.960 -22.796 -4.414 1.00 80.94 284 GLY A O 1
ATOM 2289 N N . GLY A 1 285 ? -34.331 -23.484 -5.769 1.00 89.06 285 GLY A N 1
ATOM 2290 C CA . GLY A 1 285 ? -33.531 -22.262 -5.766 1.00 89.06 285 GLY A CA 1
ATOM 2291 C C . GLY A 1 285 ? -32.307 -22.356 -4.850 1.00 89.06 285 GLY A C 1
ATOM 2292 O O . GLY A 1 285 ? -32.109 -23.333 -4.134 1.00 89.06 285 GLY A O 1
ATOM 2293 N N . VAL A 1 286 ? -31.460 -21.331 -4.892 1.00 91.88 286 VAL A N 1
ATOM 2294 C CA . VAL A 1 286 ? -30.192 -21.251 -4.157 1.00 91.88 286 VAL A CA 1
ATOM 2295 C C . VAL A 1 286 ? -30.050 -19.858 -3.552 1.00 91.88 286 VAL A C 1
ATOM 2297 O O . VAL A 1 286 ? -30.253 -18.850 -4.233 1.00 91.88 286 VAL A O 1
ATOM 2300 N N . ILE A 1 287 ? -29.690 -19.801 -2.274 1.00 94.19 287 ILE A N 1
ATOM 2301 C CA . ILE A 1 287 ? -29.427 -18.576 -1.521 1.00 94.19 287 ILE A CA 1
ATOM 2302 C C . ILE A 1 287 ? -28.019 -18.697 -0.935 1.00 94.19 287 ILE A C 1
ATOM 2304 O O . ILE A 1 287 ? -27.736 -19.643 -0.210 1.00 94.19 287 ILE A O 1
ATOM 2308 N N . LYS A 1 288 ? -27.126 -17.753 -1.231 1.00 94.44 288 LYS A N 1
ATOM 2309 C CA . LYS A 1 288 ? -25.781 -17.695 -0.633 1.00 94.44 288 LYS A CA 1
ATOM 2310 C C . LYS A 1 288 ? -25.659 -16.409 0.168 1.00 94.44 288 LYS A C 1
ATOM 2312 O O . LYS A 1 288 ? -25.822 -15.330 -0.395 1.00 94.44 288 LYS A O 1
ATOM 2317 N N . ILE A 1 289 ? -25.424 -16.523 1.467 1.00 94.44 289 ILE A N 1
ATOM 2318 C CA . ILE A 1 289 ? -25.311 -15.409 2.407 1.00 94.44 289 ILE A CA 1
ATOM 2319 C C . ILE A 1 289 ? -23.842 -15.275 2.782 1.00 94.44 289 ILE A C 1
ATOM 2321 O O . ILE A 1 289 ? -23.241 -16.247 3.229 1.00 94.44 289 ILE A O 1
ATOM 2325 N N . TYR A 1 290 ? -23.286 -14.080 2.610 1.00 93.62 290 TYR A N 1
ATOM 2326 C CA . TYR A 1 290 ? -21.915 -13.768 2.998 1.00 93.62 290 TYR A CA 1
ATOM 2327 C C . TYR A 1 290 ? -21.916 -12.688 4.069 1.00 93.62 290 TYR A C 1
ATOM 2329 O O . TYR A 1 290 ? -22.615 -11.676 3.937 1.00 93.62 290 TYR A O 1
ATOM 2337 N N . THR A 1 291 ? -21.143 -12.904 5.127 1.00 91.00 291 THR A N 1
ATOM 2338 C CA . THR A 1 291 ? -21.067 -12.019 6.286 1.00 91.00 291 THR A CA 1
ATOM 2339 C C . THR A 1 291 ? -19.724 -11.302 6.378 1.00 91.00 291 THR A C 1
ATOM 2341 O O . THR A 1 291 ? -18.689 -11.780 5.921 1.00 91.00 291 THR A O 1
ATOM 2344 N N . ASP A 1 292 ? -19.751 -10.117 6.980 1.00 87.38 292 ASP A N 1
ATOM 2345 C CA . ASP A 1 292 ? -18.580 -9.369 7.421 1.00 87.38 292 ASP A CA 1
ATOM 2346 C C . ASP A 1 292 ? -18.791 -8.929 8.884 1.00 87.38 292 ASP A C 1
ATOM 2348 O O . ASP A 1 292 ? -19.319 -7.842 9.161 1.00 87.38 292 ASP A O 1
ATOM 2352 N N . PRO A 1 293 ? -18.386 -9.767 9.857 1.00 76.31 293 PRO A N 1
ATOM 2353 C CA . PRO A 1 293 ? -18.509 -9.459 11.282 1.00 76.31 293 PRO A CA 1
ATOM 2354 C C . PRO A 1 293 ? -17.712 -8.217 11.713 1.00 76.31 293 PRO A C 1
ATOM 2356 O O . PRO A 1 293 ? -18.017 -7.614 12.750 1.00 76.31 293 PRO A O 1
ATOM 2359 N N . SER A 1 294 ? -16.711 -7.795 10.925 1.00 69.00 294 SER A N 1
ATOM 2360 C CA . SER A 1 294 ? -15.877 -6.630 11.238 1.00 69.00 294 SER A CA 1
ATOM 2361 C C . SER A 1 294 ? -16.670 -5.321 11.205 1.00 69.00 294 SER A C 1
ATOM 2363 O O . SER A 1 294 ? -16.355 -4.397 11.956 1.00 69.00 294 SER A O 1
ATOM 2365 N N . VAL A 1 295 ? -17.766 -5.266 10.438 1.00 70.31 295 VAL A N 1
ATOM 2366 C CA . VAL A 1 295 ? -18.673 -4.111 10.358 1.00 70.31 295 VAL A CA 1
ATOM 2367 C C . VAL A 1 295 ? -19.206 -3.723 11.738 1.00 70.31 295 VAL A C 1
ATOM 2369 O O . VAL A 1 295 ? -19.218 -2.543 12.094 1.00 70.31 295 VAL A O 1
ATOM 2372 N N . ASN A 1 296 ? -19.620 -4.705 12.541 1.00 65.25 296 ASN A N 1
ATOM 2373 C CA . ASN A 1 296 ? -20.138 -4.451 13.885 1.00 65.25 296 ASN A CA 1
ATOM 2374 C C . ASN A 1 296 ? -19.025 -4.082 14.869 1.00 65.25 296 ASN A C 1
ATOM 2376 O O . ASN A 1 296 ? -19.232 -3.220 15.722 1.00 65.25 296 ASN A O 1
ATOM 2380 N N . LEU A 1 297 ? -17.843 -4.689 14.742 1.00 58.09 297 LEU A N 1
ATOM 2381 C CA . LEU A 1 297 ? -16.690 -4.380 15.593 1.00 58.09 297 LEU A CA 1
ATOM 2382 C C . LEU A 1 297 ? -16.197 -2.944 15.366 1.00 58.09 297 LEU A C 1
ATOM 2384 O O . LEU A 1 297 ? -16.000 -2.204 16.329 1.00 58.09 297 LEU A O 1
ATOM 2388 N N . ILE A 1 298 ? -16.096 -2.515 14.106 1.00 60.00 298 ILE A N 1
ATOM 2389 C CA . ILE A 1 298 ? -15.703 -1.149 13.732 1.00 60.00 298 ILE A CA 1
ATOM 2390 C C . ILE A 1 298 ? -16.756 -0.134 14.190 1.00 60.00 298 ILE A C 1
ATOM 2392 O O . ILE A 1 298 ? -16.398 0.939 14.664 1.00 60.00 298 ILE A O 1
ATOM 2396 N N . LYS A 1 299 ? -18.052 -0.455 14.098 1.00 61.88 299 LYS A N 1
ATOM 2397 C CA . LYS A 1 299 ? -19.123 0.437 14.578 1.00 61.88 299 LYS A CA 1
ATOM 2398 C C . LYS A 1 299 ? -19.191 0.539 16.097 1.00 61.88 299 LYS A C 1
ATOM 2400 O O . LYS A 1 299 ? -19.485 1.612 16.611 1.00 61.88 299 LYS A O 1
ATOM 2405 N N . LYS A 1 300 ? -18.937 -0.560 16.812 1.00 57.53 300 LYS A N 1
ATOM 2406 C CA . LYS A 1 300 ? -19.030 -0.611 18.277 1.00 57.53 300 LYS A CA 1
ATOM 2407 C C . LYS A 1 300 ? -17.821 0.020 18.968 1.00 57.53 300 LYS A C 1
ATOM 2409 O O . LYS A 1 300 ? -17.990 0.631 20.016 1.00 57.53 300 LYS A O 1
ATOM 2414 N N . TYR A 1 301 ? -16.625 -0.120 18.396 1.00 58.91 301 TYR A N 1
ATOM 2415 C CA . TYR A 1 301 ? -15.376 0.320 19.032 1.00 58.91 301 TYR A CA 1
ATOM 2416 C C . TYR A 1 301 ? -14.632 1.420 18.262 1.00 58.91 301 TYR A C 1
ATOM 2418 O O . TYR A 1 301 ? -13.655 1.968 18.766 1.00 58.91 301 TYR A O 1
ATOM 2426 N N . GLY A 1 302 ? -15.093 1.780 17.060 1.00 63.09 302 GLY A N 1
ATOM 2427 C CA . GLY A 1 302 ? -14.364 2.666 16.157 1.00 63.09 302 GLY A CA 1
ATOM 2428 C C . GLY A 1 302 ? -13.105 2.004 15.584 1.00 63.09 302 GLY A C 1
ATOM 2429 O O . GLY A 1 302 ? -12.691 0.916 15.987 1.00 63.09 302 GLY A O 1
ATOM 2430 N N . LYS A 1 303 ? -12.448 2.675 14.630 1.00 67.19 303 LYS A N 1
ATOM 2431 C CA . LYS A 1 303 ? -11.052 2.345 14.306 1.00 67.19 303 LYS A CA 1
ATOM 2432 C C . LYS A 1 303 ? -10.197 2.696 15.527 1.00 67.19 303 LYS A C 1
ATOM 2434 O O . LYS A 1 303 ? -10.168 3.855 15.925 1.00 67.19 303 LYS A O 1
ATOM 2439 N N . VAL A 1 304 ? -9.487 1.724 16.089 1.00 82.88 304 VAL A N 1
ATOM 2440 C CA . VAL A 1 304 ? -8.581 1.914 17.240 1.00 82.88 304 VAL A CA 1
ATOM 2441 C C . VAL A 1 304 ? -7.187 2.406 16.837 1.00 82.88 304 VAL A C 1
ATOM 2443 O O . VAL A 1 304 ? -6.263 2.392 17.634 1.00 82.88 304 VAL A O 1
ATOM 2446 N N . TYR A 1 305 ? -7.025 2.834 15.591 1.00 88.62 305 TYR A N 1
ATOM 2447 C CA . TYR A 1 305 ? -5.769 3.299 15.017 1.00 88.62 305 TYR A CA 1
ATOM 2448 C C . TYR A 1 305 ? -6.001 4.580 14.218 1.00 88.62 305 TYR A C 1
ATOM 2450 O O . TYR A 1 305 ? -7.111 4.843 13.737 1.00 88.62 305 TYR A O 1
ATOM 2458 N N . GLN A 1 306 ? -4.940 5.364 14.067 1.00 91.88 306 GLN A N 1
ATOM 2459 C CA . GLN A 1 306 ? -4.885 6.519 13.187 1.00 91.88 306 GLN A CA 1
ATOM 2460 C C . GLN A 1 306 ? -4.285 6.101 11.841 1.00 91.88 306 GLN A C 1
ATOM 2462 O O . GLN A 1 306 ? -3.330 5.326 11.804 1.00 91.88 306 GLN A O 1
ATOM 2467 N N . GLU A 1 307 ? -4.867 6.582 10.742 1.00 93.75 307 GLU A N 1
ATOM 2468 C CA . GLU A 1 307 ? -4.330 6.389 9.390 1.00 93.75 307 GLU A CA 1
ATOM 2469 C C . GLU A 1 307 ? -3.636 7.675 8.936 1.00 93.75 307 GLU A C 1
ATOM 2471 O O . GLU A 1 307 ? -4.158 8.766 9.184 1.00 93.75 307 GLU A O 1
ATOM 2476 N N . TYR A 1 308 ? -2.500 7.538 8.255 1.00 94.25 308 TYR A N 1
ATOM 2477 C CA . TYR A 1 308 ? -1.764 8.652 7.662 1.00 94.25 308 TYR A CA 1
ATOM 2478 C C . TYR A 1 308 ? -1.518 8.385 6.180 1.00 94.25 308 TYR A C 1
ATOM 2480 O O . TYR A 1 308 ? -1.233 7.253 5.774 1.00 94.25 308 TYR A O 1
ATOM 2488 N N . GLU A 1 309 ? -1.665 9.433 5.376 1.00 94.25 309 GLU A N 1
ATOM 2489 C CA . GLU A 1 309 ? -1.342 9.396 3.954 1.00 94.25 309 GLU A CA 1
ATOM 2490 C C . GLU A 1 309 ? 0.167 9.480 3.763 1.00 94.25 309 GLU A C 1
ATOM 2492 O O . GLU A 1 309 ? 0.854 10.203 4.485 1.00 94.25 309 GLU A O 1
ATOM 2497 N N . VAL A 1 310 ? 0.671 8.705 2.807 1.00 94.19 310 VAL A N 1
ATOM 2498 C CA . VAL A 1 310 ? 2.093 8.659 2.488 1.00 94.19 310 VAL A CA 1
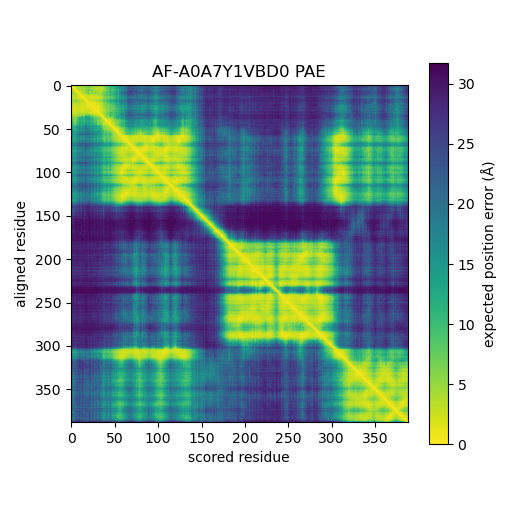ATOM 2499 C C . VAL A 1 310 ? 2.318 9.545 1.259 1.00 94.19 310 VAL A C 1
ATOM 2501 O O . VAL A 1 310 ? 1.724 9.270 0.217 1.00 94.19 310 VAL A O 1
ATOM 2504 N N . PRO A 1 311 ? 3.126 10.613 1.361 1.00 93.06 311 PRO A N 1
ATOM 2505 C CA . PRO A 1 311 ? 3.242 11.616 0.300 1.00 93.06 311 PRO A CA 1
ATOM 2506 C C . PRO A 1 311 ? 4.031 11.120 -0.920 1.00 93.06 311 PRO A C 1
ATOM 2508 O O . PRO A 1 311 ? 3.760 11.544 -2.041 1.00 93.06 311 PRO A O 1
ATOM 2511 N N . LEU A 1 312 ? 4.965 10.189 -0.719 1.00 93.38 312 LEU A N 1
ATOM 2512 C CA . LEU A 1 312 ? 5.739 9.546 -1.775 1.00 93.38 312 LEU A CA 1
ATOM 2513 C C . LEU A 1 312 ? 5.536 8.036 -1.700 1.00 93.38 312 LEU A C 1
ATOM 2515 O O . LEU A 1 312 ? 5.539 7.458 -0.619 1.00 93.38 312 LEU A O 1
ATOM 2519 N N . THR A 1 313 ? 5.337 7.385 -2.841 1.00 92.88 313 THR A N 1
ATOM 2520 C CA . THR A 1 313 ? 5.087 5.941 -2.903 1.00 92.88 313 THR A CA 1
ATOM 2521 C C . THR A 1 313 ? 5.756 5.328 -4.124 1.00 92.88 313 THR A C 1
ATOM 2523 O O . THR A 1 313 ? 6.022 6.003 -5.118 1.00 92.88 313 THR A O 1
ATOM 2526 N N . TYR A 1 314 ? 5.997 4.025 -4.058 1.00 89.94 314 TYR A N 1
ATOM 2527 C CA . TYR A 1 314 ? 6.474 3.220 -5.166 1.00 89.94 314 TYR A CA 1
ATOM 2528 C C . TYR A 1 314 ? 5.325 2.876 -6.117 1.00 89.94 314 TYR A C 1
ATOM 2530 O O . TYR A 1 314 ? 4.161 2.671 -5.731 1.00 89.94 314 TYR A O 1
ATOM 2538 N N . SER A 1 315 ? 5.666 2.789 -7.398 1.00 85.00 315 SER A N 1
ATOM 2539 C CA . SER A 1 315 ? 4.730 2.360 -8.423 1.00 85.00 315 SER A CA 1
ATOM 2540 C C . SER A 1 315 ? 4.388 0.883 -8.237 1.00 85.00 315 SER A C 1
ATOM 2542 O O . SER A 1 315 ? 5.198 0.052 -7.827 1.00 85.00 315 SER A O 1
ATOM 2544 N N . LYS A 1 316 ? 3.136 0.540 -8.529 1.00 82.44 316 LYS A N 1
ATOM 2545 C CA . LYS A 1 316 ? 2.738 -0.864 -8.610 1.00 82.44 316 LYS A CA 1
ATOM 2546 C C . LYS A 1 316 ? 3.235 -1.436 -9.923 1.00 82.44 316 LYS A C 1
ATOM 2548 O O . LYS A 1 316 ? 3.161 -0.753 -10.944 1.00 82.44 316 LYS A O 1
ATOM 2553 N N . THR A 1 317 ? 3.612 -2.711 -9.919 1.00 76.19 317 THR A N 1
ATOM 2554 C CA . THR A 1 317 ? 3.846 -3.463 -11.152 1.00 76.19 317 THR A CA 1
ATOM 2555 C C . THR A 1 317 ? 2.608 -3.356 -12.041 1.00 76.19 317 THR A C 1
ATOM 2557 O O . THR A 1 317 ? 1.526 -3.841 -11.692 1.00 76.19 317 THR A O 1
ATOM 2560 N N . LYS A 1 318 ? 2.746 -2.668 -13.176 1.00 72.31 318 LYS A N 1
ATOM 2561 C CA . LYS A 1 318 ? 1.697 -2.587 -14.190 1.00 72.31 318 LYS A CA 1
ATOM 2562 C C . LYS A 1 318 ? 1.748 -3.868 -15.012 1.00 72.31 318 LYS A C 1
ATOM 2564 O O . LYS A 1 318 ? 2.826 -4.324 -15.382 1.00 72.31 318 LYS A O 1
ATOM 2569 N N . LYS A 1 319 ? 0.585 -4.449 -15.305 1.00 72.88 319 LYS A N 1
ATOM 2570 C CA . LYS A 1 319 ? 0.517 -5.475 -16.346 1.00 72.88 319 LYS A CA 1
ATOM 2571 C C . LYS A 1 319 ? 0.691 -4.774 -17.685 1.00 72.88 319 LYS A C 1
ATOM 2573 O O . LYS A 1 319 ? -0.007 -3.794 -17.945 1.00 72.88 319 LYS A O 1
ATOM 2578 N N . PHE A 1 320 ? 1.617 -5.268 -18.496 1.00 81.88 320 PHE A N 1
ATOM 2579 C CA . PHE A 1 320 ? 1.721 -4.841 -19.879 1.00 81.88 320 PHE A CA 1
ATOM 2580 C C . PHE A 1 320 ? 0.423 -5.169 -20.619 1.00 81.88 320 PHE A C 1
ATOM 2582 O O . PHE A 1 320 ? -0.163 -6.232 -20.400 1.00 81.88 320 PHE A O 1
ATOM 2589 N N . TYR A 1 321 ? 0.000 -4.280 -21.509 1.00 78.50 321 TYR A N 1
ATOM 2590 C CA . TYR A 1 321 ? -0.980 -4.600 -22.533 1.00 78.50 321 TYR A CA 1
ATOM 2591 C C . TYR A 1 321 ? -0.367 -4.259 -23.886 1.00 78.50 321 TYR A C 1
ATOM 2593 O O . TYR A 1 321 ? 0.219 -3.190 -24.048 1.00 78.50 321 TYR A O 1
ATOM 2601 N N . THR A 1 322 ? -0.503 -5.161 -24.852 1.00 79.62 322 THR A N 1
ATOM 2602 C CA . THR A 1 322 ? -0.158 -4.847 -26.237 1.00 79.62 322 THR A CA 1
ATOM 2603 C C . THR A 1 322 ? -1.246 -3.922 -26.789 1.00 79.62 322 THR A C 1
ATOM 2605 O O . THR A 1 322 ? -2.433 -4.257 -26.669 1.00 79.62 322 THR A O 1
ATOM 2608 N N . PRO A 1 323 ? -0.896 -2.757 -27.363 1.00 81.19 323 PRO A N 1
ATOM 2609 C CA . PRO A 1 323 ? -1.863 -1.931 -28.071 1.00 81.19 323 PRO A CA 1
ATOM 2610 C C . PRO A 1 323 ? -2.551 -2.723 -29.190 1.00 81.19 323 PRO A C 1
ATOM 2612 O O . PRO A 1 323 ? -1.978 -3.647 -29.768 1.00 81.19 323 PRO A O 1
ATOM 2615 N N . LYS A 1 324 ? -3.798 -2.369 -29.508 1.00 81.38 324 LYS A N 1
ATOM 2616 C CA . LYS A 1 324 ? -4.483 -2.943 -30.670 1.00 81.38 324 LYS A CA 1
ATOM 2617 C C . LYS A 1 324 ? -4.040 -2.196 -31.921 1.00 81.38 324 LYS A C 1
ATOM 2619 O O . LYS A 1 324 ? -4.368 -1.024 -32.076 1.00 81.38 324 LYS A O 1
ATOM 2624 N N . TYR A 1 325 ? -3.330 -2.887 -32.801 1.00 84.44 325 TYR A N 1
ATOM 2625 C CA . TYR A 1 325 ? -2.935 -2.368 -34.106 1.00 84.44 325 TYR A CA 1
ATOM 2626 C C . TYR A 1 325 ? -3.942 -2.807 -35.172 1.00 84.44 325 TYR A C 1
ATOM 2628 O O . TYR A 1 325 ? -4.488 -3.908 -35.100 1.00 84.44 325 TYR A O 1
ATOM 2636 N N . SER A 1 326 ? -4.203 -1.943 -36.154 1.00 82.69 326 SER A N 1
ATOM 2637 C CA . SER A 1 326 ? -5.082 -2.253 -37.290 1.00 82.69 326 SER A CA 1
ATOM 2638 C C . SER A 1 326 ? -4.434 -3.223 -38.280 1.00 82.69 326 SER A C 1
ATOM 2640 O O . SER A 1 326 ? -5.133 -4.015 -38.905 1.00 82.69 326 SER A O 1
ATOM 2642 N N . SER A 1 327 ? -3.105 -3.177 -38.412 1.00 85.00 327 SER A N 1
ATOM 2643 C CA . SER A 1 327 ? -2.317 -4.093 -39.236 1.00 85.00 327 SER A CA 1
ATOM 2644 C C . SER A 1 327 ? -0.885 -4.209 -38.717 1.00 85.00 327 SER A C 1
ATOM 2646 O O . SER A 1 327 ? -0.214 -3.193 -38.512 1.00 85.00 327 SER A O 1
ATOM 2648 N N . PHE A 1 328 ? -0.406 -5.446 -38.580 1.00 88.00 328 PHE A N 1
ATOM 2649 C CA . PHE A 1 328 ? 0.991 -5.754 -38.254 1.00 88.00 328 PHE A CA 1
ATOM 2650 C C . PHE A 1 328 ? 1.932 -5.616 -39.458 1.00 88.00 328 PHE A C 1
ATOM 2652 O O . PHE A 1 328 ? 3.138 -5.561 -39.294 1.00 88.00 328 PHE A O 1
ATOM 2659 N N . GLN A 1 329 ? 1.397 -5.499 -40.675 1.00 89.25 329 GLN A N 1
ATOM 2660 C CA . GLN A 1 329 ? 2.213 -5.387 -41.888 1.00 89.25 329 GLN A CA 1
ATOM 2661 C C . GLN A 1 329 ? 2.445 -3.937 -42.339 1.00 89.25 329 GLN A C 1
ATOM 2663 O O . GLN A 1 329 ? 3.139 -3.708 -43.329 1.00 89.25 329 GLN A O 1
ATOM 2668 N N . SER A 1 330 ? 1.872 -2.961 -41.625 1.00 87.00 330 SER A N 1
ATOM 2669 C CA . SER A 1 330 ? 2.054 -1.534 -41.913 1.00 87.00 330 SER A CA 1
ATOM 2670 C C . SER A 1 330 ? 3.468 -1.053 -41.582 1.00 87.00 330 SER A C 1
ATOM 2672 O O . SER A 1 330 ? 4.056 -1.505 -40.601 1.00 87.00 330 SER A O 1
ATOM 2674 N N . ASP A 1 331 ? 3.979 -0.081 -42.343 1.00 86.00 331 ASP A N 1
ATOM 2675 C CA . ASP A 1 331 ? 5.294 0.530 -42.087 1.00 86.00 331 ASP A CA 1
ATOM 2676 C C . ASP A 1 331 ? 5.369 1.125 -40.673 1.00 86.00 331 ASP A C 1
ATOM 2678 O O . ASP A 1 331 ? 6.341 0.914 -39.955 1.00 86.00 331 ASP A O 1
ATOM 2682 N N . PHE A 1 332 ? 4.280 1.752 -40.213 1.00 85.94 332 PHE A N 1
ATOM 2683 C CA . PHE A 1 332 ? 4.172 2.252 -38.842 1.00 85.94 332 PHE A CA 1
ATOM 2684 C C . PHE A 1 332 ? 4.387 1.152 -37.794 1.00 85.94 332 PHE A C 1
ATOM 2686 O O . PHE A 1 332 ? 5.106 1.362 -36.820 1.00 85.94 332 PHE A O 1
ATOM 2693 N N . TYR A 1 333 ? 3.766 -0.020 -37.965 1.00 86.88 333 TYR A N 1
ATOM 2694 C CA . TYR A 1 333 ? 3.960 -1.123 -37.026 1.00 86.88 333 TYR A CA 1
ATOM 2695 C C . TYR A 1 333 ? 5.380 -1.689 -37.101 1.00 86.88 333 TYR A C 1
ATOM 2697 O O . TYR A 1 333 ? 5.965 -1.994 -36.067 1.00 86.88 333 TYR A O 1
ATOM 2705 N N . LYS A 1 334 ? 5.952 -1.793 -38.301 1.00 86.81 334 LYS A N 1
ATOM 2706 C CA . LYS A 1 334 ? 7.326 -2.275 -38.485 1.00 86.81 334 LYS A CA 1
ATOM 2707 C C . LYS A 1 334 ? 8.358 -1.359 -37.821 1.00 86.81 334 LYS A C 1
ATOM 2709 O O . LYS A 1 334 ? 9.350 -1.852 -37.296 1.00 86.81 334 LYS A O 1
ATOM 2714 N N . GLU A 1 335 ? 8.110 -0.049 -37.792 1.00 85.94 335 GLU A N 1
ATOM 2715 C CA . GLU A 1 335 ? 9.018 0.927 -37.174 1.00 85.94 335 GLU A CA 1
ATOM 2716 C C . GLU A 1 335 ? 8.756 1.171 -35.676 1.00 85.94 335 GLU A C 1
ATOM 2718 O O . GLU A 1 335 ? 9.705 1.315 -34.903 1.00 85.94 335 GLU A O 1
ATOM 2723 N N . TYR A 1 336 ? 7.489 1.208 -35.246 1.00 86.25 336 TYR A N 1
ATOM 2724 C CA . TYR A 1 336 ? 7.089 1.667 -33.902 1.00 86.25 336 TYR A CA 1
ATOM 2725 C C . TYR A 1 336 ? 6.188 0.685 -33.139 1.00 86.25 336 TYR A C 1
ATOM 2727 O O . TYR A 1 336 ? 5.769 0.956 -32.008 1.00 86.25 336 TYR A O 1
ATOM 2735 N N . GLY A 1 337 ? 5.842 -0.447 -33.747 1.00 89.12 337 GLY A N 1
ATOM 2736 C CA . GLY A 1 337 ? 4.992 -1.466 -33.150 1.00 89.12 337 GLY A CA 1
ATOM 2737 C C . GLY A 1 337 ? 5.646 -2.112 -31.934 1.00 89.12 337 GLY A C 1
ATOM 2738 O O . GLY A 1 337 ? 6.778 -2.585 -31.980 1.00 89.12 337 GLY A O 1
ATOM 2739 N N . VAL A 1 338 ? 4.907 -2.181 -30.828 1.00 91.75 338 VAL A N 1
ATOM 2740 C CA . VAL A 1 338 ? 5.335 -2.901 -29.629 1.00 91.75 338 VAL A CA 1
ATOM 2741 C C . VAL A 1 338 ? 4.692 -4.280 -29.648 1.00 91.75 338 VAL A C 1
ATOM 2743 O O . VAL A 1 338 ? 3.469 -4.401 -29.599 1.00 91.75 338 VAL A O 1
ATOM 2746 N N . ILE A 1 339 ? 5.517 -5.325 -29.692 1.00 90.69 339 ILE A N 1
ATOM 2747 C CA . ILE A 1 339 ? 5.053 -6.720 -29.678 1.00 90.69 339 ILE A CA 1
ATOM 2748 C C . ILE A 1 339 ? 4.726 -7.148 -28.242 1.00 90.69 339 ILE A C 1
ATOM 2750 O O . ILE A 1 339 ? 3.602 -7.554 -27.928 1.00 90.69 339 ILE A O 1
ATOM 2754 N N . HIS A 1 340 ? 5.713 -7.041 -27.348 1.00 90.19 340 HIS A N 1
ATOM 2755 C CA . HIS A 1 340 ? 5.591 -7.487 -25.966 1.00 90.19 340 HIS A CA 1
ATOM 2756 C C . HIS A 1 340 ? 6.556 -6.755 -25.024 1.00 90.19 340 HIS A C 1
ATOM 2758 O O . HIS A 1 340 ? 7.578 -6.231 -25.457 1.00 90.19 340 HIS A O 1
ATOM 2764 N N . TRP A 1 341 ? 6.247 -6.759 -23.726 1.00 89.38 341 TRP A N 1
ATOM 2765 C CA . TRP A 1 341 ? 7.138 -6.301 -22.662 1.00 89.38 341 TRP A CA 1
ATOM 2766 C C . TRP A 1 341 ? 7.013 -7.238 -21.462 1.00 89.38 341 TRP A C 1
ATOM 2768 O O . TRP A 1 341 ? 5.906 -7.485 -20.972 1.00 89.38 341 TRP A O 1
ATOM 2778 N N . VAL A 1 342 ? 8.152 -7.751 -20.995 1.00 89.06 342 VAL A N 1
ATOM 2779 C CA . VAL A 1 342 ? 8.227 -8.710 -19.889 1.00 89.06 342 VAL A CA 1
ATOM 2780 C C . VAL A 1 342 ? 9.031 -8.089 -18.741 1.00 89.06 342 VAL A C 1
ATOM 2782 O O . VAL A 1 342 ? 10.257 -8.016 -18.832 1.00 89.06 342 VAL A O 1
ATOM 2785 N N . PRO A 1 343 ? 8.374 -7.615 -17.666 1.00 86.62 343 PRO A N 1
ATOM 2786 C CA . PRO A 1 343 ? 9.074 -7.088 -16.497 1.00 86.62 343 PRO A CA 1
ATOM 2787 C C . PRO A 1 343 ? 9.621 -8.208 -15.594 1.00 86.62 343 PRO A C 1
ATOM 2789 O O . PRO A 1 343 ? 9.061 -9.300 -15.557 1.00 86.62 343 PRO A O 1
ATOM 2792 N N . ASP A 1 344 ? 10.659 -7.894 -14.803 1.00 83.75 344 ASP A N 1
ATOM 2793 C CA . ASP A 1 344 ? 11.235 -8.762 -13.747 1.00 83.75 344 ASP A CA 1
ATOM 2794 C C . ASP A 1 344 ? 11.685 -10.152 -14.246 1.00 83.75 344 ASP A C 1
ATOM 2796 O O . ASP A 1 344 ? 11.448 -11.183 -13.614 1.00 83.75 344 ASP A O 1
ATOM 2800 N N . LEU A 1 345 ? 12.349 -10.190 -15.406 1.00 87.44 345 LEU A N 1
ATOM 2801 C CA . LEU A 1 345 ? 13.015 -11.399 -15.887 1.00 87.44 345 LEU A CA 1
ATOM 2802 C C . LEU A 1 345 ? 14.252 -11.697 -15.037 1.00 87.44 345 LEU A C 1
ATOM 2804 O O . LEU A 1 345 ? 15.132 -10.854 -14.868 1.00 87.44 345 LEU A O 1
ATOM 2808 N N . ARG A 1 346 ? 14.334 -12.929 -14.533 1.00 88.50 346 ARG A N 1
ATOM 2809 C CA . ARG A 1 346 ? 15.485 -13.426 -13.776 1.00 88.50 346 ARG A CA 1
ATOM 2810 C C . ARG A 1 346 ? 16.205 -14.496 -14.570 1.00 88.50 346 ARG A C 1
ATOM 2812 O O . ARG A 1 346 ? 15.568 -15.365 -15.161 1.00 88.50 346 ARG A O 1
ATOM 2819 N N . THR A 1 347 ? 17.528 -14.439 -14.544 1.00 88.88 347 THR A N 1
ATOM 2820 C CA . THR A 1 347 ? 18.356 -15.477 -15.142 1.00 88.88 347 THR A CA 1
ATOM 2821 C C . THR A 1 347 ? 18.371 -16.730 -14.274 1.00 88.88 347 THR A C 1
ATOM 2823 O O . THR A 1 347 ? 18.274 -16.657 -13.046 1.00 88.88 347 THR A O 1
ATOM 2826 N N . ASP A 1 348 ? 18.520 -17.885 -14.911 1.00 88.38 348 ASP A N 1
ATOM 2827 C CA . ASP A 1 348 ? 18.804 -19.149 -14.245 1.00 88.38 348 ASP A CA 1
ATOM 2828 C C . ASP A 1 348 ? 20.244 -19.187 -13.691 1.00 88.38 348 ASP A C 1
ATOM 2830 O O . ASP A 1 348 ? 21.017 -18.229 -13.805 1.00 88.38 348 ASP A O 1
ATOM 2834 N N . SER A 1 349 ? 20.630 -20.314 -13.084 1.00 87.81 349 SER A N 1
ATOM 2835 C CA . SER A 1 349 ? 21.979 -20.520 -12.535 1.00 87.81 349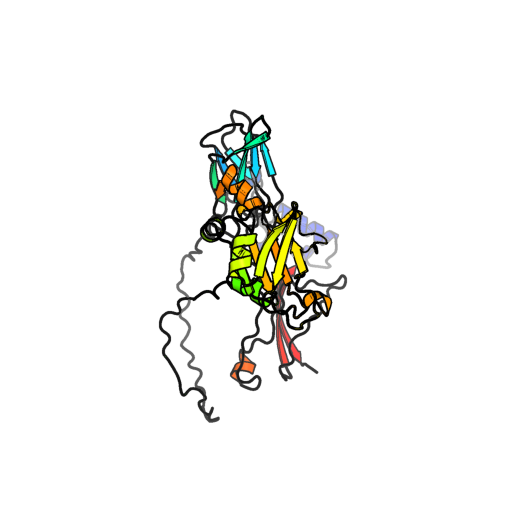 SER A CA 1
ATOM 2836 C C . SER A 1 349 ? 23.101 -20.466 -13.579 1.00 87.81 349 SER A C 1
ATOM 2838 O O . SER A 1 349 ? 24.267 -20.382 -13.203 1.00 87.81 349 SER A O 1
ATOM 2840 N N . MET A 1 350 ? 22.770 -20.542 -14.869 1.00 88.62 350 MET A N 1
ATOM 2841 C CA . MET A 1 350 ? 23.705 -20.464 -15.992 1.00 88.62 350 MET A CA 1
ATOM 2842 C C . MET A 1 350 ? 23.694 -19.086 -16.673 1.00 88.62 350 MET A C 1
ATOM 2844 O O . MET A 1 350 ? 24.481 -18.865 -17.589 1.00 88.62 350 MET A O 1
ATOM 2848 N N . GLY A 1 351 ? 22.846 -18.152 -16.227 1.00 83.94 351 GLY A N 1
ATOM 2849 C CA . GLY A 1 351 ? 22.727 -16.815 -16.810 1.00 83.94 351 GLY A CA 1
ATOM 2850 C C . GLY A 1 351 ? 21.714 -16.702 -17.955 1.00 83.94 351 GLY A C 1
ATOM 2851 O O . GLY A 1 351 ? 21.642 -15.650 -18.583 1.00 83.94 351 GLY A O 1
ATOM 2852 N N . ASN A 1 352 ? 20.920 -17.740 -18.231 1.00 88.69 352 ASN A N 1
ATOM 2853 C CA . ASN A 1 352 ? 19.941 -17.738 -19.320 1.00 88.69 352 ASN A CA 1
ATOM 2854 C C . ASN A 1 352 ? 18.547 -17.334 -18.830 1.00 88.69 352 ASN A C 1
ATOM 2856 O O . ASN A 1 352 ? 18.199 -17.535 -17.669 1.00 88.69 352 ASN A O 1
ATOM 2860 N N . PHE A 1 353 ? 17.716 -16.811 -19.727 1.00 88.00 353 PHE A N 1
ATOM 2861 C CA . PHE A 1 353 ? 16.302 -16.537 -19.473 1.00 88.00 353 PHE A CA 1
ATOM 2862 C C . PHE A 1 353 ? 15.466 -16.955 -20.687 1.00 88.00 353 PHE A C 1
ATOM 2864 O O . PHE A 1 353 ? 15.931 -16.891 -21.824 1.00 88.00 353 PHE A O 1
ATOM 2871 N N . LEU A 1 354 ? 14.232 -17.399 -20.441 1.00 89.06 354 LEU A N 1
ATOM 2872 C CA . LEU A 1 354 ? 13.289 -17.841 -21.468 1.00 89.06 354 LEU A CA 1
ATOM 2873 C C . LEU A 1 354 ? 11.996 -17.036 -21.338 1.00 89.06 354 LEU A C 1
ATOM 2875 O O . LEU A 1 354 ? 11.460 -16.887 -20.241 1.00 89.06 354 LEU A O 1
ATOM 2879 N N . PHE A 1 355 ? 11.481 -16.548 -22.460 1.00 89.62 355 PHE A N 1
ATOM 2880 C CA . PHE A 1 355 ? 10.189 -15.876 -22.545 1.00 89.62 355 PHE A CA 1
ATOM 2881 C C . PHE A 1 355 ? 9.542 -16.178 -23.898 1.00 89.62 355 PHE A C 1
ATOM 2883 O O . PHE A 1 355 ? 10.200 -16.649 -24.825 1.00 89.62 355 PHE A O 1
ATOM 2890 N N . SER A 1 356 ? 8.244 -15.919 -24.003 1.00 89.12 356 SER A N 1
ATOM 2891 C CA . SER A 1 356 ? 7.481 -16.081 -25.240 1.00 89.12 356 SER A CA 1
ATOM 2892 C C . SER A 1 356 ? 6.837 -14.754 -25.608 1.00 89.12 356 SER A C 1
ATOM 2894 O O . SER A 1 356 ? 6.449 -13.984 -24.729 1.00 89.12 356 SER A O 1
ATOM 2896 N N . ILE A 1 357 ? 6.724 -14.498 -26.905 1.00 89.06 357 ILE A N 1
ATOM 2897 C CA . ILE A 1 357 ? 6.066 -13.315 -27.455 1.00 89.06 357 ILE A CA 1
ATOM 2898 C C . ILE A 1 357 ? 4.899 -13.754 -28.345 1.00 89.06 357 ILE A C 1
ATOM 2900 O O . ILE A 1 357 ? 4.921 -14.879 -28.849 1.00 89.06 357 ILE A O 1
ATOM 2904 N N . PRO A 1 358 ? 3.867 -12.912 -28.521 1.00 88.00 358 PRO A N 1
ATOM 2905 C CA . PRO A 1 358 ? 2.854 -13.143 -29.541 1.00 88.00 358 PRO A CA 1
ATOM 2906 C C . PRO A 1 358 ? 3.490 -13.234 -30.930 1.00 88.00 358 PRO A C 1
ATOM 2908 O O . PRO A 1 358 ? 4.407 -12.472 -31.233 1.00 88.00 358 PRO A O 1
ATOM 2911 N N . ASP A 1 359 ? 2.971 -14.135 -31.759 1.00 87.81 359 ASP A N 1
ATOM 2912 C CA . ASP A 1 359 ? 3.337 -14.213 -33.170 1.00 87.81 359 ASP A CA 1
ATOM 2913 C C . ASP A 1 359 ? 2.629 -13.092 -33.942 1.00 87.81 359 ASP A C 1
ATOM 2915 O O . ASP A 1 359 ? 1.396 -13.009 -33.959 1.00 87.81 359 ASP A O 1
ATOM 2919 N N . THR A 1 360 ? 3.424 -12.187 -34.503 1.00 88.44 360 THR A N 1
ATOM 2920 C CA . THR A 1 360 ? 2.973 -11.016 -35.264 1.00 88.44 360 THR A CA 1
ATOM 2921 C C . THR A 1 360 ? 3.330 -11.126 -36.746 1.00 88.44 360 THR A C 1
ATOM 2923 O O . THR A 1 360 ? 3.216 -10.129 -37.465 1.00 88.44 360 THR A O 1
ATOM 2926 N N . ASP A 1 361 ? 3.734 -12.323 -37.200 1.00 88.88 361 ASP A N 1
ATOM 2927 C CA . ASP A 1 361 ? 4.096 -12.618 -38.592 1.00 88.88 361 ASP A CA 1
ATOM 2928 C C . ASP A 1 361 ? 5.187 -11.662 -39.115 1.00 88.88 361 ASP A C 1
ATOM 2930 O O . ASP A 1 361 ? 5.100 -11.108 -40.213 1.00 88.88 361 ASP A O 1
ATOM 2934 N N . GLN A 1 362 ? 6.167 -11.368 -38.250 1.00 88.31 362 GLN A N 1
ATOM 2935 C CA . GLN A 1 362 ? 7.345 -10.559 -38.562 1.00 88.31 362 GLN A CA 1
ATOM 2936 C C . GLN A 1 362 ? 8.586 -11.448 -38.572 1.00 88.31 362 GLN A C 1
ATOM 2938 O O . GLN A 1 362 ? 8.849 -12.154 -37.599 1.00 88.31 362 GLN A O 1
ATOM 2943 N N . ASP A 1 363 ? 9.384 -11.348 -39.632 1.00 89.44 363 ASP A N 1
ATOM 2944 C CA . ASP A 1 363 ? 10.628 -12.115 -39.765 1.00 89.44 363 ASP A CA 1
ATOM 2945 C C . ASP A 1 363 ? 11.730 -11.602 -38.829 1.00 89.44 363 ASP A C 1
ATOM 2947 O O . ASP A 1 363 ? 12.596 -12.359 -38.399 1.00 89.44 363 ASP A O 1
ATOM 2951 N N . GLU A 1 364 ? 11.714 -10.310 -38.490 1.00 91.19 364 GLU A N 1
ATOM 2952 C CA . GLU A 1 364 ? 12.730 -9.668 -37.658 1.00 91.19 364 GLU A CA 1
ATOM 2953 C C . GLU A 1 364 ? 12.101 -8.851 -36.532 1.00 91.19 364 GLU A C 1
ATOM 2955 O O . GLU A 1 364 ? 11.126 -8.125 -36.721 1.00 91.19 364 GLU A O 1
ATOM 2960 N N . VAL A 1 365 ? 12.701 -8.934 -35.344 1.00 92.50 365 VAL A N 1
ATOM 2961 C CA . VAL A 1 365 ? 12.291 -8.162 -34.170 1.00 92.50 365 VAL A CA 1
ATOM 2962 C C . VAL A 1 365 ? 13.490 -7.518 -33.492 1.00 92.50 365 VAL A C 1
ATOM 2964 O O . VAL A 1 365 ? 14.566 -8.111 -33.379 1.00 92.50 365 VAL A O 1
ATOM 2967 N N . LYS A 1 366 ? 13.293 -6.299 -32.989 1.00 93.81 366 LYS A N 1
ATOM 2968 C CA . LYS A 1 366 ? 14.280 -5.593 -32.172 1.00 93.81 366 LYS A CA 1
ATOM 2969 C C . LYS A 1 366 ? 13.943 -5.747 -30.693 1.00 93.81 366 LYS A C 1
ATOM 2971 O O . LYS A 1 366 ? 12.911 -5.278 -30.222 1.00 93.81 366 LYS A O 1
ATOM 2976 N N . LEU A 1 367 ? 14.832 -6.403 -29.959 1.00 92.69 367 LEU A N 1
ATOM 2977 C CA . LEU A 1 367 ? 14.740 -6.602 -28.521 1.00 92.69 367 LEU A CA 1
ATOM 2978 C C . LEU A 1 367 ? 15.513 -5.500 -27.794 1.00 92.69 367 LEU A C 1
ATOM 2980 O O . LEU A 1 367 ? 16.669 -5.242 -28.123 1.00 92.69 367 LEU A O 1
ATOM 2984 N N . PHE A 1 368 ? 14.896 -4.901 -26.781 1.00 93.75 368 PHE A N 1
ATOM 2985 C CA . PHE A 1 368 ? 15.553 -4.001 -25.834 1.00 93.75 368 PHE A CA 1
ATOM 2986 C C . PHE A 1 368 ? 15.658 -4.715 -24.485 1.00 93.75 368 PHE A C 1
ATOM 2988 O O . PHE A 1 368 ? 14.653 -5.180 -23.947 1.00 93.75 368 PHE A O 1
ATOM 2995 N N . ILE A 1 369 ? 16.878 -4.846 -23.972 1.00 91.44 369 ILE A N 1
ATOM 2996 C CA . ILE A 1 369 ? 17.200 -5.551 -22.733 1.00 91.44 369 ILE A CA 1
ATOM 2997 C C . ILE A 1 369 ? 17.737 -4.523 -21.748 1.00 91.44 369 ILE A C 1
ATOM 2999 O O . ILE A 1 369 ? 18.810 -3.961 -21.953 1.00 91.44 369 ILE A O 1
ATOM 3003 N N . GLU A 1 370 ? 17.001 -4.303 -20.667 1.00 91.56 370 GLU A N 1
ATOM 3004 C CA . GLU A 1 370 ? 17.369 -3.363 -19.613 1.00 91.56 370 GLU A CA 1
ATOM 3005 C C . GLU A 1 370 ? 17.324 -4.059 -18.256 1.00 91.56 370 GLU A C 1
ATOM 3007 O O . GLU A 1 370 ? 16.439 -4.876 -17.991 1.00 91.56 370 GLU A O 1
ATOM 3012 N N . GLY A 1 371 ? 18.277 -3.751 -17.379 1.00 89.12 371 GLY A N 1
ATOM 3013 C CA . GLY A 1 371 ? 18.312 -4.367 -16.060 1.00 89.12 371 GLY A CA 1
ATOM 3014 C C . GLY A 1 371 ? 19.424 -3.866 -15.155 1.00 89.12 371 GLY A C 1
ATOM 3015 O O . GLY A 1 371 ? 20.195 -2.971 -15.500 1.00 89.12 371 GLY A O 1
ATOM 3016 N N . ILE A 1 372 ? 19.499 -4.474 -13.974 1.00 88.25 372 ILE A N 1
ATOM 3017 C CA . ILE A 1 372 ? 20.532 -4.208 -12.977 1.00 88.25 372 ILE A CA 1
ATOM 3018 C C . ILE A 1 372 ? 21.127 -5.529 -12.488 1.00 88.25 372 ILE A C 1
ATOM 3020 O O . ILE A 1 372 ? 20.405 -6.486 -12.206 1.00 88.25 372 ILE A O 1
ATOM 3024 N N . SER A 1 373 ? 22.453 -5.608 -12.408 1.00 85.00 373 SER A N 1
ATOM 3025 C CA . SER A 1 373 ? 23.144 -6.791 -11.893 1.00 85.00 373 SER A CA 1
ATOM 3026 C C . SER A 1 373 ? 23.078 -6.856 -10.364 1.00 85.00 373 SER A C 1
ATOM 3028 O O . SER A 1 373 ? 22.836 -5.854 -9.690 1.00 85.00 373 SER A O 1
ATOM 3030 N N . ALA A 1 374 ? 23.397 -8.017 -9.782 1.00 79.62 374 ALA A N 1
ATOM 3031 C CA . ALA A 1 374 ? 23.492 -8.179 -8.325 1.00 79.62 374 ALA A CA 1
ATOM 3032 C C . ALA A 1 374 ? 24.526 -7.243 -7.659 1.00 79.62 374 ALA A C 1
ATOM 3034 O O . ALA A 1 374 ? 24.481 -7.035 -6.451 1.00 79.62 374 ALA A O 1
ATOM 3035 N N . LYS A 1 375 ? 25.459 -6.680 -8.440 1.00 82.56 375 LYS A N 1
ATOM 3036 C CA . LYS A 1 375 ? 26.456 -5.699 -7.984 1.00 82.56 375 LYS A CA 1
ATOM 3037 C C . LYS A 1 375 ? 26.018 -4.246 -8.216 1.00 82.56 375 LYS A C 1
ATOM 3039 O O . LYS A 1 375 ? 26.828 -3.345 -8.034 1.00 82.56 375 LYS A O 1
ATOM 3044 N N . GLY A 1 376 ? 24.778 -4.016 -8.653 1.00 80.00 376 GLY A N 1
ATOM 3045 C CA . GLY A 1 376 ? 24.237 -2.681 -8.915 1.00 80.00 376 GLY A CA 1
ATOM 3046 C C . GLY A 1 376 ? 24.661 -2.069 -10.254 1.00 80.00 376 GLY A C 1
ATOM 3047 O O . GLY A 1 376 ? 24.536 -0.863 -10.432 1.00 80.00 376 GLY A O 1
ATOM 3048 N N . GLN A 1 377 ? 25.187 -2.863 -11.192 1.00 82.69 377 GLN A N 1
ATOM 3049 C CA . GLN A 1 377 ? 25.583 -2.354 -12.511 1.00 82.69 377 GLN A CA 1
ATOM 3050 C C . GLN A 1 377 ? 24.381 -2.329 -13.452 1.00 82.69 377 GLN A C 1
ATOM 3052 O O . GLN A 1 377 ? 23.680 -3.334 -13.560 1.00 82.69 377 GLN A O 1
ATOM 3057 N N . TYR A 1 378 ? 24.177 -1.215 -14.150 1.00 86.12 378 TYR A N 1
ATOM 3058 C CA . TYR A 1 378 ? 23.123 -1.079 -15.152 1.00 86.12 378 TYR A CA 1
ATOM 3059 C C . TYR A 1 378 ? 23.499 -1.791 -16.456 1.00 86.12 378 TYR A C 1
ATOM 3061 O O . TYR A 1 378 ? 24.634 -1.694 -16.923 1.00 86.12 378 TYR A O 1
ATOM 3069 N N . LEU A 1 379 ? 22.527 -2.485 -17.041 1.00 87.19 379 LEU A N 1
ATOM 3070 C CA . LEU A 1 379 ? 22.592 -3.109 -18.358 1.00 87.19 379 LEU A CA 1
ATOM 3071 C C . LEU A 1 379 ? 21.557 -2.429 -19.259 1.00 87.19 379 LEU A C 1
ATOM 3073 O O . LEU A 1 379 ? 20.400 -2.301 -18.863 1.00 87.19 379 LEU A O 1
ATOM 3077 N N . SER A 1 380 ? 21.970 -2.018 -20.455 1.00 92.56 380 SER A N 1
ATOM 3078 C CA . SER A 1 380 ? 21.083 -1.572 -21.531 1.00 92.56 380 SER A CA 1
ATOM 3079 C C . SER A 1 380 ? 21.678 -2.049 -22.853 1.00 92.56 380 SER A C 1
ATOM 3081 O O . SER A 1 380 ? 22.805 -1.690 -23.196 1.00 92.56 380 SER A O 1
ATOM 3083 N N . GLU A 1 381 ? 20.959 -2.917 -23.556 1.00 91.38 381 GLU A N 1
ATOM 3084 C CA . GLU A 1 381 ? 21.386 -3.510 -24.822 1.00 91.38 381 GLU A CA 1
ATOM 3085 C C . GLU A 1 381 ? 20.202 -3.579 -25.791 1.00 91.38 381 GLU A C 1
ATOM 3087 O O . GLU A 1 381 ? 19.070 -3.852 -25.390 1.00 91.38 381 GLU A O 1
ATOM 3092 N N . SER A 1 382 ? 20.455 -3.359 -27.083 1.00 94.19 382 SER A N 1
ATOM 3093 C CA . SER A 1 382 ? 19.464 -3.588 -28.137 1.00 94.19 382 SER A CA 1
ATOM 3094 C C . SER A 1 382 ? 19.975 -4.615 -29.138 1.00 94.19 382 SER A C 1
ATOM 3096 O O . SER A 1 382 ? 21.091 -4.466 -29.639 1.00 94.19 382 SER A O 1
ATOM 3098 N N . LYS A 1 383 ? 19.155 -5.611 -29.477 1.00 91.94 383 LYS A N 1
ATOM 3099 C CA . LYS A 1 383 ? 19.533 -6.708 -30.373 1.00 91.94 383 LYS A CA 1
ATOM 3100 C C . LYS A 1 383 ? 18.449 -6.981 -31.405 1.00 91.94 383 LYS A C 1
ATOM 3102 O O . LYS A 1 383 ? 17.286 -7.119 -31.048 1.00 91.94 383 LYS A O 1
ATOM 3107 N N . ASN A 1 384 ? 18.844 -7.123 -32.665 1.00 93.38 384 ASN A N 1
ATOM 3108 C CA . ASN A 1 384 ? 17.949 -7.591 -33.721 1.00 93.38 384 ASN A CA 1
ATOM 3109 C C . ASN A 1 384 ? 17.999 -9.121 -33.782 1.00 93.38 384 ASN A C 1
ATOM 3111 O O . ASN A 1 384 ? 19.080 -9.714 -33.717 1.00 93.38 384 ASN A O 1
ATOM 3115 N N . ILE A 1 385 ? 16.834 -9.755 -33.861 1.00 91.50 385 ILE A N 1
ATOM 3116 C CA . ILE A 1 385 ? 16.676 -11.207 -33.880 1.00 91.50 385 ILE A CA 1
ATOM 3117 C C . ILE A 1 385 ? 15.760 -11.567 -35.044 1.00 91.50 385 ILE A C 1
ATOM 3119 O O . ILE A 1 385 ? 14.672 -11.013 -35.161 1.00 91.50 385 ILE A O 1
ATOM 3123 N N . THR A 1 386 ? 16.191 -12.519 -35.864 1.00 91.38 386 THR A N 1
ATOM 3124 C CA . THR A 1 386 ? 15.351 -13.128 -36.897 1.00 91.38 386 THR A CA 1
ATOM 3125 C C . THR A 1 386 ? 14.539 -14.265 -36.276 1.00 91.38 386 THR A C 1
ATOM 3127 O O . THR A 1 386 ? 15.116 -15.179 -35.673 1.00 91.38 386 THR A O 1
ATOM 3130 N N . LEU A 1 387 ? 13.215 -14.193 -36.383 1.00 84.31 387 LEU A N 1
ATOM 3131 C CA . LEU A 1 387 ? 12.289 -15.253 -35.993 1.00 84.31 387 LEU A CA 1
ATOM 3132 C C . LEU A 1 387 ? 12.249 -16.298 -37.124 1.00 84.31 387 LEU A C 1
ATOM 3134 O O . LEU A 1 387 ? 12.359 -15.949 -38.295 1.00 84.31 387 LEU A O 1
ATOM 3138 N N . LYS A 1 388 ? 12.218 -17.587 -36.772 1.00 66.06 388 LYS A N 1
ATOM 3139 C CA . LYS A 1 388 ? 12.250 -18.706 -37.729 1.00 66.06 388 LYS A CA 1
ATOM 3140 C C . LYS A 1 388 ? 10.891 -19.349 -37.895 1.00 66.06 388 LYS A C 1
ATOM 3142 O O . LYS A 1 388 ? 10.208 -19.484 -36.856 1.00 66.06 388 LYS A O 1
#

Nearest PDB structures (foldseek):
  6c83-assembly1_C  TM=4.532E-01  e=3.790E+00  synthetic construct
  7y8s-assembly1_B  TM=3.439E-01  e=6.746E+00  Chelicerata